Protein AF-0000000086883191 (afdb_homodimer)

Secondary structure (DSSP, 8-state):
-HHHHHHHHHHHHHTT-SEEEEE--SSHHHHHHHHHHHHHH-GGGEEEEE---TTS-HHHHHHHHHHHHHHT-EEEE---HHHHHHHTGGGSS-SS-STTHHHHHHHHHHHHH-SS-HHHHHHHT-S-HHHHHHHHHHHHHHHHHHHHHHHHHHHHTEEEEP---HHHHHHT-S-TTTTT--SEETTTTS-HHHHHHHHHHTT--HHHHSSPP--TTSTT--HHHHHTS-HHHHHHHHHHHHTT---TTS-HHHHHHHHHHHHHHGGGG--SEE---/-HHHHHHHHHHHHHTT-SEEEEE--SSHHHHHHHHHHHHHH-GGGEEEEE---TTS-HHHHHHHHHHHHHHT-EEEE---HHHHHHHTGGGSS-SSSSS-HHHHHHHHHHHHH-SS-HHHHHHHT-S-HHHHHHHHHHHHHHHHHHHHHHHHHHHHTEEEEP---HHHHHHT-S-TTTTT--SEETTTTS-HHHHHHHHHHTT--HHHHSSPP--TTSTT--HHHHHTS-HHHHHHHHHHHHTT---TTS-HHHHHHHHHHHHHHGGGG--SEE---

pLDDT: mean 89.54, std 13.78, range [36.12, 98.81]

Sequence (554 aa):
MEKIIEFIKNTVNKYGYKGAVIGISGGIDSAVVAGLCKKAIGKENIFALLLPEKDSSKNTLKDSIDVCNFYDLDYKIKKISPILKKMGVYSLEPSSTLIPRNIKEKYVMNKWTNEKDTYIQDLKNEGDSEFLKGLAYYRAKHRVRMCMLYLEAEQRNYAVIGTTNKTELKTGFYVKYGDDSVDIEPIMHLYKTEVYELSKKLNIPKHIINKSPSPDLIPGITDEFAMGLTYKNIDRILKKIENNETLETENKKEVERVKEILKWADYRKIKNINFKIMEKIIEFIKNTVNKYGYKGAVIGISGGIDSAVVAGLCKKAIGKENIFALLLPEKDSSKNTLKDSIDVCNFYDLDYKIKKISPILKKMGVYSLEPSSTLIPRNIKEKYVMNKWTNEKDTYIQDLKNEGDSEFLKGLAYYRAKHRVRMCMLYLEAEQRNYAVIGTTNKTELKTGFYVKYGDDSVDIEPIMHLYKTEVYELSKKLNIPKHIINKSPSPDLIPGITDEFAMGLTYKNIDRILKKIENNETLETENKKEVERVKEILKWADYRKIKNINFKI

InterPro domains:
  IPR003694 NAD(+) synthetase [PTHR23090] (3-247)
  IPR003694 NAD(+) synthetase [TIGR00552] (2-105)
  IPR003694 NAD(+) synthetase [TIGR00552] (109-267)
  IPR003694 NAD(+) synthetase [cd00553] (2-264)
  IPR014729 Rossmann-like alpha/beta/alpha sandwich fold [G3DSA:3.40.50.620] (1-273)
  IPR022310 NAD/GMP synthase [PF02540] (106-264)
  IPR022926 NH(3)-dependent NAD(+) synthetase [MF_00193] (1-273)

Structure (mmCIF, N/CA/C/O backbone):
data_AF-0000000086883191-model_v1
#
loop_
_entity.id
_entity.type
_entity.pdbx_description
1 polymer 'NH(3)-dependent NAD(+) synthetase'
#
loop_
_atom_site.group_PDB
_atom_site.id
_atom_site.type_symbol
_atom_site.label_atom_id
_atom_site.label_alt_id
_atom_site.label_comp_id
_atom_site.label_asym_id
_atom_site.label_entity_id
_atom_site.label_seq_id
_atom_site.pdbx_PDB_ins_code
_atom_site.Cartn_x
_atom_site.Cartn_y
_atom_site.Cartn_z
_atom_site.occupancy
_atom_site.B_iso_or_equiv
_atom_site.auth_seq_id
_atom_site.auth_comp_id
_atom_site.auth_asym_id
_atom_site.auth_atom_id
_atom_site.pdbx_PDB_model_num
ATOM 1 N N . MET A 1 1 ? 11.859 -14.398 -22.109 1 95.06 1 MET A N 1
ATOM 2 C CA . MET A 1 1 ? 12.516 -14.57 -20.828 1 95.06 1 MET A CA 1
ATOM 3 C C . MET A 1 1 ? 13.742 -13.664 -20.703 1 95.06 1 MET A C 1
ATOM 5 O O . MET A 1 1 ? 13.914 -12.969 -19.703 1 95.06 1 MET A O 1
ATOM 9 N N . GLU A 1 2 ? 14.5 -13.539 -21.781 1 96.38 2 GLU A N 1
ATOM 10 C CA . GLU A 1 2 ? 15.711 -12.719 -21.766 1 96.38 2 GLU A CA 1
ATOM 11 C C . GLU A 1 2 ? 15.367 -11.242 -21.578 1 96.38 2 GLU A C 1
ATOM 13 O O . GLU A 1 2 ? 16.062 -10.539 -20.844 1 96.38 2 GLU A O 1
ATOM 18 N N . LYS A 1 3 ? 14.312 -10.836 -22.203 1 96.81 3 LYS A N 1
ATOM 19 C CA . LYS A 1 3 ? 13.898 -9.445 -22.078 1 96.81 3 LYS A CA 1
ATOM 20 C C . LYS A 1 3 ? 13.453 -9.117 -20.656 1 96.81 3 LYS A C 1
ATOM 22 O O . LYS A 1 3 ? 13.695 -8.016 -20.156 1 96.81 3 LYS A O 1
ATOM 27 N N . ILE A 1 4 ? 12.797 -10.023 -20.031 1 97.94 4 ILE A N 1
ATOM 28 C CA . ILE A 1 4 ? 12.344 -9.82 -18.656 1 97.94 4 ILE A CA 1
ATOM 29 C C . ILE A 1 4 ? 13.555 -9.742 -17.719 1 97.94 4 ILE A C 1
ATOM 31 O O . ILE A 1 4 ? 13.602 -8.883 -16.828 1 97.94 4 ILE A O 1
ATOM 35 N N . ILE A 1 5 ? 14.539 -10.648 -17.953 1 98.19 5 ILE A N 1
ATOM 36 C CA . ILE A 1 5 ? 15.758 -10.672 -17.156 1 98.19 5 ILE A CA 1
ATOM 37 C C . ILE A 1 5 ? 16.484 -9.336 -17.281 1 98.19 5 ILE A C 1
ATOM 39 O O . ILE A 1 5 ? 16.891 -8.75 -16.266 1 98.19 5 ILE A O 1
ATOM 43 N N . GLU A 1 6 ? 16.578 -8.812 -18.453 1 98.12 6 GLU A N 1
ATOM 44 C CA . GLU A 1 6 ? 17.219 -7.527 -18.688 1 98.12 6 GLU A CA 1
ATOM 45 C C . GLU A 1 6 ? 16.438 -6.395 -18.031 1 98.12 6 GLU A C 1
ATOM 47 O O . GLU A 1 6 ? 17.031 -5.469 -17.469 1 98.12 6 GLU A O 1
ATOM 52 N N . PHE A 1 7 ? 15.18 -6.488 -18.094 1 98.25 7 PHE A N 1
ATOM 53 C CA . PHE A 1 7 ? 14.312 -5.492 -17.484 1 98.25 7 PHE A CA 1
ATOM 54 C C . PHE A 1 7 ? 14.555 -5.422 -15.977 1 98.25 7 PHE A C 1
ATOM 56 O O . PHE A 1 7 ? 14.703 -4.332 -15.422 1 98.25 7 PHE A O 1
ATOM 63 N N . ILE A 1 8 ? 14.578 -6.566 -15.312 1 98.31 8 ILE A N 1
ATOM 64 C CA . ILE A 1 8 ? 14.812 -6.629 -13.875 1 98.31 8 ILE A CA 1
ATOM 65 C C . ILE A 1 8 ? 16.172 -6.023 -13.547 1 98.31 8 ILE A C 1
ATOM 67 O O . ILE A 1 8 ? 16.281 -5.141 -12.688 1 98.31 8 ILE A O 1
ATOM 71 N N . LYS A 1 9 ? 17.188 -6.473 -14.25 1 98.19 9 LYS A N 1
ATOM 72 C CA . LYS A 1 9 ? 18.547 -6.012 -14.023 1 98.19 9 LYS A CA 1
ATOM 73 C C . LYS A 1 9 ? 18.656 -4.5 -14.195 1 98.19 9 LYS A C 1
ATOM 75 O O . LYS A 1 9 ? 19.188 -3.807 -13.328 1 98.19 9 LYS A O 1
ATOM 80 N N . ASN A 1 10 ? 18.109 -4.004 -15.242 1 97.81 10 ASN A N 1
ATOM 81 C CA . ASN A 1 10 ? 18.188 -2.58 -15.555 1 97.81 10 ASN A CA 1
ATOM 82 C C . ASN A 1 10 ? 17.422 -1.737 -14.539 1 97.81 10 ASN A C 1
ATOM 84 O O . ASN A 1 10 ? 17.859 -0.646 -14.172 1 97.81 10 ASN A O 1
ATOM 88 N N . THR A 1 11 ? 16.297 -2.242 -14.133 1 96.94 11 THR A N 1
ATOM 89 C CA . THR A 1 11 ? 15.469 -1.495 -13.195 1 96.94 11 THR A CA 1
ATOM 90 C C . THR A 1 11 ? 16.141 -1.419 -11.828 1 96.94 11 THR A C 1
ATOM 92 O O . THR A 1 11 ? 16.203 -0.349 -11.219 1 96.94 11 THR A O 1
ATOM 95 N N . VAL A 1 12 ? 16.672 -2.525 -11.375 1 96.94 12 VAL A N 1
ATOM 96 C CA . VAL A 1 12 ? 17.375 -2.566 -10.086 1 96.94 12 VAL A CA 1
ATOM 97 C C . VAL A 1 12 ? 18.562 -1.61 -10.109 1 96.94 12 VAL A C 1
ATOM 99 O O . VAL A 1 12 ? 18.766 -0.84 -9.172 1 96.94 12 VAL A O 1
ATOM 102 N N . ASN A 1 13 ? 19.266 -1.57 -11.195 1 95.94 13 ASN A N 1
ATOM 103 C CA . ASN A 1 13 ? 20.438 -0.708 -11.336 1 95.94 13 ASN A CA 1
ATOM 104 C C . ASN A 1 13 ? 20.031 0.758 -11.484 1 95.94 13 ASN A C 1
ATOM 106 O O . ASN A 1 13 ? 20.641 1.636 -10.867 1 95.94 13 ASN A O 1
ATOM 110 N N . LYS A 1 14 ? 19.047 0.976 -12.242 1 94.75 14 LYS A N 1
ATOM 111 C CA . LYS A 1 14 ? 18.594 2.332 -12.539 1 94.75 14 LYS A CA 1
ATOM 112 C C . LYS A 1 14 ? 18.219 3.078 -11.266 1 94.75 14 LYS A C 1
ATOM 114 O O . LYS A 1 14 ? 18.531 4.262 -11.117 1 94.75 14 LYS A O 1
ATOM 119 N N . TYR A 1 15 ? 17.625 2.314 -10.375 1 93.25 15 TYR A N 1
ATOM 120 C CA . TYR A 1 15 ? 17.109 2.988 -9.188 1 93.25 15 TYR A CA 1
ATOM 121 C C . TYR A 1 15 ? 18.047 2.793 -8 1 93.25 15 TYR A C 1
ATOM 123 O O . TYR A 1 15 ? 17.703 3.139 -6.867 1 93.25 15 TYR A O 1
ATOM 131 N N . GLY A 1 16 ? 19.156 2.217 -8.211 1 92.5 16 GLY A N 1
ATOM 132 C CA . GLY A 1 16 ? 20.219 2.164 -7.227 1 92.5 16 GLY A CA 1
ATOM 133 C C . GLY A 1 16 ? 19.969 1.138 -6.137 1 92.5 16 GLY A C 1
ATOM 134 O O . GLY A 1 16 ? 20.5 1.263 -5.031 1 92.5 16 GLY A O 1
ATOM 135 N N . TYR A 1 17 ? 19.172 0.161 -6.34 1 96 17 TYR A N 1
ATOM 136 C CA . TYR A 1 17 ? 18.969 -0.905 -5.367 1 96 17 TYR A CA 1
ATOM 137 C C . TYR A 1 17 ? 20.172 -1.829 -5.297 1 96 17 TYR A C 1
ATOM 139 O O . TYR A 1 17 ? 20.828 -2.078 -6.309 1 96 17 TYR A O 1
ATOM 147 N N . LYS A 1 18 ? 20.453 -2.354 -4.141 1 96.75 18 LYS A N 1
ATOM 148 C CA . LYS A 1 18 ? 21.578 -3.266 -3.941 1 96.75 18 LYS A CA 1
ATOM 149 C C . LYS A 1 18 ? 21.156 -4.715 -4.184 1 96.75 18 LYS A C 1
ATOM 151 O O . LYS A 1 18 ? 22 -5.602 -4.281 1 96.75 18 LYS A O 1
ATOM 156 N N . GLY A 1 19 ? 19.891 -4.965 -4.281 1 97.88 19 GLY A N 1
ATOM 157 C CA . GLY A 1 19 ? 19.328 -6.293 -4.465 1 97.88 19 GLY A CA 1
ATOM 158 C C . GLY A 1 19 ? 17.812 -6.301 -4.426 1 97.88 19 GLY A C 1
ATOM 159 O O . GLY A 1 19 ? 17.172 -5.277 -4.684 1 97.88 19 GLY A O 1
ATOM 160 N N . ALA A 1 20 ? 17.281 -7.523 -4.109 1 98.62 20 ALA A N 1
ATOM 161 C CA . ALA A 1 20 ? 15.836 -7.684 -4.16 1 98.62 20 ALA A CA 1
ATOM 162 C C . ALA A 1 20 ? 15.336 -8.539 -3.002 1 98.62 20 ALA A C 1
ATOM 164 O O . ALA A 1 20 ? 16 -9.5 -2.602 1 98.62 20 ALA A O 1
ATOM 165 N N . VAL A 1 21 ? 14.211 -8.125 -2.463 1 98.81 21 VAL A N 1
ATOM 166 C CA . VAL A 1 21 ? 13.461 -8.945 -1.523 1 98.81 21 VAL A CA 1
ATOM 167 C C . VAL A 1 21 ? 12.242 -9.539 -2.219 1 98.81 21 VAL A C 1
ATOM 169 O O . VAL A 1 21 ? 11.5 -8.828 -2.896 1 98.81 21 VAL A O 1
ATOM 172 N N . ILE A 1 22 ? 12.047 -10.859 -2.059 1 98.69 22 ILE A N 1
ATOM 173 C CA . ILE A 1 22 ? 10.93 -11.555 -2.689 1 98.69 22 ILE A CA 1
ATOM 174 C C . ILE A 1 22 ? 10.211 -12.414 -1.655 1 98.69 22 ILE A C 1
ATOM 176 O O . ILE A 1 22 ? 10.844 -13.156 -0.898 1 98.69 22 ILE A O 1
ATOM 180 N N . GLY A 1 23 ? 8.898 -12.219 -1.566 1 98 23 GLY A N 1
ATOM 181 C CA . GLY A 1 23 ? 8.109 -13.195 -0.825 1 98 23 GLY A CA 1
ATOM 182 C C . GLY A 1 23 ? 7.922 -14.5 -1.571 1 98 23 GLY A C 1
ATOM 183 O O . GLY A 1 23 ? 7.422 -14.508 -2.697 1 98 23 GLY A O 1
ATOM 184 N N . ILE A 1 24 ? 8.359 -15.578 -0.941 1 97.12 24 ILE A N 1
ATOM 185 C CA . ILE A 1 24 ? 8.219 -16.891 -1.567 1 97.12 24 ILE A CA 1
ATOM 186 C C . ILE A 1 24 ? 7.082 -17.656 -0.907 1 97.12 24 ILE A C 1
ATOM 188 O O . ILE A 1 24 ? 7.137 -17.953 0.288 1 97.12 24 ILE A O 1
ATOM 192 N N . SER A 1 25 ? 6.027 -17.984 -1.686 1 91.81 25 SER A N 1
ATOM 193 C CA . SER A 1 25 ? 4.828 -18.625 -1.157 1 91.81 25 SER A CA 1
ATOM 194 C C . SER A 1 25 ? 4.816 -20.109 -1.462 1 91.81 25 SER A C 1
ATOM 196 O O . SER A 1 25 ? 3.936 -20.844 -0.994 1 91.81 25 SER A O 1
ATOM 198 N N . GLY A 1 26 ? 5.719 -20.531 -2.318 1 89.75 26 GLY A N 1
ATOM 199 C CA . GLY A 1 26 ? 5.676 -21.906 -2.783 1 89.75 26 GLY A CA 1
ATOM 200 C C . GLY A 1 26 ? 4.785 -22.094 -3.996 1 89.75 26 GLY A C 1
ATOM 201 O O . GLY A 1 26 ? 4.621 -23.219 -4.48 1 89.75 26 GLY A O 1
ATOM 202 N N . GLY A 1 27 ? 4.195 -21.062 -4.441 1 92 27 GLY A N 1
ATOM 203 C CA . GLY A 1 27 ? 3.404 -21.109 -5.66 1 92 27 GLY A CA 1
ATOM 204 C C . GLY A 1 27 ? 4.219 -20.844 -6.91 1 92 27 GLY A C 1
ATOM 205 O O . GLY A 1 27 ? 5.398 -20.484 -6.828 1 92 27 GLY A O 1
ATOM 206 N N . ILE A 1 28 ? 3.59 -21.016 -7.992 1 95.38 28 ILE A N 1
ATOM 207 C CA . ILE A 1 28 ? 4.273 -20.984 -9.281 1 95.38 28 ILE A CA 1
ATOM 208 C C . ILE A 1 28 ? 4.734 -19.562 -9.586 1 95.38 28 ILE A C 1
ATOM 210 O O . ILE A 1 28 ? 5.816 -19.359 -10.148 1 95.38 28 ILE A O 1
ATOM 214 N N . ASP A 1 29 ? 3.973 -18.547 -9.234 1 96.69 29 ASP A N 1
ATOM 215 C CA . ASP A 1 29 ? 4.324 -17.172 -9.586 1 96.69 29 ASP A CA 1
ATOM 216 C C . ASP A 1 29 ? 5.605 -16.734 -8.883 1 96.69 29 ASP A C 1
ATOM 218 O O . ASP A 1 29 ? 6.531 -16.234 -9.523 1 96.69 29 ASP A O 1
ATOM 222 N N . SER A 1 30 ? 5.66 -16.953 -7.57 1 97.31 30 SER A N 1
ATOM 223 C CA . SER A 1 30 ? 6.844 -16.562 -6.816 1 97.31 30 SER A CA 1
ATOM 224 C C . SER A 1 30 ? 8.062 -17.391 -7.234 1 97.31 30 SER A C 1
ATOM 226 O O . SER A 1 30 ? 9.18 -16.875 -7.254 1 97.31 30 SER A O 1
ATOM 228 N N . ALA A 1 31 ? 7.848 -18.641 -7.605 1 97.94 31 ALA A N 1
ATOM 229 C CA . ALA A 1 31 ? 8.938 -19.484 -8.062 1 97.94 31 ALA A CA 1
ATOM 230 C C . ALA A 1 31 ? 9.523 -18.969 -9.375 1 97.94 31 ALA A C 1
ATOM 232 O O . ALA A 1 31 ? 10.742 -18.891 -9.531 1 97.94 31 ALA A O 1
ATOM 233 N N . VAL A 1 32 ? 8.664 -18.594 -10.266 1 98.56 32 VAL A N 1
ATOM 234 C CA . VAL A 1 32 ? 9.109 -18.094 -11.555 1 98.56 32 VAL A CA 1
ATOM 235 C C . VAL A 1 32 ? 9.859 -16.781 -11.367 1 98.56 32 VAL A C 1
ATOM 237 O O . VAL A 1 32 ? 10.953 -16.594 -11.914 1 98.56 32 VAL A O 1
ATOM 240 N N . VAL A 1 33 ? 9.336 -15.891 -10.57 1 98.62 33 VAL A N 1
ATOM 241 C CA . VAL A 1 33 ? 9.945 -14.578 -10.352 1 98.62 33 VAL A CA 1
ATOM 242 C C . VAL A 1 33 ? 11.305 -14.75 -9.672 1 98.62 33 VAL A C 1
ATOM 244 O O . VAL A 1 33 ? 12.266 -14.062 -10.023 1 98.62 33 VAL A O 1
ATOM 247 N N . ALA A 1 34 ? 11.383 -15.68 -8.727 1 98.69 34 ALA A N 1
ATOM 248 C CA . ALA A 1 34 ? 12.656 -15.953 -8.07 1 98.69 34 ALA A CA 1
ATOM 249 C C . ALA A 1 34 ? 13.719 -16.391 -9.078 1 98.69 34 ALA A C 1
ATOM 251 O O . ALA A 1 34 ? 14.859 -15.922 -9.031 1 98.69 34 ALA A O 1
ATOM 252 N N . GLY A 1 35 ? 13.328 -17.266 -9.977 1 98.62 35 GLY A N 1
ATOM 253 C CA . GLY A 1 35 ? 14.25 -17.719 -11.008 1 98.62 35 GLY A CA 1
ATOM 254 C C . GLY A 1 35 ? 14.703 -16.609 -11.938 1 98.62 35 GLY A C 1
ATOM 255 O O . GLY A 1 35 ? 15.883 -16.516 -12.266 1 98.62 35 GLY A O 1
ATOM 256 N N . LEU A 1 36 ? 13.75 -15.781 -12.352 1 98.69 36 LEU A N 1
ATOM 257 C CA . LEU A 1 36 ? 14.07 -14.648 -13.219 1 98.69 36 LEU A CA 1
ATOM 258 C C . LEU A 1 36 ? 15.023 -13.688 -12.523 1 98.69 36 LEU A C 1
ATOM 260 O O . LEU A 1 36 ? 15.984 -13.211 -13.133 1 98.69 36 LEU A O 1
ATOM 264 N N . CYS A 1 37 ? 14.75 -13.422 -11.258 1 98.75 37 CYS A N 1
ATOM 265 C CA . CYS A 1 37 ? 15.594 -12.508 -10.492 1 98.75 37 CYS A CA 1
ATOM 266 C C . CYS A 1 37 ? 17 -13.086 -10.312 1 98.75 37 CYS A C 1
ATOM 268 O O . CYS A 1 37 ? 17.984 -12.352 -10.398 1 98.75 37 CYS A O 1
ATOM 270 N N . LYS A 1 38 ? 17.078 -14.391 -10.039 1 98.69 38 LYS A N 1
ATOM 271 C CA . LYS A 1 38 ? 18.391 -15.031 -9.906 1 98.69 38 LYS A CA 1
ATOM 272 C C . LYS A 1 38 ? 19.219 -14.844 -11.164 1 98.69 38 LYS A C 1
ATOM 274 O O . LYS A 1 38 ? 20.406 -14.508 -11.086 1 98.69 38 LYS A O 1
ATOM 279 N N . LYS A 1 39 ? 18.641 -15.008 -12.266 1 98.56 39 LYS A N 1
ATOM 280 C CA . LYS A 1 39 ? 19.328 -14.852 -13.539 1 98.56 39 LYS A CA 1
ATOM 281 C C . LYS A 1 39 ? 19.703 -13.391 -13.789 1 98.56 39 LYS A C 1
ATOM 283 O O . LYS A 1 39 ? 20.719 -13.102 -14.422 1 98.56 39 LYS A O 1
ATOM 288 N N . ALA A 1 40 ? 18.906 -12.516 -13.289 1 98.62 40 ALA A N 1
ATOM 289 C CA . ALA A 1 40 ? 19.062 -11.094 -13.594 1 98.62 40 ALA A CA 1
ATOM 290 C C . ALA A 1 40 ? 20.141 -10.461 -12.719 1 98.62 40 ALA A C 1
ATOM 292 O O . ALA A 1 40 ? 20.984 -9.703 -13.211 1 98.62 40 ALA A O 1
ATOM 293 N N . ILE A 1 41 ? 20.125 -10.781 -11.367 1 98.5 41 ILE A N 1
ATOM 294 C CA . ILE A 1 41 ? 20.984 -10 -10.484 1 98.5 41 ILE A CA 1
ATOM 295 C C . ILE A 1 41 ? 21.828 -10.93 -9.625 1 98.5 41 ILE A C 1
ATOM 297 O O . ILE A 1 41 ? 22.672 -10.477 -8.852 1 98.5 41 ILE A O 1
ATOM 301 N N . GLY A 1 42 ? 21.656 -12.273 -9.727 1 98.5 42 GLY A N 1
ATOM 302 C CA . GLY A 1 42 ? 22.438 -13.234 -8.969 1 98.5 42 GLY A CA 1
ATOM 303 C C . GLY A 1 42 ? 21.797 -13.594 -7.637 1 98.5 42 GLY A C 1
ATOM 304 O O . GLY A 1 42 ? 21.219 -12.742 -6.973 1 98.5 42 GLY A O 1
ATOM 305 N N . LYS A 1 43 ? 21.938 -14.852 -7.25 1 98.12 43 LYS A N 1
ATOM 306 C CA . LYS A 1 43 ? 21.312 -15.375 -6.043 1 98.12 43 LYS A CA 1
ATOM 307 C C . LYS A 1 43 ? 21.797 -14.625 -4.801 1 98.12 43 LYS A C 1
ATOM 309 O O . LYS A 1 43 ? 21.062 -14.492 -3.82 1 98.12 43 LYS A O 1
ATOM 314 N N . GLU A 1 44 ? 23 -14.055 -4.809 1 98.12 44 GLU A N 1
ATOM 315 C CA . GLU A 1 44 ? 23.594 -13.383 -3.656 1 98.12 44 GLU A CA 1
ATOM 316 C C . GLU A 1 44 ? 22.906 -12.047 -3.381 1 98.12 44 GLU A C 1
ATOM 318 O O . GLU A 1 44 ? 23.031 -11.492 -2.291 1 98.12 44 GLU A O 1
ATOM 323 N N . ASN A 1 45 ? 22.203 -11.57 -4.383 1 98.38 45 ASN A N 1
ATOM 324 C CA . ASN A 1 45 ? 21.531 -10.281 -4.262 1 98.38 45 ASN A CA 1
ATOM 325 C C . ASN A 1 45 ? 20.031 -10.438 -4.059 1 98.38 45 ASN A C 1
ATOM 327 O O . ASN A 1 45 ? 19.281 -9.484 -4.238 1 98.38 45 ASN A O 1
ATOM 331 N N . ILE A 1 46 ? 19.656 -11.656 -3.742 1 98.69 46 ILE A N 1
ATOM 332 C CA . ILE A 1 46 ? 18.25 -11.938 -3.486 1 98.69 46 ILE A CA 1
ATOM 333 C C . ILE A 1 46 ? 18.078 -12.398 -2.043 1 98.69 46 ILE A C 1
ATOM 335 O O . ILE A 1 46 ? 18.828 -13.25 -1.559 1 98.69 46 ILE A O 1
ATOM 339 N N . PHE A 1 47 ? 17.156 -11.781 -1.37 1 98.69 47 PHE A N 1
ATOM 340 C CA . PHE A 1 47 ? 16.75 -12.227 -0.044 1 98.69 47 PHE A CA 1
ATOM 341 C C . PHE A 1 47 ? 15.281 -12.641 -0.039 1 98.69 47 PHE A C 1
ATOM 343 O O . PHE A 1 47 ? 14.398 -11.82 -0.295 1 98.69 47 PHE A O 1
ATOM 350 N N . ALA A 1 48 ? 15.062 -13.906 0.204 1 98.75 48 ALA A N 1
ATOM 351 C CA . ALA A 1 48 ? 13.703 -14.438 0.19 1 98.75 48 ALA A CA 1
ATOM 352 C C . ALA A 1 48 ? 13.086 -14.406 1.586 1 98.75 48 ALA A C 1
ATOM 354 O O . ALA A 1 48 ? 13.766 -14.688 2.576 1 98.75 48 ALA A O 1
ATOM 355 N N . LEU A 1 49 ? 11.859 -14.016 1.655 1 98.38 49 LEU A N 1
ATOM 356 C CA . LEU A 1 49 ? 11.102 -14.039 2.902 1 98.38 49 LEU A CA 1
ATOM 357 C C . LEU A 1 49 ? 9.945 -15.031 2.818 1 98.38 49 LEU A C 1
ATOM 359 O O . LEU A 1 49 ? 9.156 -14.992 1.874 1 98.38 49 LEU A O 1
ATOM 363 N N . LEU A 1 50 ? 9.93 -15.992 3.713 1 97.12 50 LEU A N 1
ATOM 364 C CA . LEU A 1 50 ? 8.82 -16.922 3.896 1 97.12 50 LEU A CA 1
ATOM 365 C C . LEU A 1 50 ? 7.934 -16.484 5.055 1 97.12 50 LEU A C 1
ATOM 367 O O . LEU A 1 50 ? 8.398 -16.359 6.191 1 97.12 50 LEU A O 1
ATOM 371 N N . LEU A 1 51 ? 6.641 -16.234 4.77 1 95.81 51 LEU A N 1
ATOM 372 C CA . LEU A 1 51 ? 5.758 -15.586 5.742 1 95.81 51 LEU A CA 1
ATOM 373 C C . LEU A 1 51 ? 4.531 -16.453 6.016 1 95.81 51 LEU A C 1
ATOM 375 O O . LEU A 1 51 ? 3.404 -16.047 5.719 1 95.81 51 LEU A O 1
ATOM 379 N N . PRO A 1 52 ? 4.824 -17.578 6.648 1 93.25 52 PRO A N 1
ATOM 380 C CA . PRO A 1 52 ? 3.705 -18.469 6.926 1 93.25 52 PRO A CA 1
ATOM 381 C C . PRO A 1 52 ? 2.719 -17.906 7.941 1 93.25 52 PRO A C 1
ATOM 383 O O . PRO A 1 52 ? 3.078 -17.016 8.727 1 93.25 52 PRO A O 1
ATOM 386 N N . GLU A 1 53 ? 1.563 -18.328 7.816 1 90.81 53 GLU A N 1
ATOM 387 C CA . GLU A 1 53 ? 0.454 -17.984 8.695 1 90.81 53 GLU A CA 1
ATOM 388 C C . GLU A 1 53 ? -0.313 -19.234 9.133 1 90.81 53 GLU A C 1
ATOM 390 O O . GLU A 1 53 ? -0.296 -20.25 8.445 1 90.81 53 GLU A O 1
ATOM 395 N N . LYS A 1 54 ? -0.922 -19.188 10.273 1 82.94 54 LYS A N 1
ATOM 396 C CA . LYS A 1 54 ? -1.502 -20.359 10.922 1 82.94 54 LYS A CA 1
ATOM 397 C C . LYS A 1 54 ? -2.488 -21.078 10 1 82.94 54 LYS A C 1
ATOM 399 O O . LYS A 1 54 ? -2.658 -22.297 10.086 1 82.94 54 LYS A O 1
ATOM 404 N N . ASP A 1 55 ? -3.184 -20.359 9.164 1 75.56 55 ASP A N 1
ATOM 405 C CA . ASP A 1 55 ? -4.18 -20.984 8.297 1 75.56 55 ASP A CA 1
ATOM 406 C C . ASP A 1 55 ? -3.541 -21.5 7.012 1 75.56 55 ASP A C 1
ATOM 408 O O . ASP A 1 55 ? -4.207 -22.156 6.199 1 75.56 55 ASP A O 1
ATOM 412 N N . SER A 1 56 ? -2.254 -21.203 6.879 1 74.06 56 SER A N 1
ATOM 413 C CA . SER A 1 56 ? -1.564 -21.672 5.684 1 74.06 56 SER A CA 1
ATOM 414 C C . SER A 1 56 ? -1.434 -23.188 5.691 1 74.06 56 SER A C 1
ATOM 416 O O . SER A 1 56 ? -1.33 -23.812 6.758 1 74.06 56 SER A O 1
ATOM 418 N N . SER A 1 57 ? -1.515 -23.719 4.508 1 72.88 57 SER A N 1
ATOM 419 C CA . SER A 1 57 ? -1.333 -25.156 4.398 1 72.88 57 SER A CA 1
ATOM 420 C C . SER A 1 57 ? 0.037 -25.578 4.914 1 72.88 57 SER A C 1
ATOM 422 O O . SER A 1 57 ? 0.997 -24.812 4.852 1 72.88 57 SER A O 1
ATOM 424 N N . LYS A 1 58 ? 0.125 -26.75 5.527 1 72.44 58 LYS A N 1
ATOM 425 C CA . LYS A 1 58 ? 1.379 -27.281 6.055 1 72.44 58 LYS A CA 1
ATOM 426 C C . LYS A 1 58 ? 2.428 -27.406 4.953 1 72.44 58 LYS A C 1
ATOM 428 O O . LYS A 1 58 ? 3.625 -27.266 5.211 1 72.44 58 LYS A O 1
ATOM 433 N N . ASN A 1 59 ? 1.886 -27.578 3.793 1 83.44 59 ASN A N 1
ATOM 434 C CA . ASN A 1 59 ? 2.807 -27.812 2.686 1 83.44 59 ASN A CA 1
ATOM 435 C C . ASN A 1 59 ? 3.346 -26.5 2.113 1 83.44 59 ASN A C 1
ATOM 437 O O . ASN A 1 59 ? 4.336 -26.5 1.378 1 83.44 59 ASN A O 1
ATOM 441 N N . THR A 1 60 ? 2.67 -25.422 2.523 1 83.75 60 THR A N 1
ATOM 442 C CA . THR A 1 60 ? 3.076 -24.141 1.975 1 83.75 60 THR A CA 1
ATOM 443 C C . THR A 1 60 ? 4.508 -23.812 2.383 1 83.75 60 THR A C 1
ATOM 445 O O . THR A 1 60 ? 5.324 -23.422 1.541 1 83.75 60 THR A O 1
ATOM 448 N N . LEU A 1 61 ? 4.805 -23.984 3.639 1 91.62 61 LEU A N 1
ATOM 449 C CA . LEU A 1 61 ? 6.152 -23.672 4.113 1 91.62 61 LEU A CA 1
ATOM 450 C C . LEU A 1 61 ? 7.176 -24.609 3.469 1 91.62 61 LEU A C 1
ATOM 452 O O . LEU A 1 61 ? 8.234 -24.156 3.02 1 91.62 61 LEU A O 1
ATOM 456 N N . LYS A 1 62 ? 6.832 -25.891 3.395 1 93.62 62 LYS A N 1
ATOM 457 C CA . LYS A 1 62 ? 7.727 -26.859 2.766 1 93.62 62 LYS A CA 1
ATOM 458 C C . LYS A 1 62 ? 8 -26.5 1.311 1 93.62 62 LYS A C 1
ATOM 460 O O . LYS A 1 62 ? 9.148 -26.484 0.87 1 93.62 62 LYS A O 1
ATOM 465 N N . ASP A 1 63 ? 6.941 -26.203 0.6 1 94 63 ASP A N 1
ATOM 466 C CA . ASP A 1 63 ? 7.07 -25.844 -0.806 1 94 63 ASP A CA 1
ATOM 467 C C . ASP A 1 63 ? 7.91 -24.578 -0.967 1 94 63 ASP A C 1
ATOM 469 O O . ASP A 1 63 ? 8.719 -24.469 -1.892 1 94 63 ASP A O 1
ATOM 473 N N . SER A 1 64 ? 7.703 -23.594 -0.09 1 95.69 64 SER A N 1
ATOM 474 C CA . SER A 1 64 ? 8.469 -22.359 -0.129 1 95.69 64 SER A CA 1
ATOM 475 C C . SER A 1 64 ? 9.953 -22.609 0.087 1 95.69 64 SER A C 1
ATOM 477 O O . SER A 1 64 ? 10.797 -22.062 -0.617 1 95.69 64 SER A O 1
ATOM 479 N N . ILE A 1 65 ? 10.258 -23.453 1.023 1 97.06 65 ILE A N 1
ATOM 480 C CA . ILE A 1 65 ? 11.641 -23.812 1.311 1 97.06 65 ILE A CA 1
ATOM 481 C C . ILE A 1 65 ? 12.242 -24.531 0.107 1 97.06 65 ILE A C 1
ATOM 483 O O . ILE A 1 65 ? 13.391 -24.281 -0.264 1 97.06 65 ILE A O 1
ATOM 487 N N . ASP A 1 66 ? 11.477 -25.391 -0.522 1 97.31 66 ASP A N 1
ATOM 488 C CA . ASP A 1 66 ? 11.945 -26.109 -1.699 1 97.31 66 ASP A CA 1
ATOM 489 C C . ASP A 1 66 ? 12.336 -25.156 -2.82 1 97.31 66 ASP A C 1
ATOM 491 O O . ASP A 1 66 ? 13.344 -25.359 -3.496 1 97.31 66 ASP A O 1
ATOM 495 N N . VAL A 1 67 ? 11.508 -24.141 -2.982 1 97.75 67 VAL A N 1
ATOM 496 C CA . VAL A 1 67 ? 11.812 -23.156 -4.008 1 97.75 67 VAL A CA 1
ATOM 497 C C . VAL A 1 67 ? 13.133 -22.453 -3.68 1 97.75 67 VAL A C 1
ATOM 499 O O . VAL A 1 67 ? 13.992 -22.297 -4.551 1 97.75 67 VAL A O 1
ATOM 502 N N . CYS A 1 68 ? 13.312 -22.031 -2.43 1 98.38 68 CYS A N 1
ATOM 503 C CA . CYS A 1 68 ? 14.539 -21.359 -2.012 1 98.38 68 CYS A CA 1
ATOM 504 C C . CYS A 1 68 ? 15.742 -22.281 -2.201 1 98.38 68 CYS A C 1
ATOM 506 O O . CYS A 1 68 ? 16.781 -21.828 -2.686 1 98.38 68 CYS A O 1
ATOM 508 N N . ASN A 1 69 ? 15.602 -23.531 -1.851 1 98.25 69 ASN A N 1
ATOM 509 C CA . ASN A 1 69 ? 16.688 -24.484 -2 1 98.25 69 ASN A CA 1
ATOM 510 C C . ASN A 1 69 ? 17.016 -24.75 -3.469 1 98.25 69 ASN A C 1
ATOM 512 O O . ASN A 1 69 ? 18.188 -24.844 -3.84 1 98.25 69 ASN A O 1
ATOM 516 N N . PHE A 1 70 ? 15.992 -24.891 -4.238 1 98.25 70 PHE A N 1
ATOM 517 C CA . PHE A 1 70 ? 16.172 -25.141 -5.664 1 98.25 70 PHE A CA 1
ATOM 518 C C . PHE A 1 70 ? 17.031 -24.047 -6.293 1 98.25 70 PHE A C 1
ATOM 520 O O . PHE A 1 70 ? 17.906 -24.344 -7.113 1 98.25 70 PHE A O 1
ATOM 527 N N . TYR A 1 71 ? 16.844 -22.797 -5.875 1 98.38 71 TYR A N 1
ATOM 528 C CA . TYR A 1 71 ? 17.562 -21.688 -6.461 1 98.38 71 TYR A CA 1
ATOM 529 C C . TYR A 1 71 ? 18.75 -21.281 -5.594 1 98.38 71 TYR A C 1
ATOM 531 O O . TYR A 1 71 ? 19.5 -20.359 -5.93 1 98.38 71 TYR A O 1
ATOM 539 N N . ASP A 1 72 ? 18.938 -21.938 -4.453 1 98.44 72 ASP A N 1
ATOM 540 C CA . ASP A 1 72 ? 20 -21.641 -3.506 1 98.44 72 ASP A CA 1
ATOM 541 C C . ASP A 1 72 ? 19.922 -20.188 -3.033 1 98.44 72 ASP A C 1
ATOM 543 O O . ASP A 1 72 ? 20.906 -19.453 -3.098 1 98.44 72 ASP A O 1
ATOM 547 N N . LEU A 1 73 ? 18.781 -19.812 -2.58 1 98.56 73 LEU A N 1
ATOM 548 C CA . LEU A 1 73 ? 18.547 -18.453 -2.111 1 98.56 73 LEU A CA 1
ATOM 549 C C . LEU A 1 73 ? 18.688 -18.359 -0.595 1 98.56 73 LEU A C 1
ATOM 551 O O . LEU A 1 73 ? 18.266 -19.281 0.122 1 98.56 73 LEU A O 1
ATOM 555 N N . ASP A 1 74 ? 19.297 -17.234 -0.138 1 98.19 74 ASP A N 1
ATOM 556 C CA . ASP A 1 74 ? 19.172 -16.906 1.276 1 98.19 74 ASP A CA 1
ATOM 557 C C . ASP A 1 74 ? 17.719 -16.547 1.633 1 98.19 74 ASP A C 1
ATOM 559 O O . ASP A 1 74 ? 17.047 -15.859 0.871 1 98.19 74 ASP A O 1
ATOM 563 N N . TYR A 1 75 ? 17.266 -17.125 2.746 1 98.25 75 TYR A N 1
ATOM 564 C CA . TYR A 1 75 ? 15.898 -16.812 3.127 1 98.25 75 TYR A CA 1
ATOM 565 C C . TYR A 1 75 ? 15.75 -16.781 4.645 1 98.25 75 TYR A C 1
ATOM 567 O O . TYR A 1 75 ? 16.625 -17.234 5.371 1 98.25 75 TYR A O 1
ATOM 575 N N . LYS A 1 76 ? 14.742 -16.125 5.098 1 97.88 76 LYS A N 1
ATOM 576 C CA . LYS A 1 76 ? 14.297 -16.078 6.488 1 97.88 76 LYS A CA 1
ATOM 577 C C . LYS A 1 76 ? 12.82 -16.438 6.609 1 97.88 76 LYS A C 1
ATOM 579 O O . LYS A 1 76 ? 12.016 -16.094 5.75 1 97.88 76 LYS A O 1
ATOM 584 N N . ILE A 1 77 ? 12.523 -17.234 7.656 1 96.62 77 ILE A N 1
ATOM 585 C CA . ILE A 1 77 ? 11.141 -17.578 7.965 1 96.62 77 ILE A CA 1
ATOM 586 C C . ILE A 1 77 ? 10.617 -16.672 9.078 1 96.62 77 ILE A C 1
ATOM 588 O O . ILE A 1 77 ? 11.203 -16.609 10.156 1 96.62 77 ILE A O 1
ATOM 592 N N . LYS A 1 78 ? 9.586 -15.938 8.766 1 96.12 78 LYS A N 1
ATOM 593 C CA . LYS A 1 78 ? 8.938 -15.078 9.758 1 96.12 78 LYS A CA 1
ATOM 594 C C . LYS A 1 78 ? 7.438 -15.336 9.812 1 96.12 78 LYS A C 1
ATOM 596 O O . LYS A 1 78 ? 6.703 -14.953 8.898 1 96.12 78 LYS A O 1
ATOM 601 N N . LYS A 1 79 ? 7.012 -15.938 10.891 1 95.19 79 LYS A N 1
ATOM 602 C CA . LYS A 1 79 ? 5.586 -16.188 11.07 1 95.19 79 LYS A CA 1
ATOM 603 C C . LYS A 1 79 ? 4.816 -14.891 11.281 1 95.19 79 LYS A C 1
ATOM 605 O O . LYS A 1 79 ? 5.234 -14.039 12.07 1 95.19 79 LYS A O 1
ATOM 610 N N . ILE A 1 80 ? 3.682 -14.75 10.602 1 96.25 80 ILE A N 1
ATOM 611 C CA . ILE A 1 80 ? 2.973 -13.477 10.719 1 96.25 80 ILE A CA 1
ATOM 612 C C . ILE A 1 80 ? 1.774 -13.641 11.648 1 96.25 80 ILE A C 1
ATOM 614 O O . ILE A 1 80 ? 1.12 -12.656 12.008 1 96.25 80 ILE A O 1
ATOM 618 N N . SER A 1 81 ? 1.477 -14.867 12.141 1 95.44 81 SER A N 1
ATOM 619 C CA . SER A 1 81 ? 0.327 -15.125 13 1 95.44 81 SER A CA 1
ATOM 620 C C . SER A 1 81 ? 0.376 -14.273 14.266 1 95.44 81 SER A C 1
ATOM 622 O O . SER A 1 81 ? -0.635 -13.695 14.672 1 95.44 81 SER A O 1
ATOM 624 N N . PRO A 1 82 ? 1.51 -14.156 14.914 1 97.5 82 PRO A N 1
ATOM 625 C CA . PRO A 1 82 ? 1.548 -13.32 16.109 1 97.5 82 PRO A CA 1
ATOM 626 C C . PRO A 1 82 ? 1.214 -11.859 15.828 1 97.5 82 PRO A C 1
ATOM 628 O O . PRO A 1 82 ? 0.621 -11.18 16.672 1 97.5 82 PRO A O 1
ATOM 631 N N . ILE A 1 83 ? 1.601 -11.367 14.688 1 98.31 83 ILE A N 1
ATOM 632 C CA . ILE A 1 83 ? 1.309 -10 14.289 1 98.31 83 ILE A CA 1
ATOM 633 C C . ILE A 1 83 ? -0.196 -9.828 14.094 1 98.31 83 ILE A C 1
ATOM 635 O O . ILE A 1 83 ? -0.8 -8.906 14.641 1 98.31 83 ILE A O 1
ATOM 639 N N . LEU A 1 84 ? -0.768 -10.773 13.391 1 97 84 LEU A N 1
ATOM 640 C CA . LEU A 1 84 ? -2.197 -10.742 13.102 1 97 84 LEU A CA 1
ATOM 641 C C . LEU A 1 84 ? -3.012 -10.828 14.391 1 97 84 LEU A C 1
ATOM 643 O O . LEU A 1 84 ? -4.059 -10.195 14.516 1 97 84 LEU A O 1
ATOM 647 N N . LYS A 1 85 ? -2.568 -11.625 15.289 1 96.5 85 LYS A N 1
ATOM 648 C CA . LYS A 1 85 ? -3.24 -11.75 16.578 1 96.5 85 LYS A CA 1
ATOM 649 C C . LYS A 1 85 ? -3.287 -10.414 17.312 1 96.5 85 LYS A C 1
ATOM 651 O O . LYS A 1 85 ? -4.336 -10.016 17.812 1 96.5 85 LYS A O 1
ATOM 656 N N . LYS A 1 86 ? -2.211 -9.68 17.312 1 97.5 86 LYS A N 1
ATOM 657 C CA . LYS A 1 86 ? -2.156 -8.391 18 1 97.5 86 LYS A CA 1
ATOM 658 C C . LYS A 1 86 ? -3.01 -7.352 17.281 1 97.5 86 LYS A C 1
ATOM 660 O O . LYS A 1 86 ? -3.521 -6.422 17.906 1 97.5 86 LYS A O 1
ATOM 665 N N . MET A 1 87 ? -3.195 -7.535 16.016 1 97.69 87 MET A N 1
ATOM 666 C CA . MET A 1 87 ? -4.047 -6.645 15.234 1 97.69 87 MET A CA 1
ATOM 667 C C . MET A 1 87 ? -5.52 -6.891 15.539 1 97.69 87 MET A C 1
ATOM 669 O O . MET A 1 87 ? -6.371 -6.055 15.242 1 97.69 87 MET A O 1
ATOM 673 N N . GLY A 1 88 ? -5.809 -8.055 16.062 1 95.62 88 GLY A N 1
ATOM 674 C CA . GLY A 1 88 ? -7.188 -8.422 16.328 1 95.62 88 GLY A CA 1
ATOM 675 C C . GLY A 1 88 ? -7.871 -9.109 15.164 1 95.62 88 GLY A C 1
ATOM 676 O O . GLY A 1 88 ? -9.094 -9.219 15.133 1 95.62 88 GLY A O 1
ATOM 677 N N . VAL A 1 89 ? -7.105 -9.586 14.289 1 94.19 89 VAL A N 1
ATOM 678 C CA . VAL A 1 89 ? -7.648 -10.188 13.078 1 94.19 89 VAL A CA 1
ATOM 679 C C . VAL A 1 89 ? -8.391 -11.477 13.43 1 94.19 89 VAL A C 1
ATOM 681 O O . VAL A 1 89 ? -9.492 -11.719 12.914 1 94.19 89 VAL A O 1
ATOM 684 N N . TYR A 1 90 ? -7.836 -12.258 14.336 1 90.25 90 TYR A N 1
ATOM 685 C CA . TYR A 1 90 ? -8.398 -13.57 14.633 1 90.25 90 TYR A CA 1
ATOM 686 C C . TYR A 1 90 ? -9.68 -13.438 15.453 1 90.25 90 TYR A C 1
ATOM 688 O O . TYR A 1 90 ? -10.43 -14.406 15.594 1 90.25 90 TYR A O 1
ATOM 696 N N . SER A 1 91 ? -9.992 -12.211 15.984 1 88.81 91 SER A N 1
ATOM 697 C CA . SER A 1 91 ? -11.234 -11.969 16.719 1 88.81 91 SER A CA 1
ATOM 698 C C . SER A 1 91 ? -12.406 -11.75 15.766 1 88.81 91 SER A C 1
ATOM 700 O O . SER A 1 91 ? -13.562 -11.789 16.172 1 88.81 91 SER A O 1
ATOM 702 N N . LEU A 1 92 ? -12.195 -11.367 14.625 1 83.88 92 LEU A N 1
ATOM 703 C CA . LEU A 1 92 ? -13.242 -11.094 13.641 1 83.88 92 LEU A CA 1
ATOM 704 C C . LEU A 1 92 ? -13.992 -12.375 13.281 1 83.88 92 LEU A C 1
ATOM 706 O O . LEU A 1 92 ? -15.117 -12.312 12.766 1 83.88 92 LEU A O 1
ATOM 710 N N . GLU A 1 93 ? -13.516 -13.445 13.57 1 65.5 93 GLU A N 1
ATOM 711 C CA . GLU A 1 93 ? -14.188 -14.719 13.297 1 65.5 93 GLU A CA 1
ATOM 712 C C . GLU A 1 93 ? -14.328 -15.555 14.562 1 65.5 93 GLU A C 1
ATOM 714 O O . GLU A 1 93 ? -13.344 -16.109 15.047 1 65.5 93 GLU A O 1
ATOM 719 N N . PRO A 1 94 ? -15.367 -15.164 15.656 1 51.69 94 PRO 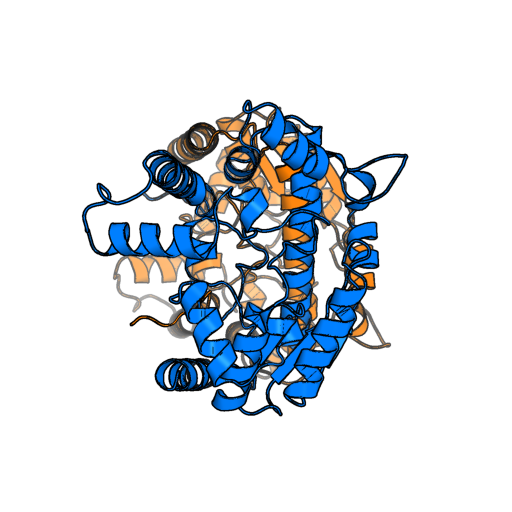A N 1
ATOM 720 C CA . PRO A 1 94 ? -15.523 -15.797 16.969 1 51.69 94 PRO A CA 1
ATOM 721 C C . PRO A 1 94 ? -15.172 -17.281 16.953 1 51.69 94 PRO A C 1
ATOM 723 O O . PRO A 1 94 ? -14.953 -17.859 15.875 1 51.69 94 PRO A O 1
ATOM 726 N N . SER A 1 95 ? -16.141 -18.125 18.047 1 43.25 95 SER A N 1
ATOM 727 C CA . SER A 1 95 ? -15.938 -19.406 18.703 1 43.25 95 SER A CA 1
ATOM 728 C C . SER A 1 95 ? -15.359 -20.438 17.734 1 43.25 95 SER A C 1
ATOM 730 O O . SER A 1 95 ? -14.383 -21.125 18.062 1 43.25 95 SER A O 1
ATOM 732 N N . SER A 1 96 ? -16.344 -21.438 17.344 1 36.12 96 SER A N 1
ATOM 733 C CA . SER A 1 96 ? -15.883 -22.812 17.125 1 36.12 96 SER A CA 1
ATOM 734 C C . SER A 1 96 ? -14.727 -22.844 16.125 1 36.12 96 SER A C 1
ATOM 736 O O . SER A 1 96 ? -13.562 -22.734 16.516 1 36.12 96 SER A O 1
ATOM 738 N N . THR A 1 97 ? -14.75 -23.766 15.086 1 37.16 97 THR A N 1
ATOM 739 C CA . THR A 1 97 ? -13.758 -24.484 14.297 1 37.16 97 THR A CA 1
ATOM 740 C C . THR A 1 97 ? -12.969 -23.531 13.406 1 37.16 97 THR A C 1
ATOM 742 O O . THR A 1 97 ? -13.406 -22.406 13.148 1 37.16 97 THR A O 1
ATOM 745 N N . LEU A 1 98 ? -12.031 -23.938 12.367 1 39.19 98 LEU A N 1
ATOM 746 C CA . LEU A 1 98 ? -10.945 -23.719 11.422 1 39.19 98 LEU A CA 1
ATOM 747 C C . LEU A 1 98 ? -11.141 -22.391 10.68 1 39.19 98 LEU A C 1
ATOM 749 O O . LEU A 1 98 ? -12.102 -21.672 10.93 1 39.19 98 LEU A O 1
ATOM 753 N N . ILE A 1 99 ? -10.805 -22.281 9.352 1 45.34 99 ILE A N 1
ATOM 754 C CA . ILE A 1 99 ? -10.758 -21.438 8.164 1 45.34 99 ILE A CA 1
ATOM 755 C C . ILE A 1 99 ? -12.039 -20.609 8.062 1 45.34 99 ILE A C 1
ATOM 757 O O . ILE A 1 99 ? -13.133 -21.125 8.289 1 45.34 99 ILE A O 1
ATOM 761 N N . PRO A 1 100 ? -11.992 -19.281 8.164 1 49.75 100 PRO A N 1
ATOM 762 C CA . PRO A 1 100 ? -13.266 -18.562 8.078 1 49.75 100 PRO A CA 1
ATOM 763 C C . PRO A 1 100 ? -14.312 -19.312 7.254 1 49.75 100 PRO A C 1
ATOM 765 O O . PRO A 1 100 ? -14.227 -19.344 6.023 1 49.75 100 PRO A O 1
ATOM 768 N N . ARG A 1 101 ? -14.883 -20.438 7.781 1 52.41 101 ARG A N 1
ATOM 769 C CA . ARG A 1 101 ? -16.016 -21.234 7.309 1 52.41 101 ARG A CA 1
ATOM 770 C C . ARG A 1 101 ? -17.016 -20.359 6.559 1 52.41 101 ARG A C 1
ATOM 772 O O . ARG A 1 101 ? -17.609 -20.812 5.578 1 52.41 101 ARG A O 1
ATOM 779 N N . ASN A 1 102 ? -16.891 -19.141 7.004 1 57.56 102 ASN A N 1
ATOM 780 C CA . ASN A 1 102 ? -17.953 -18.344 6.391 1 57.56 102 ASN A CA 1
ATOM 781 C C . ASN A 1 102 ? -17.641 -18.016 4.938 1 57.56 102 ASN A C 1
ATOM 783 O O . ASN A 1 102 ? -18.5 -18.141 4.066 1 57.56 102 ASN A O 1
ATOM 787 N N . ILE A 1 103 ? -16.328 -17.625 4.711 1 57.25 103 ILE A N 1
ATOM 788 C CA . ILE A 1 103 ? -16.016 -17.312 3.316 1 57.25 103 ILE A CA 1
ATOM 789 C C . ILE A 1 103 ? -16.047 -18.594 2.488 1 57.25 103 ILE A C 1
ATOM 791 O O . ILE A 1 103 ? -16.625 -18.625 1.399 1 57.25 103 ILE A O 1
ATOM 795 N N . LYS A 1 104 ? -15.422 -19.594 3.141 1 61.53 104 LYS A N 1
ATOM 796 C CA . LYS A 1 104 ? -15.43 -20.891 2.467 1 61.53 104 LYS A CA 1
ATOM 797 C C . LYS A 1 104 ? -16.859 -21.391 2.24 1 61.53 104 LYS A C 1
ATOM 799 O O . LYS A 1 104 ? -17.188 -21.859 1.152 1 61.53 104 LYS A O 1
ATOM 804 N N . GLU A 1 105 ? -17.516 -21.25 3.232 1 61.09 105 GLU A N 1
ATOM 805 C CA . GLU A 1 105 ? -18.891 -21.719 3.156 1 61.09 105 GLU A CA 1
ATOM 806 C C . GLU A 1 105 ? -19.688 -20.906 2.133 1 61.09 105 GLU A C 1
ATOM 808 O O . GLU A 1 105 ? -20.5 -21.469 1.382 1 61.09 105 GLU A O 1
ATOM 813 N N . LYS A 1 106 ? -19.391 -19.688 2.168 1 60.78 106 LYS A N 1
ATOM 814 C CA . LYS A 1 106 ? -20.125 -18.859 1.215 1 60.78 106 LYS A CA 1
ATOM 815 C C . LYS A 1 106 ? -19.688 -19.156 -0.218 1 60.78 106 LYS A C 1
ATOM 817 O O . LYS A 1 106 ? -20.516 -19.203 -1.125 1 60.78 106 LYS A O 1
ATOM 822 N N . TYR A 1 107 ? -18.422 -19.391 -0.367 1 57.94 107 TYR A N 1
ATOM 823 C CA . TYR A 1 107 ? -17.938 -19.75 -1.696 1 57.94 107 TYR A CA 1
ATOM 824 C C . TYR A 1 107 ? -18.516 -21.078 -2.15 1 57.94 107 TYR A C 1
ATOM 826 O O . TYR A 1 107 ? -18.922 -21.219 -3.307 1 57.94 107 TYR A O 1
ATOM 834 N N . VAL A 1 108 ? -18.516 -21.969 -1.193 1 57.62 108 VAL A N 1
ATOM 835 C CA . VAL A 1 108 ? -18.984 -23.312 -1.508 1 57.62 108 VAL A CA 1
ATOM 836 C C . VAL A 1 108 ? -20.5 -23.297 -1.677 1 57.62 108 VAL A C 1
ATOM 838 O O . VAL A 1 108 ? -21.031 -23.859 -2.635 1 57.62 108 VAL A O 1
ATOM 841 N N . MET A 1 109 ? -21.203 -22.625 -0.718 1 57.25 109 MET A N 1
ATOM 842 C CA . MET A 1 109 ? -22.656 -22.609 -0.738 1 57.25 109 MET A CA 1
ATOM 843 C C . MET A 1 109 ? -23.188 -21.875 -1.971 1 57.25 109 MET A C 1
ATOM 845 O O . MET A 1 109 ? -24.141 -22.312 -2.605 1 57.25 109 MET A O 1
ATOM 849 N N . ASN A 1 110 ? -22.609 -20.672 -2.16 1 55.47 110 ASN A N 1
ATOM 850 C CA . ASN A 1 110 ? -23.109 -19.891 -3.283 1 55.47 110 ASN A CA 1
ATOM 851 C C . ASN A 1 110 ? -22.875 -20.594 -4.613 1 55.47 110 ASN A C 1
ATOM 853 O O . ASN A 1 110 ? -23.656 -20.438 -5.555 1 55.47 110 ASN A O 1
ATOM 857 N N . LYS A 1 111 ? -21.797 -21.328 -4.707 1 53.28 111 LYS A N 1
ATOM 858 C CA . LYS A 1 111 ? -21.609 -22.125 -5.914 1 53.28 111 LYS A CA 1
ATOM 859 C C . LYS A 1 111 ? -22.766 -23.094 -6.121 1 53.28 111 LYS A C 1
ATOM 861 O O . LYS A 1 111 ? -23.188 -23.344 -7.254 1 53.28 111 LYS A O 1
ATOM 866 N N . TRP A 1 112 ? -23.297 -23.578 -5.02 1 44.56 112 TRP A N 1
ATOM 867 C CA . TRP A 1 112 ? -24.391 -24.531 -5.098 1 44.56 112 TRP A CA 1
ATOM 868 C C . TRP A 1 112 ? -25.719 -23.828 -5.324 1 44.56 112 TRP A C 1
ATOM 870 O O . TRP A 1 112 ? -26.594 -24.344 -6.051 1 44.56 112 TRP A O 1
ATOM 880 N N . THR A 1 113 ? -25.891 -22.719 -4.605 1 50.53 113 THR A N 1
ATOM 881 C CA . THR A 1 113 ? -27.234 -22.125 -4.645 1 50.53 113 THR A CA 1
ATOM 882 C C . THR A 1 113 ? -27.359 -21.109 -5.781 1 50.53 113 THR A C 1
ATOM 884 O O . THR A 1 113 ? -28.438 -20.609 -6.059 1 50.53 113 THR A O 1
ATOM 887 N N . ASN A 1 114 ? -26.438 -20.969 -6.699 1 50.72 114 ASN A N 1
ATOM 888 C CA . ASN A 1 114 ? -26.422 -20.094 -7.867 1 50.72 114 ASN A CA 1
ATOM 889 C C . ASN A 1 114 ? -26.828 -18.672 -7.508 1 50.72 114 ASN A C 1
ATOM 891 O O . ASN A 1 114 ? -27.422 -17.969 -8.32 1 50.72 114 ASN A O 1
ATOM 895 N N . GLU A 1 115 ? -26.953 -18.25 -6.223 1 54.62 115 GLU A N 1
ATOM 896 C CA . GLU A 1 115 ? -27.562 -16.938 -5.965 1 54.62 115 GLU A CA 1
ATOM 897 C C . GLU A 1 115 ? -26.516 -15.828 -6.082 1 54.62 115 GLU A C 1
ATOM 899 O O . GLU A 1 115 ? -26.656 -14.938 -6.918 1 54.62 115 GLU A O 1
ATOM 904 N N . LYS A 1 116 ? -25.797 -15.578 -4.926 1 61.97 116 LYS A N 1
ATOM 905 C CA . LYS A 1 116 ? -24.938 -14.391 -4.941 1 61.97 116 LYS A CA 1
ATOM 906 C C . LYS A 1 116 ? -23.484 -14.766 -5.227 1 61.97 116 LYS A C 1
ATOM 908 O O . LYS A 1 116 ? -22.953 -15.688 -4.609 1 61.97 116 LYS A O 1
ATOM 913 N N . ASP A 1 117 ? -22.938 -14.312 -6.379 1 80.38 117 ASP A N 1
ATOM 914 C CA . ASP A 1 117 ? -21.562 -14.578 -6.805 1 80.38 117 ASP A CA 1
ATOM 915 C C . ASP A 1 117 ? -20.562 -14.023 -5.797 1 80.38 117 ASP A C 1
ATOM 917 O O . ASP A 1 117 ? -20.391 -12.805 -5.688 1 80.38 117 ASP A O 1
ATOM 921 N N . THR A 1 118 ? -20 -14.961 -5.027 1 78.75 118 THR A N 1
ATOM 922 C CA . THR A 1 118 ? -19.125 -14.625 -3.908 1 78.75 118 THR A CA 1
ATOM 923 C C . THR A 1 118 ? -17.922 -13.812 -4.383 1 78.75 118 THR A C 1
ATOM 925 O O . THR A 1 118 ? -17.5 -12.867 -3.715 1 78.75 118 THR A O 1
ATOM 928 N N . TYR A 1 119 ? -17.391 -14.164 -5.543 1 84.88 119 TYR A N 1
ATOM 929 C CA . TYR A 1 119 ? -16.203 -13.453 -6.012 1 84.88 119 TYR A CA 1
ATOM 930 C C . TYR A 1 119 ? -16.562 -12.031 -6.445 1 84.88 119 TYR A C 1
ATOM 932 O O . TYR A 1 119 ? -15.797 -11.094 -6.215 1 84.88 119 TYR A O 1
ATOM 940 N N . ILE A 1 120 ? -17.703 -11.922 -7.039 1 86.25 120 ILE A N 1
ATOM 941 C CA . ILE A 1 120 ? -18.156 -10.602 -7.441 1 86.25 120 ILE A CA 1
ATOM 942 C C . ILE A 1 120 ? -18.406 -9.742 -6.203 1 86.25 120 ILE A C 1
ATOM 944 O O . ILE A 1 120 ? -18.062 -8.562 -6.172 1 86.25 120 ILE A O 1
ATOM 948 N N . GLN A 1 121 ? -18.969 -10.328 -5.195 1 85.25 121 GLN A N 1
ATOM 949 C CA . GLN A 1 121 ? -19.172 -9.625 -3.936 1 85.25 121 GLN A CA 1
ATOM 950 C C . GLN A 1 121 ? -17.828 -9.195 -3.324 1 85.25 121 GLN A C 1
ATOM 952 O O . GLN A 1 121 ? -17.719 -8.102 -2.766 1 85.25 121 GLN A O 1
ATOM 957 N N . ASP A 1 122 ? -16.859 -10.062 -3.443 1 85.25 122 ASP A N 1
ATOM 958 C CA . ASP A 1 122 ? -15.508 -9.758 -2.98 1 85.25 122 ASP A CA 1
ATOM 959 C C . ASP A 1 122 ? -14.938 -8.547 -3.717 1 85.25 122 ASP A C 1
ATOM 961 O O . ASP A 1 122 ? -14.43 -7.613 -3.09 1 85.25 122 ASP A O 1
ATOM 965 N N . LEU A 1 123 ? -15.172 -8.547 -4.996 1 87.88 123 LEU A N 1
ATOM 966 C CA . LEU A 1 123 ? -14.656 -7.457 -5.816 1 87.88 123 LEU A CA 1
ATOM 967 C C . LEU A 1 123 ? -15.344 -6.141 -5.473 1 87.88 123 LEU A C 1
ATOM 969 O O . LEU A 1 123 ? -14.695 -5.094 -5.414 1 87.88 123 LEU A O 1
ATOM 973 N N . LYS A 1 124 ? -16.594 -6.242 -5.113 1 85.06 124 LYS A N 1
ATOM 974 C CA . LYS A 1 124 ? -17.406 -5.047 -4.879 1 85.06 124 LYS A CA 1
ATOM 975 C C . LYS A 1 124 ? -17.391 -4.648 -3.408 1 85.06 124 LYS A C 1
ATOM 977 O O . LYS A 1 124 ? -17.906 -3.596 -3.037 1 85.06 124 LYS A O 1
ATOM 982 N N . ASN A 1 125 ? -16.781 -5.414 -2.635 1 83.62 125 ASN A N 1
ATOM 983 C CA . ASN A 1 125 ? -16.859 -5.227 -1.19 1 83.62 125 ASN A CA 1
ATOM 984 C C . ASN A 1 125 ? -18.312 -5.172 -0.704 1 83.62 125 ASN A C 1
ATOM 986 O O . ASN A 1 125 ? -18.672 -4.285 0.071 1 83.62 125 ASN A O 1
ATOM 990 N N . GLU A 1 126 ? -19.094 -6.031 -1.243 1 82.62 126 GLU A N 1
ATOM 991 C CA . GLU A 1 126 ? -20.516 -6.121 -0.877 1 82.62 126 GLU A CA 1
ATOM 992 C C . GLU A 1 126 ? -20.797 -7.418 -0.124 1 82.62 126 GLU A C 1
ATOM 994 O O . GLU A 1 126 ? -20.141 -8.43 -0.34 1 82.62 126 GLU A O 1
ATOM 999 N N . GLY A 1 127 ? -21.703 -7.355 0.806 1 81.81 127 GLY A N 1
ATOM 1000 C CA . GLY A 1 127 ? -22.094 -8.539 1.558 1 81.81 127 GLY A CA 1
ATOM 1001 C C . GLY A 1 127 ? -22.516 -8.227 2.982 1 81.81 127 GLY A C 1
ATOM 1002 O O . GLY A 1 127 ? -22.5 -7.066 3.396 1 81.81 127 GLY A O 1
ATOM 1003 N N . ASP A 1 128 ? -22.906 -9.203 3.658 1 85 128 ASP A N 1
ATOM 1004 C CA . ASP A 1 128 ? -23.297 -9.016 5.047 1 85 128 ASP A CA 1
ATOM 1005 C C . ASP A 1 128 ? -22.078 -8.859 5.957 1 85 128 ASP A C 1
ATOM 1007 O O . ASP A 1 128 ? -20.953 -8.969 5.496 1 85 128 ASP A O 1
ATOM 1011 N N . SER A 1 129 ? -22.344 -8.523 7.184 1 86.06 129 SER A N 1
ATOM 1012 C CA . SER A 1 129 ? -21.297 -8.211 8.141 1 86.06 129 SER A CA 1
ATOM 1013 C C . SER A 1 129 ? -20.312 -9.375 8.289 1 86.06 129 SER A C 1
ATOM 1015 O O . SER A 1 129 ? -19.094 -9.164 8.375 1 86.06 129 SER A O 1
ATOM 1017 N N . GLU A 1 130 ? -20.797 -10.523 8.25 1 84.12 130 GLU A N 1
ATOM 1018 C CA . GLU A 1 130 ? -19.938 -11.695 8.406 1 84.12 130 GLU A CA 1
ATOM 1019 C C . GLU A 1 130 ? -19.016 -11.867 7.203 1 84.12 130 GLU A C 1
ATOM 1021 O O . GLU A 1 130 ? -17.828 -12.18 7.363 1 84.12 130 GLU A O 1
ATOM 1026 N N . PHE A 1 131 ? -19.562 -11.672 6.047 1 84.25 131 PHE A N 1
ATOM 1027 C CA . PHE A 1 131 ? -18.781 -11.773 4.828 1 84.25 131 PHE A CA 1
ATOM 1028 C C . PHE A 1 131 ? -17.688 -10.703 4.797 1 84.25 131 PHE A C 1
ATOM 1030 O O . PHE A 1 131 ? -16.531 -11 4.484 1 84.25 131 PHE A O 1
ATOM 1037 N N . LEU A 1 132 ? -18.047 -9.539 5.184 1 89.62 132 LEU A N 1
ATOM 1038 C CA . LEU A 1 132 ? -17.109 -8.43 5.184 1 89.62 132 LEU A CA 1
ATOM 1039 C C . LEU A 1 132 ? -15.984 -8.672 6.191 1 89.62 132 LEU A C 1
ATOM 1041 O O . LEU A 1 132 ? -14.82 -8.383 5.91 1 89.62 132 LEU A O 1
ATOM 1045 N N . LYS A 1 133 ? -16.312 -9.188 7.312 1 89.88 133 LYS A N 1
ATOM 1046 C CA . LYS A 1 133 ? -15.312 -9.547 8.312 1 89.88 133 LYS A CA 1
ATOM 1047 C C . LYS A 1 133 ? -14.352 -10.602 7.766 1 89.88 133 LYS A C 1
ATOM 1049 O O . LYS A 1 133 ? -13.148 -10.547 8.031 1 89.88 133 LYS A O 1
ATOM 1054 N N . GLY A 1 134 ? -14.938 -11.531 7.035 1 86.62 134 GLY A N 1
ATOM 1055 C CA . GLY A 1 134 ? -14.109 -12.547 6.395 1 86.62 134 GLY A CA 1
ATOM 1056 C C . GLY A 1 134 ? -13.133 -11.969 5.391 1 86.62 134 GLY A C 1
ATOM 1057 O O . GLY A 1 134 ? -11.977 -12.391 5.328 1 86.62 134 GLY A O 1
ATOM 1058 N N . LEU A 1 135 ? -13.617 -11 4.617 1 88.38 135 LEU A N 1
ATOM 1059 C CA . LEU A 1 135 ? -12.758 -10.344 3.639 1 88.38 135 LEU A CA 1
ATOM 1060 C C . LEU A 1 135 ? -11.625 -9.594 4.328 1 88.38 135 LEU A C 1
ATOM 1062 O O . LEU A 1 135 ? -10.469 -9.703 3.926 1 88.38 135 LEU A O 1
ATOM 1066 N N . ALA A 1 136 ? -12 -8.875 5.395 1 93.19 136 ALA A N 1
ATOM 1067 C CA . ALA A 1 136 ? -11 -8.133 6.152 1 93.19 136 ALA A CA 1
ATOM 1068 C C . ALA A 1 136 ? -9.953 -9.07 6.746 1 93.19 136 ALA A C 1
ATOM 1070 O O . ALA A 1 136 ? -8.758 -8.773 6.73 1 93.19 136 ALA A O 1
ATOM 1071 N N . TYR A 1 137 ? -10.43 -10.234 7.191 1 91.12 137 TYR A N 1
ATOM 1072 C CA . TYR A 1 137 ? -9.578 -11.266 7.785 1 91.12 137 TYR A CA 1
ATOM 1073 C C . TYR A 1 137 ? -8.523 -11.734 6.793 1 91.12 137 TYR A C 1
ATOM 1075 O O . TYR A 1 137 ? -7.332 -11.758 7.109 1 91.12 137 TYR A O 1
ATOM 1083 N N . TYR A 1 138 ? -8.922 -11.977 5.699 1 88.5 138 TYR A N 1
ATOM 1084 C CA . TYR A 1 138 ? -8.047 -12.508 4.664 1 88.5 138 TYR A CA 1
ATOM 1085 C C . TYR A 1 138 ? -7.129 -11.422 4.109 1 88.5 138 TYR A C 1
ATOM 1087 O O . TYR A 1 138 ? -5.926 -11.641 3.953 1 88.5 138 TYR A O 1
ATOM 1095 N N . ARG A 1 139 ? -7.656 -10.273 3.852 1 93.31 139 ARG A N 1
ATOM 1096 C CA . ARG A 1 139 ? -6.91 -9.188 3.219 1 93.31 139 ARG A CA 1
ATOM 1097 C C . ARG A 1 139 ? -5.82 -8.656 4.148 1 93.31 139 ARG A C 1
ATOM 1099 O O . ARG A 1 139 ? -4.754 -8.25 3.689 1 93.31 139 ARG A O 1
ATOM 1106 N N . ALA A 1 140 ? -6.07 -8.727 5.465 1 96 140 ALA A N 1
ATOM 1107 C CA . ALA A 1 140 ? -5.086 -8.266 6.441 1 96 140 ALA A CA 1
ATOM 1108 C C . ALA A 1 140 ? -3.811 -9.109 6.367 1 96 140 ALA A C 1
ATOM 1110 O O . ALA A 1 140 ? -2.711 -8.594 6.578 1 96 140 ALA A O 1
ATOM 1111 N N . LYS A 1 141 ? -3.971 -10.383 6.047 1 94.06 141 LYS A N 1
ATOM 1112 C CA . LYS A 1 141 ? -2.82 -11.281 5.961 1 94.06 141 LYS A CA 1
ATOM 1113 C C . LYS A 1 141 ? -1.871 -10.852 4.844 1 94.06 141 LYS A C 1
ATOM 1115 O O . LYS A 1 141 ? -0.653 -10.828 5.035 1 94.06 141 LYS A O 1
ATOM 1120 N N . HIS A 1 142 ? -2.457 -10.492 3.734 1 95 142 HIS A N 1
ATOM 1121 C CA . HIS A 1 142 ? -1.651 -10.047 2.605 1 95 142 HIS A CA 1
ATOM 1122 C C . HIS A 1 142 ? -0.984 -8.703 2.906 1 95 142 HIS A C 1
ATOM 1124 O O . HIS A 1 142 ? 0.177 -8.492 2.551 1 95 142 HIS A O 1
ATOM 1130 N N . ARG A 1 143 ? -1.668 -7.832 3.58 1 97.88 143 ARG A N 1
ATOM 1131 C CA . ARG A 1 143 ? -1.119 -6.512 3.875 1 97.88 143 ARG A CA 1
ATOM 1132 C C . ARG A 1 143 ? 0.006 -6.605 4.902 1 97.88 143 ARG A C 1
ATOM 1134 O O . ARG A 1 143 ? 0.997 -5.879 4.809 1 97.88 143 ARG A O 1
ATOM 1141 N N . VAL A 1 144 ? -0.136 -7.469 5.859 1 98 144 VAL A N 1
ATOM 1142 C CA . VAL A 1 144 ? 0.931 -7.664 6.836 1 98 144 VAL A CA 1
ATOM 1143 C C . VAL A 1 144 ? 2.17 -8.227 6.141 1 98 144 VAL A C 1
ATOM 1145 O O . VAL A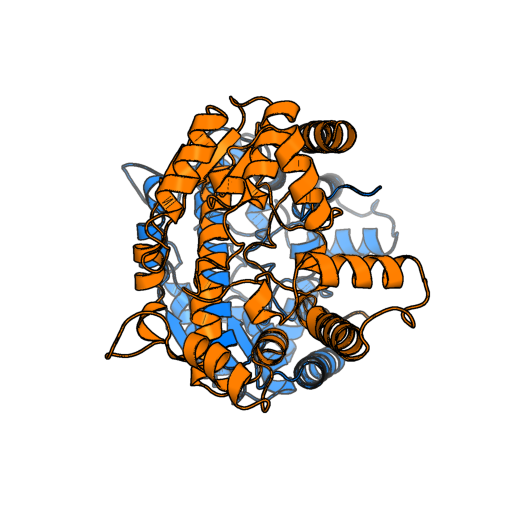 1 144 ? 3.295 -7.824 6.441 1 98 144 VAL A O 1
ATOM 1148 N N . ARG A 1 145 ? 1.957 -9.141 5.207 1 97.56 145 ARG A N 1
ATOM 1149 C CA . ARG A 1 145 ? 3.088 -9.68 4.461 1 97.56 145 ARG A CA 1
ATOM 1150 C C . ARG A 1 145 ? 3.816 -8.586 3.695 1 97.56 145 ARG A C 1
ATOM 1152 O O . ARG A 1 145 ? 5.051 -8.547 3.67 1 97.56 145 ARG A O 1
ATOM 1159 N N . MET A 1 146 ? 3.037 -7.715 3.123 1 98.19 146 MET A N 1
ATOM 1160 C CA . MET A 1 146 ? 3.629 -6.578 2.426 1 98.19 146 MET A CA 1
ATOM 1161 C C . MET A 1 146 ? 4.473 -5.734 3.377 1 98.19 146 MET A C 1
ATOM 1163 O O . MET A 1 146 ? 5.598 -5.359 3.047 1 98.19 146 MET A O 1
ATOM 1167 N N . CYS A 1 147 ? 3.973 -5.48 4.582 1 98.56 147 CYS A N 1
ATOM 1168 C CA . CYS A 1 147 ? 4.715 -4.715 5.578 1 98.56 147 CYS A CA 1
ATOM 1169 C C . CYS A 1 147 ? 6.035 -5.395 5.918 1 98.56 147 CYS A C 1
ATOM 1171 O O . CYS A 1 147 ? 7.07 -4.734 6.02 1 98.56 147 CYS A O 1
ATOM 1173 N N . MET A 1 148 ? 5.957 -6.684 6.02 1 98.62 148 MET A N 1
ATOM 1174 C CA . MET A 1 148 ? 7.148 -7.445 6.383 1 98.62 148 MET A CA 1
ATOM 1175 C C . MET A 1 148 ? 8.18 -7.41 5.254 1 98.62 148 MET A C 1
ATOM 1177 O O . MET A 1 148 ? 9.383 -7.34 5.508 1 98.62 148 MET A O 1
ATOM 1181 N N . LEU A 1 149 ? 7.719 -7.492 4.027 1 98.69 149 LEU A N 1
ATOM 1182 C CA . LEU A 1 149 ? 8.625 -7.402 2.889 1 98.69 149 LEU A CA 1
ATOM 1183 C C . LEU A 1 149 ? 9.375 -6.078 2.896 1 98.69 149 LEU A C 1
ATOM 1185 O O . LEU A 1 149 ? 10.602 -6.051 2.758 1 98.69 149 LEU A O 1
ATOM 1189 N N . TYR A 1 150 ? 8.688 -5.027 3.119 1 98.44 150 TYR A N 1
ATOM 1190 C CA . TYR A 1 150 ? 9.32 -3.711 3.082 1 98.44 150 TYR A CA 1
ATOM 1191 C C . TYR A 1 150 ? 10.219 -3.498 4.293 1 98.44 150 TYR A C 1
ATOM 1193 O O . TYR A 1 150 ? 11.242 -2.826 4.199 1 98.44 150 TYR A O 1
ATOM 1201 N N . LEU A 1 151 ? 9.773 -4.031 5.469 1 98 151 LEU A N 1
ATOM 1202 C CA . LEU A 1 151 ? 10.625 -3.938 6.645 1 98 151 LEU A CA 1
ATOM 1203 C C . LEU A 1 151 ? 12 -4.531 6.371 1 98 151 LEU A C 1
ATOM 1205 O O . LEU A 1 151 ? 13.023 -3.938 6.727 1 98 151 LEU A O 1
ATOM 1209 N N . GLU A 1 152 ? 12.055 -5.648 5.68 1 97.56 152 GLU A N 1
ATOM 1210 C CA . GLU A 1 152 ? 13.312 -6.316 5.344 1 97.56 152 GLU A CA 1
ATOM 1211 C C . GLU A 1 152 ? 14.047 -5.578 4.23 1 97.56 152 GLU A C 1
ATOM 1213 O O . GLU A 1 152 ? 15.258 -5.359 4.32 1 97.56 152 GLU A O 1
ATOM 1218 N N . ALA A 1 153 ? 13.383 -5.16 3.211 1 97.81 153 ALA A N 1
ATOM 1219 C CA . ALA A 1 153 ? 13.977 -4.555 2.025 1 97.81 153 ALA A CA 1
ATOM 1220 C C . ALA A 1 153 ? 14.633 -3.217 2.365 1 97.81 153 ALA A C 1
ATOM 1222 O O . ALA A 1 153 ? 15.742 -2.926 1.904 1 97.81 153 ALA A O 1
ATOM 1223 N N . GLU A 1 154 ? 13.992 -2.432 3.193 1 95.56 154 GLU A N 1
ATOM 1224 C CA . GLU A 1 154 ? 14.453 -1.076 3.473 1 95.56 154 GLU A CA 1
ATOM 1225 C C . GLU A 1 154 ? 15.719 -1.089 4.328 1 95.56 154 GLU A C 1
ATOM 1227 O O . GLU A 1 154 ? 16.562 -0.188 4.223 1 95.56 154 GLU A O 1
ATOM 1232 N N . GLN A 1 155 ? 15.883 -2.145 5.109 1 94.25 155 GLN A N 1
ATOM 1233 C CA . GLN A 1 155 ? 17.109 -2.273 5.898 1 94.25 155 GLN A CA 1
ATOM 1234 C C . GLN A 1 155 ? 18.312 -2.553 5.008 1 94.25 155 GLN A C 1
ATOM 1236 O O . GLN A 1 155 ? 19.453 -2.352 5.422 1 94.25 155 GLN A O 1
ATOM 1241 N N . ARG A 1 156 ? 18.016 -2.938 3.76 1 94.5 156 ARG A N 1
ATOM 1242 C CA . ARG A 1 156 ? 19.078 -3.434 2.896 1 94.5 156 ARG A CA 1
ATOM 1243 C C . ARG A 1 156 ? 19.219 -2.57 1.646 1 94.5 156 ARG A C 1
ATOM 1245 O O . ARG A 1 156 ? 20.094 -2.807 0.815 1 94.5 156 ARG A O 1
ATOM 1252 N N . ASN A 1 157 ? 18.328 -1.627 1.512 1 95.12 157 ASN A N 1
ATOM 1253 C CA . ASN A 1 157 ? 18.188 -0.908 0.249 1 95.12 157 ASN A CA 1
ATOM 1254 C C . ASN A 1 157 ? 17.906 -1.859 -0.91 1 95.12 157 ASN A C 1
ATOM 1256 O O . ASN A 1 157 ? 18.562 -1.796 -1.949 1 95.12 157 ASN A O 1
ATOM 1260 N N . TYR A 1 158 ? 17.047 -2.809 -0.69 1 97.69 158 TYR A N 1
ATOM 1261 C CA . TYR A 1 158 ? 16.609 -3.768 -1.692 1 97.69 158 TYR A CA 1
ATOM 1262 C C . TYR A 1 158 ? 15.258 -3.357 -2.277 1 97.69 158 TYR A C 1
ATOM 1264 O O . TYR A 1 158 ? 14.492 -2.633 -1.638 1 97.69 158 TYR A O 1
ATOM 1272 N N . ALA A 1 159 ? 15.016 -3.742 -3.471 1 98.06 159 ALA A N 1
ATOM 1273 C CA . ALA A 1 159 ? 13.711 -3.57 -4.09 1 98.06 159 ALA A CA 1
ATOM 1274 C C . ALA A 1 159 ? 12.766 -4.707 -3.701 1 98.06 159 ALA A C 1
ATOM 1276 O O . ALA A 1 159 ? 13.172 -5.871 -3.666 1 98.06 159 ALA A O 1
ATOM 1277 N N . VAL A 1 160 ? 11.57 -4.371 -3.355 1 98.69 160 VAL A N 1
ATOM 1278 C CA . VAL A 1 160 ? 10.547 -5.395 -3.186 1 98.69 160 VAL A CA 1
ATOM 1279 C C . VAL A 1 160 ? 10.016 -5.824 -4.551 1 98.69 160 VAL A C 1
ATOM 1281 O O . VAL A 1 160 ? 9.508 -5 -5.316 1 98.69 160 VAL A O 1
ATOM 1284 N N . ILE A 1 161 ? 10.109 -7.137 -4.863 1 98.75 161 ILE A N 1
ATOM 1285 C CA . ILE A 1 161 ? 9.688 -7.664 -6.156 1 98.75 161 ILE A CA 1
ATOM 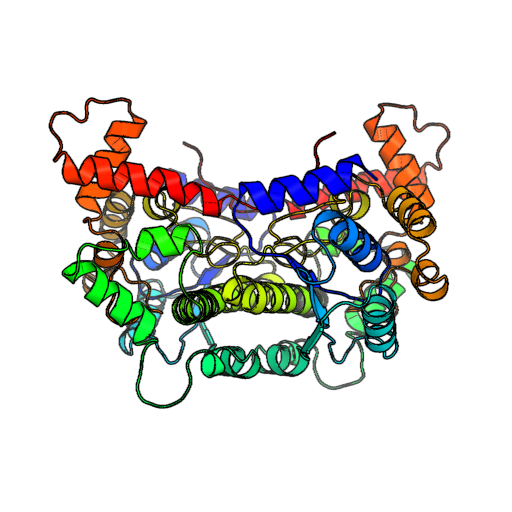1286 C C . ILE A 1 161 ? 8.336 -8.359 -6.02 1 98.75 161 ILE A C 1
ATOM 1288 O O . ILE A 1 161 ? 8.156 -9.211 -5.141 1 98.75 161 ILE A O 1
ATOM 1292 N N . GLY A 1 162 ? 7.414 -7.965 -6.824 1 98.06 162 GLY A N 1
ATOM 1293 C CA . GLY A 1 162 ? 6.094 -8.57 -6.816 1 98.06 162 GLY A CA 1
ATOM 1294 C C . GLY A 1 162 ? 5.98 -9.758 -7.75 1 98.06 162 GLY A C 1
ATOM 1295 O O . GLY A 1 162 ? 6.883 -10.023 -8.547 1 98.06 162 GLY A O 1
ATOM 1296 N N . THR A 1 163 ? 4.867 -10.461 -7.629 1 97.5 163 THR A N 1
ATOM 1297 C CA . THR A 1 163 ? 4.672 -11.68 -8.406 1 97.5 163 THR A CA 1
ATOM 1298 C C . THR A 1 163 ? 3.291 -11.695 -9.062 1 97.5 163 THR A C 1
ATOM 1300 O O . THR A 1 163 ? 2.775 -12.75 -9.414 1 97.5 163 THR A O 1
ATOM 1303 N N . THR A 1 164 ? 2.656 -10.539 -9.164 1 96.12 164 THR A N 1
ATOM 1304 C CA . THR A 1 164 ? 1.331 -10.445 -9.773 1 96.12 164 THR A CA 1
ATOM 1305 C C . THR A 1 164 ? 1.416 -10.617 -11.289 1 96.12 164 THR A C 1
ATOM 1307 O O . THR A 1 164 ? 2.232 -9.961 -11.945 1 96.12 164 THR A O 1
ATOM 1310 N N . ASN A 1 165 ? 0.658 -11.523 -11.836 1 96.75 165 ASN A N 1
ATOM 1311 C CA . ASN A 1 165 ? 0.615 -11.711 -13.281 1 96.75 165 ASN A CA 1
ATOM 1312 C C . ASN A 1 165 ? -0.564 -10.969 -13.906 1 96.75 165 ASN A C 1
ATOM 1314 O O . ASN A 1 165 ? -1.394 -10.398 -13.195 1 96.75 165 ASN A O 1
ATOM 1318 N N . LYS A 1 166 ? -0.654 -11.016 -15.148 1 96.88 166 LYS A N 1
ATOM 1319 C CA . LYS A 1 166 ? -1.64 -10.242 -15.898 1 96.88 166 LYS A CA 1
ATOM 1320 C C . LYS A 1 166 ? -3.055 -10.742 -15.625 1 96.88 166 LYS A C 1
ATOM 1322 O O . LYS A 1 166 ? -3.992 -9.953 -15.523 1 96.88 166 LYS A O 1
ATOM 1327 N N . THR A 1 167 ? -3.213 -12.023 -15.594 1 97 167 THR A N 1
ATOM 1328 C CA . THR A 1 167 ? -4.527 -12.609 -15.359 1 97 167 THR A CA 1
ATOM 1329 C C . THR A 1 167 ? -5.086 -12.156 -14.016 1 97 167 THR A C 1
ATOM 1331 O O . THR A 1 167 ? -6.242 -11.742 -13.93 1 97 167 THR A O 1
ATOM 1334 N N . GLU A 1 168 ? -4.23 -12.242 -12.977 1 94.88 168 GLU A N 1
ATOM 1335 C CA . GLU A 1 168 ? -4.633 -11.789 -11.648 1 94.88 168 GLU A CA 1
ATOM 1336 C C . GLU A 1 168 ? -4.973 -10.297 -11.656 1 94.88 168 GLU A C 1
ATOM 1338 O O . GLU A 1 168 ? -5.969 -9.883 -11.062 1 94.88 168 GLU A O 1
ATOM 1343 N N . LEU A 1 169 ? -4.176 -9.562 -12.312 1 95.44 169 LEU A N 1
ATOM 1344 C CA . LEU A 1 169 ? -4.391 -8.125 -12.398 1 95.44 169 LEU A CA 1
ATOM 1345 C C . LEU A 1 169 ? -5.719 -7.812 -13.078 1 95.44 169 LEU A C 1
ATOM 1347 O O . LEU A 1 169 ? -6.523 -7.043 -12.547 1 95.44 169 LEU A O 1
ATOM 1351 N N . LYS A 1 170 ? -5.988 -8.406 -14.211 1 96.19 170 LYS A N 1
ATOM 1352 C CA . LYS A 1 170 ? -7.18 -8.125 -15.008 1 96.19 170 LYS A CA 1
ATOM 1353 C C . LYS A 1 170 ? -8.445 -8.594 -14.297 1 96.19 170 LYS A C 1
ATOM 1355 O O . LYS A 1 170 ? -9.5 -7.977 -14.422 1 96.19 170 LYS A O 1
ATOM 1360 N N . THR A 1 171 ? -8.297 -9.664 -13.562 1 95.38 171 THR A N 1
ATOM 1361 C CA . THR A 1 171 ? -9.477 -10.234 -12.906 1 95.38 171 THR A CA 1
ATOM 1362 C C . THR A 1 171 ? -9.617 -9.695 -11.484 1 95.38 171 THR A C 1
ATOM 1364 O O . THR A 1 171 ? -10.539 -10.07 -10.766 1 95.38 171 THR A O 1
ATOM 1367 N N . GLY A 1 172 ? -8.688 -8.883 -11.055 1 94.19 172 GLY A N 1
ATOM 1368 C CA . GLY A 1 172 ? -8.766 -8.305 -9.719 1 94.19 172 GLY A CA 1
ATOM 1369 C C . GLY A 1 172 ? -8.43 -9.289 -8.617 1 94.19 172 GLY A C 1
ATOM 1370 O O . GLY A 1 172 ? -8.805 -9.086 -7.465 1 94.19 172 GLY A O 1
ATOM 1371 N N . PHE A 1 173 ? -7.754 -10.352 -9 1 92.25 173 PHE A N 1
ATOM 1372 C CA . PHE A 1 173 ? -7.445 -11.398 -8.031 1 92.25 173 PHE A CA 1
ATOM 1373 C C . PHE A 1 173 ? -6.164 -11.07 -7.27 1 92.25 173 PHE A C 1
ATOM 1375 O O . PHE A 1 173 ? -5.164 -11.773 -7.398 1 92.25 173 PHE A O 1
ATOM 1382 N N . TYR A 1 174 ? -6.145 -10.086 -6.5 1 92.88 174 TYR A N 1
ATOM 1383 C CA . TYR A 1 174 ? -5.109 -9.594 -5.602 1 92.88 174 TYR A CA 1
ATOM 1384 C C . TYR A 1 174 ? -5.711 -8.727 -4.496 1 92.88 174 TYR A C 1
ATOM 1386 O O . TYR A 1 174 ? -6.91 -8.438 -4.512 1 92.88 174 TYR A O 1
ATOM 1394 N N . VAL A 1 175 ? -4.941 -8.445 -3.537 1 93.88 175 VAL A N 1
ATOM 1395 C CA . VAL A 1 175 ? -5.395 -7.598 -2.438 1 93.88 175 VAL A CA 1
ATOM 1396 C C . VAL A 1 175 ? -4.84 -6.188 -2.611 1 93.88 175 VAL A C 1
ATOM 1398 O O . VAL A 1 175 ? -3.623 -5.996 -2.691 1 93.88 175 VAL A O 1
ATOM 1401 N N . LYS A 1 176 ? -5.785 -5.223 -2.699 1 95.25 176 LYS A N 1
ATOM 1402 C CA . LYS A 1 176 ? -5.418 -3.814 -2.812 1 95.25 176 LYS A CA 1
ATOM 1403 C C . LYS A 1 176 ? -4.559 -3.373 -1.631 1 95.25 176 LYS A C 1
ATOM 1405 O O . LYS A 1 176 ? -4.918 -3.604 -0.475 1 95.25 176 LYS A O 1
ATOM 1410 N N . TYR A 1 177 ? -3.35 -2.752 -1.941 1 96.94 177 TYR A N 1
ATOM 1411 C CA . TYR A 1 177 ? -2.393 -2.281 -0.946 1 96.94 177 TYR A CA 1
ATOM 1412 C C . TYR A 1 177 ? -1.868 -3.439 -0.104 1 96.94 177 TYR A C 1
ATOM 1414 O O . TYR A 1 177 ? -1.541 -3.262 1.071 1 96.94 177 TYR A O 1
ATOM 1422 N N . GLY A 1 178 ? -1.893 -4.582 -0.661 1 96 178 GLY A N 1
ATOM 1423 C CA . GLY A 1 178 ? -1.285 -5.793 -0.132 1 96 178 GLY A CA 1
ATOM 1424 C C . GLY A 1 178 ? -0.218 -6.371 -1.041 1 96 178 GLY A C 1
ATOM 1425 O O . GLY A 1 178 ? 0.887 -5.836 -1.131 1 96 178 GLY A O 1
ATOM 1426 N N . ASP A 1 179 ? -0.679 -7.395 -1.815 1 93.56 179 ASP A N 1
ATOM 1427 C CA . ASP A 1 179 ? 0.302 -8.023 -2.691 1 93.56 179 ASP A CA 1
ATOM 1428 C C . ASP A 1 179 ? 0.546 -7.188 -3.941 1 93.56 179 ASP A C 1
ATOM 1430 O O . ASP A 1 179 ? 1.532 -7.391 -4.652 1 93.56 179 ASP A O 1
ATOM 1434 N N . ASP A 1 180 ? -0.304 -6.238 -4.145 1 94 180 ASP A N 1
ATOM 1435 C CA . ASP A 1 180 ? -0.12 -5.379 -5.309 1 94 180 ASP A CA 1
ATOM 1436 C C . ASP A 1 180 ? 0.807 -4.211 -4.984 1 94 180 ASP A C 1
ATOM 1438 O O . ASP A 1 180 ? 0.989 -3.311 -5.809 1 94 180 ASP A O 1
ATOM 1442 N N . SER A 1 181 ? 1.321 -4.145 -3.83 1 96.81 181 SER A N 1
ATOM 1443 C CA . SER A 1 181 ? 2.162 -3.029 -3.404 1 96.81 181 SER A CA 1
ATOM 1444 C C . SER A 1 181 ? 3.631 -3.439 -3.336 1 96.81 181 SER A C 1
ATOM 1446 O O . SER A 1 181 ? 4.121 -3.842 -2.277 1 96.81 181 SER A O 1
ATOM 1448 N N . VAL A 1 182 ? 4.336 -3.303 -4.508 1 98.19 182 VAL A N 1
ATOM 1449 C CA . VAL A 1 182 ? 5.746 -3.66 -4.633 1 98.19 182 VAL A CA 1
ATOM 1450 C C . VAL A 1 182 ? 6.469 -2.627 -5.496 1 98.19 182 VAL A C 1
ATOM 1452 O O . VAL A 1 182 ? 5.84 -1.714 -6.039 1 98.19 182 VAL A O 1
ATOM 1455 N N . ASP A 1 183 ? 7.773 -2.732 -5.559 1 97.88 183 ASP A N 1
ATOM 1456 C CA . ASP A 1 183 ? 8.555 -1.797 -6.363 1 97.88 183 ASP A CA 1
ATOM 1457 C C . ASP A 1 183 ? 8.555 -2.201 -7.836 1 97.88 183 ASP A C 1
ATOM 1459 O O . ASP A 1 183 ? 8.32 -1.367 -8.711 1 97.88 183 ASP A O 1
ATOM 1463 N N . ILE A 1 184 ? 8.805 -3.438 -8.078 1 98.19 184 ILE A N 1
ATOM 1464 C CA . ILE A 1 184 ? 8.969 -3.949 -9.43 1 98.19 184 ILE A CA 1
ATOM 1465 C C . ILE A 1 184 ? 8.07 -5.16 -9.641 1 98.19 184 ILE A C 1
ATOM 1467 O O . ILE A 1 184 ? 7.969 -6.031 -8.773 1 98.19 184 ILE A O 1
ATOM 1471 N N . GLU A 1 185 ? 7.348 -5.207 -10.727 1 98.25 185 GLU A N 1
ATOM 1472 C CA . GLU A 1 185 ? 6.5 -6.32 -11.141 1 98.25 185 GLU A CA 1
ATOM 1473 C C . GLU A 1 185 ? 6.988 -6.926 -12.453 1 98.25 185 GLU A C 1
ATOM 1475 O O . GLU A 1 185 ? 6.594 -6.484 -13.531 1 98.25 185 GLU A O 1
ATOM 1480 N N . PRO A 1 186 ? 7.738 -7.996 -12.375 1 98 186 PRO A N 1
ATOM 1481 C CA . PRO A 1 186 ? 8.406 -8.508 -13.57 1 98 186 PRO A CA 1
ATOM 1482 C C . PRO A 1 186 ? 7.449 -9.234 -14.516 1 98 186 PRO A C 1
ATOM 1484 O O . PRO A 1 186 ? 7.719 -9.336 -15.711 1 98 186 PRO A O 1
ATOM 1487 N N . ILE A 1 187 ? 6.301 -9.75 -13.953 1 98.06 187 ILE A N 1
ATOM 1488 C CA . ILE A 1 187 ? 5.523 -10.641 -14.805 1 98.06 187 ILE A CA 1
ATOM 1489 C C . ILE A 1 187 ? 4.098 -10.117 -14.938 1 98.06 187 ILE A C 1
ATOM 1491 O O . ILE A 1 187 ? 3.182 -10.875 -15.273 1 98.06 187 ILE A O 1
ATOM 1495 N N . MET A 1 188 ? 3.889 -8.906 -14.633 1 97.19 188 MET A N 1
ATOM 1496 C CA . MET A 1 188 ? 2.561 -8.305 -14.641 1 97.19 188 MET A CA 1
ATOM 1497 C C . MET A 1 188 ? 1.983 -8.281 -16.047 1 97.19 188 MET A C 1
ATOM 1499 O O . MET A 1 188 ? 0.78 -8.078 -16.234 1 97.19 188 MET A O 1
ATOM 1503 N N . HIS A 1 189 ? 2.791 -8.445 -17.094 1 97.06 189 HIS A N 1
ATOM 1504 C CA . HIS A 1 189 ? 2.35 -8.43 -18.484 1 97.06 189 HIS A CA 1
ATOM 1505 C C . HIS A 1 189 ? 2.068 -9.844 -18.984 1 97.06 189 HIS A C 1
ATOM 1507 O O . HIS A 1 189 ? 1.564 -10.023 -20.094 1 97.06 189 HIS A O 1
ATOM 1513 N N . LEU A 1 190 ? 2.34 -10.844 -18.203 1 97.81 190 LEU A N 1
ATOM 1514 C CA . LEU A 1 190 ? 2.201 -12.234 -18.625 1 97.81 190 LEU A CA 1
ATOM 1515 C C . LEU A 1 190 ? 0.9 -12.836 -18.109 1 97.81 190 LEU A C 1
ATOM 1517 O O . LEU A 1 190 ? 0.564 -12.68 -16.938 1 97.81 190 LEU A O 1
ATOM 1521 N N . TYR A 1 191 ? 0.218 -13.508 -18.984 1 97.81 191 TYR A N 1
ATOM 1522 C CA . TYR A 1 191 ? -0.917 -14.312 -18.547 1 97.81 191 TYR A CA 1
ATOM 1523 C C . TYR A 1 191 ? -0.451 -15.5 -17.719 1 97.81 191 TYR A C 1
ATOM 1525 O O . TYR A 1 191 ? 0.703 -15.93 -17.812 1 97.81 191 TYR A O 1
ATOM 1533 N N . LYS A 1 192 ? -1.379 -16.031 -16.922 1 97.25 192 LYS A N 1
ATOM 1534 C CA . LYS A 1 192 ? -1.049 -17.172 -16.062 1 97.25 192 LYS A CA 1
ATOM 1535 C C . LYS A 1 192 ? -0.503 -18.328 -16.875 1 97.25 192 LYS A C 1
ATOM 1537 O O . LYS A 1 192 ? 0.447 -19 -16.453 1 97.25 192 LYS A O 1
ATOM 1542 N N . THR A 1 193 ? -1.048 -18.609 -18.047 1 97.38 193 THR A N 1
ATOM 1543 C CA . THR A 1 193 ? -0.592 -19.688 -18.922 1 97.38 193 THR A CA 1
ATOM 1544 C C . THR A 1 193 ? 0.853 -19.453 -19.359 1 97.38 193 THR A C 1
ATOM 1546 O O . THR A 1 193 ? 1.623 -20.406 -19.484 1 97.38 193 THR A O 1
ATOM 1549 N N . GLU A 1 194 ? 1.197 -18.219 -19.562 1 97.69 194 GLU A N 1
ATOM 1550 C CA . GLU A 1 194 ? 2.566 -17.891 -19.953 1 97.69 194 GLU A CA 1
ATOM 1551 C C . GLU A 1 194 ? 3.527 -18.047 -18.781 1 97.69 194 GLU A C 1
ATOM 1553 O O . GLU A 1 194 ? 4.699 -18.391 -18.969 1 97.69 194 GLU A O 1
ATOM 1558 N N . VAL A 1 195 ? 3.072 -17.781 -17.578 1 97.94 195 VAL A N 1
ATOM 1559 C CA . VAL A 1 195 ? 3.869 -18.016 -16.375 1 97.94 195 VAL A CA 1
ATOM 1560 C C . VAL A 1 195 ? 4.184 -19.5 -16.25 1 97.94 195 VAL A C 1
ATOM 1562 O O . VAL A 1 195 ? 5.316 -19.891 -15.945 1 97.94 195 VAL A O 1
ATOM 1565 N N . TYR A 1 196 ? 3.186 -20.359 -16.578 1 97.12 196 TYR A N 1
ATOM 1566 C CA . TYR A 1 196 ? 3.4 -21.812 -16.578 1 97.12 196 TYR A CA 1
ATOM 1567 C C . TYR A 1 196 ? 4.453 -22.203 -17.609 1 97.12 196 TYR A C 1
ATOM 1569 O O . TYR A 1 196 ? 5.309 -23.047 -17.328 1 97.12 196 TYR A O 1
ATOM 1577 N N . GLU A 1 197 ? 4.379 -21.578 -18.734 1 97.44 197 GLU A N 1
ATOM 1578 C CA . GLU A 1 197 ? 5.367 -21.859 -19.766 1 97.44 197 GLU A CA 1
ATOM 1579 C C . GLU A 1 197 ? 6.777 -21.5 -19.297 1 97.44 197 GLU A C 1
ATOM 1581 O O . GLU A 1 197 ? 7.723 -22.266 -19.516 1 97.44 197 GLU A O 1
ATOM 1586 N N . LEU A 1 198 ? 6.906 -20.344 -18.656 1 97.75 198 LEU A N 1
ATOM 1587 C CA . LEU A 1 198 ? 8.203 -19.906 -18.156 1 97.75 198 LEU A CA 1
ATOM 1588 C C . LEU A 1 198 ? 8.711 -20.859 -17.078 1 97.75 198 LEU A C 1
ATOM 1590 O O . LEU A 1 198 ? 9.914 -21.094 -16.969 1 97.75 198 LEU A O 1
ATOM 1594 N N . SER A 1 199 ? 7.801 -21.375 -16.266 1 97.88 199 SER A N 1
ATOM 1595 C CA . SER A 1 199 ? 8.195 -22.281 -15.195 1 97.88 199 SER A CA 1
ATOM 1596 C C . SER A 1 199 ? 8.875 -23.531 -15.742 1 97.88 199 SER A C 1
ATOM 1598 O O . SER A 1 199 ? 9.828 -24.031 -15.156 1 97.88 199 SER A O 1
ATOM 1600 N N . LYS A 1 200 ? 8.398 -24.031 -16.875 1 96.94 200 LYS A N 1
ATOM 1601 C CA . LYS A 1 200 ? 9 -25.188 -17.531 1 96.94 200 LYS A CA 1
ATOM 1602 C C . LYS A 1 200 ? 10.391 -24.859 -18.062 1 96.94 200 LYS A C 1
ATOM 1604 O O . LYS A 1 200 ? 11.328 -25.656 -17.906 1 96.94 200 LYS A O 1
ATOM 1609 N N . LYS A 1 201 ? 10.492 -23.688 -18.594 1 97.31 201 LYS A N 1
ATOM 1610 C CA . LYS A 1 201 ? 11.781 -23.25 -19.125 1 97.31 201 LYS A CA 1
ATOM 1611 C C . LYS A 1 201 ? 12.805 -23.078 -18.016 1 97.31 201 LYS A C 1
ATOM 1613 O O . LYS A 1 201 ? 14.008 -23.297 -18.234 1 97.31 201 LYS A O 1
ATOM 1618 N N . LEU A 1 202 ? 12.383 -22.734 -16.828 1 97.94 202 LEU A N 1
ATOM 1619 C CA . LEU A 1 202 ? 13.25 -22.516 -15.672 1 97.94 202 LEU A CA 1
ATOM 1620 C C . LEU A 1 202 ? 13.5 -23.812 -14.93 1 97.94 202 LEU A C 1
ATOM 1622 O O . LEU A 1 202 ? 14.211 -23.844 -13.922 1 97.94 202 LEU A O 1
ATOM 1626 N N . ASN A 1 203 ? 12.859 -24.938 -15.398 1 97.38 203 ASN A N 1
ATOM 1627 C CA . ASN A 1 203 ? 13.008 -26.281 -14.852 1 97.38 203 ASN A CA 1
ATOM 1628 C C . ASN A 1 203 ? 12.578 -26.328 -13.383 1 97.38 203 ASN A C 1
ATOM 1630 O O . ASN A 1 203 ? 13.227 -27 -12.57 1 97.38 203 ASN A O 1
ATOM 1634 N N . ILE A 1 204 ? 11.594 -25.578 -13.055 1 97.12 204 ILE A N 1
ATOM 1635 C CA . ILE A 1 204 ? 11.055 -25.594 -11.703 1 97.12 204 ILE A CA 1
ATOM 1636 C C . ILE A 1 204 ? 10.508 -26.984 -11.383 1 97.12 204 ILE A C 1
ATOM 1638 O O . ILE A 1 204 ? 9.891 -27.625 -12.242 1 97.12 204 ILE A O 1
ATOM 1642 N N . PRO A 1 205 ? 10.703 -27.453 -10.219 1 96.12 205 PRO A N 1
ATOM 1643 C CA . PRO A 1 205 ? 10.219 -28.797 -9.852 1 96.12 205 PRO A CA 1
ATOM 1644 C C . PRO A 1 205 ? 8.734 -28.984 -10.164 1 96.12 205 PRO A C 1
ATOM 1646 O O . PRO A 1 205 ? 7.934 -28.078 -9.953 1 96.12 205 PRO A O 1
ATOM 1649 N N . LYS A 1 206 ? 8.367 -30.172 -10.516 1 95.56 206 LYS A N 1
ATOM 1650 C CA . LYS A 1 206 ? 7.02 -30.484 -10.992 1 95.56 206 LYS A CA 1
ATOM 1651 C C . LYS A 1 206 ? 5.988 -30.312 -9.883 1 95.56 206 LYS A C 1
ATOM 1653 O O . LYS A 1 206 ? 4.852 -29.891 -10.148 1 95.56 206 LYS A O 1
ATOM 1658 N N . HIS A 1 207 ? 6.383 -30.656 -8.703 1 93.19 207 HIS A N 1
ATOM 1659 C CA . HIS A 1 207 ? 5.414 -30.562 -7.621 1 93.19 207 HIS A CA 1
ATOM 1660 C C . HIS A 1 207 ? 5.023 -29.125 -7.336 1 93.19 207 HIS A C 1
ATOM 1662 O O . HIS A 1 207 ? 3.938 -28.859 -6.816 1 93.19 207 HIS A O 1
ATOM 1668 N N . ILE A 1 208 ? 5.934 -28.172 -7.629 1 93.44 208 ILE A N 1
ATOM 1669 C CA . ILE A 1 208 ? 5.613 -26.75 -7.508 1 93.44 208 ILE A CA 1
ATOM 1670 C C . ILE A 1 208 ? 4.707 -26.328 -8.664 1 93.44 208 ILE A C 1
ATOM 1672 O O . ILE A 1 208 ? 3.73 -25.609 -8.453 1 93.44 208 ILE A O 1
ATOM 1676 N N . ILE A 1 209 ? 4.98 -26.812 -9.836 1 94 209 ILE A N 1
ATOM 1677 C CA . ILE A 1 209 ? 4.242 -26.469 -11.047 1 94 209 ILE A CA 1
ATOM 1678 C C . ILE A 1 209 ? 2.82 -27.016 -10.953 1 94 209 ILE A C 1
ATOM 1680 O O . ILE A 1 209 ? 1.863 -26.328 -11.328 1 94 209 ILE A O 1
ATOM 1684 N N . ASN A 1 210 ? 2.674 -28.188 -10.414 1 90.44 210 ASN A N 1
ATOM 1685 C CA . ASN A 1 210 ? 1.396 -28.891 -10.414 1 90.44 210 ASN A CA 1
ATOM 1686 C C . ASN A 1 210 ? 0.508 -28.453 -9.258 1 90.44 210 ASN A C 1
ATOM 1688 O O . ASN A 1 210 ? -0.675 -28.797 -9.211 1 90.44 210 ASN A O 1
ATOM 1692 N N . LYS A 1 211 ? 1.088 -27.75 -8.391 1 85.62 211 LYS A N 1
ATOM 1693 C CA . LYS A 1 211 ? 0.298 -27.234 -7.273 1 85.62 211 LYS A CA 1
ATOM 1694 C C . LYS A 1 211 ? -0.771 -26.266 -7.758 1 85.62 211 LYS A C 1
ATOM 1696 O O . LYS A 1 211 ? -0.481 -25.344 -8.539 1 85.62 211 LYS A O 1
ATOM 1701 N N . SER A 1 212 ? -1.976 -26.484 -7.32 1 81 212 SER A N 1
ATOM 1702 C CA . SER A 1 212 ? -3.057 -25.594 -7.711 1 81 212 SER A CA 1
ATOM 1703 C C . SER A 1 212 ? -2.879 -24.219 -7.082 1 81 212 SER A C 1
ATOM 1705 O O . SER A 1 212 ? -2.627 -24.094 -5.879 1 81 212 SER A O 1
ATOM 1707 N N . PRO A 1 213 ? -3.033 -23.281 -7.98 1 82.38 213 PRO A N 1
ATOM 1708 C CA . PRO A 1 213 ? -2.986 -21.938 -7.402 1 82.38 213 PRO A CA 1
ATOM 1709 C C . PRO A 1 213 ? -4.098 -21.703 -6.383 1 82.38 213 PRO A C 1
ATOM 1711 O O . PRO A 1 213 ? -5.23 -22.156 -6.582 1 82.38 213 PRO A O 1
ATOM 1714 N N . SER A 1 214 ? -3.727 -21.219 -5.297 1 74.94 214 SER A N 1
ATOM 1715 C CA . SER A 1 214 ? -4.684 -20.969 -4.227 1 74.94 214 SER A CA 1
ATOM 1716 C C . SER A 1 214 ? -4.312 -19.703 -3.449 1 74.94 214 SER A C 1
ATOM 1718 O O . SER A 1 214 ? -3.135 -19.359 -3.336 1 74.94 214 SER A O 1
ATOM 1720 N N . PRO A 1 215 ? -5.48 -19.078 -3.139 1 66.94 215 PRO A N 1
ATOM 1721 C CA . PRO A 1 215 ? -5.176 -18.094 -2.104 1 66.94 215 PRO A CA 1
ATOM 1722 C C . PRO A 1 215 ? -4.918 -18.719 -0.738 1 66.94 215 PRO A C 1
ATOM 1724 O O . PRO A 1 215 ? -5.859 -19.172 -0.071 1 66.94 215 PRO A O 1
ATOM 1727 N N . ASP A 1 216 ? -3.773 -19.234 -0.522 1 61.59 216 ASP A N 1
ATOM 1728 C CA . ASP A 1 216 ? -3.373 -20.047 0.623 1 61.59 216 ASP A CA 1
ATOM 1729 C C . ASP A 1 216 ? -4.062 -19.578 1.899 1 61.59 216 ASP A C 1
ATOM 1731 O O . ASP A 1 216 ? -4.305 -20.375 2.812 1 61.59 216 ASP A O 1
ATOM 1735 N N . LEU A 1 217 ? -4.566 -18.422 1.794 1 64.12 217 LEU A N 1
ATOM 1736 C CA . LEU A 1 217 ? -5.07 -17.891 3.053 1 64.12 217 LEU A CA 1
ATOM 1737 C C . LEU A 1 217 ? -6.555 -18.188 3.213 1 64.12 217 LEU A C 1
ATOM 1739 O O . LEU A 1 217 ? -7.133 -17.922 4.273 1 64.12 217 LEU A O 1
ATOM 1743 N N . ILE A 1 218 ? -7.168 -18.75 2.152 1 66.31 218 ILE A N 1
ATOM 1744 C CA . ILE A 1 218 ? -8.523 -19.297 2.242 1 66.31 218 ILE A CA 1
ATOM 1745 C C . ILE A 1 218 ? -8.5 -20.781 1.941 1 66.31 218 ILE A C 1
ATOM 1747 O O . ILE A 1 218 ? -8.703 -21.203 0.796 1 66.31 218 ILE A O 1
ATOM 1751 N N . PRO A 1 219 ? -8.227 -21.578 2.949 1 64.62 219 PRO A N 1
ATOM 1752 C CA . PRO A 1 219 ? -8.008 -23 2.707 1 64.62 219 PRO A CA 1
ATOM 1753 C C . PRO A 1 219 ? -9.18 -23.656 1.977 1 64.62 219 PRO A C 1
ATOM 1755 O O . PRO A 1 219 ? -10.336 -23.359 2.273 1 64.62 219 PRO A O 1
ATOM 1758 N N . GLY A 1 220 ? -8.844 -24.344 0.992 1 66 220 GLY A N 1
ATOM 1759 C CA . GLY A 1 220 ? -9.82 -25.172 0.293 1 66 220 GLY A CA 1
ATOM 1760 C C . GLY A 1 220 ? -10.414 -24.484 -0.927 1 66 220 GLY A C 1
ATOM 1761 O O . GLY A 1 220 ? -11.18 -25.094 -1.675 1 66 220 GLY A O 1
ATOM 1762 N N . ILE A 1 221 ? -10.094 -23.203 -1.066 1 73.94 221 ILE A N 1
ATOM 1763 C CA . ILE A 1 221 ? -10.609 -22.484 -2.23 1 73.94 221 ILE A CA 1
ATOM 1764 C C . ILE A 1 221 ? -9.477 -22.203 -3.207 1 73.94 221 ILE A C 1
ATOM 1766 O O . ILE A 1 221 ? -8.453 -21.609 -2.828 1 73.94 221 ILE A O 1
ATOM 1770 N N . THR A 1 222 ? -9.656 -22.766 -4.383 1 79.5 222 THR A N 1
ATOM 1771 C CA . THR A 1 222 ? -8.68 -22.438 -5.418 1 79.5 222 THR A CA 1
ATOM 1772 C C . THR A 1 222 ? -9.078 -21.172 -6.168 1 79.5 222 THR A C 1
ATOM 1774 O O . THR A 1 222 ? -10.234 -20.734 -6.098 1 79.5 222 THR A O 1
ATOM 1777 N N . ASP A 1 223 ? -8.125 -20.594 -6.859 1 83.75 223 ASP A N 1
ATOM 1778 C CA . ASP A 1 223 ? -8.406 -19.438 -7.695 1 83.75 223 ASP A CA 1
ATOM 1779 C C . ASP A 1 223 ? -9.516 -19.734 -8.703 1 83.75 223 ASP A C 1
ATOM 1781 O O . ASP A 1 223 ? -10.469 -18.969 -8.828 1 83.75 223 ASP A O 1
ATOM 1785 N N . GLU A 1 224 ? -9.344 -20.859 -9.312 1 84.81 224 GLU A N 1
ATOM 1786 C CA . GLU A 1 224 ? -10.273 -21.266 -10.367 1 84.81 224 GLU A CA 1
ATOM 1787 C C . GLU A 1 224 ? -11.672 -21.516 -9.812 1 84.81 224 GLU A C 1
ATOM 1789 O O . GLU A 1 224 ? -12.672 -21.203 -10.461 1 84.81 224 GLU A O 1
ATOM 1794 N N . PHE A 1 225 ? -11.695 -22.016 -8.617 1 82.12 225 PHE A N 1
ATOM 1795 C CA . PHE A 1 225 ? -12.977 -22.203 -7.953 1 82.12 225 PHE A CA 1
ATOM 1796 C C . PHE A 1 225 ? -13.625 -20.859 -7.641 1 82.12 225 PHE A C 1
ATOM 1798 O O . PHE A 1 225 ? -14.812 -20.656 -7.91 1 82.12 225 PHE A O 1
ATOM 1805 N N . ALA A 1 226 ? -12.852 -19.969 -7.137 1 82.75 226 ALA A N 1
ATOM 1806 C CA . ALA A 1 226 ? -13.367 -18.641 -6.781 1 82.75 226 ALA A CA 1
ATOM 1807 C C . ALA A 1 226 ? -13.875 -17.906 -8.016 1 82.75 226 ALA A C 1
ATOM 1809 O O . ALA A 1 226 ? -14.953 -17.312 -7.988 1 82.75 226 ALA A O 1
ATOM 1810 N N . MET A 1 227 ? -13.164 -18.062 -9.109 1 88.56 227 MET A N 1
ATOM 1811 C CA . MET A 1 227 ? -13.508 -17.312 -10.312 1 88.56 227 MET A CA 1
ATOM 1812 C C . MET A 1 227 ? -14.516 -18.094 -11.156 1 88.56 227 MET A C 1
ATOM 1814 O O . MET A 1 227 ? -15.172 -17.516 -12.031 1 88.56 227 MET A O 1
ATOM 1818 N N . GLY A 1 228 ? -14.609 -19.375 -10.969 1 85.75 228 GLY A N 1
ATOM 1819 C CA . GLY A 1 228 ? -15.57 -20.203 -11.672 1 85.75 228 GLY A CA 1
ATOM 1820 C C . GLY A 1 228 ? -15.117 -20.609 -13.062 1 85.75 228 GLY A C 1
ATOM 1821 O O . GLY A 1 228 ? -15.93 -20.984 -13.906 1 85.75 228 GLY A O 1
ATOM 1822 N N . LEU A 1 229 ? -13.844 -20.391 -13.367 1 90.81 229 LEU A N 1
ATOM 1823 C CA . LEU A 1 229 ? -13.242 -20.734 -14.656 1 90.81 229 LEU A CA 1
ATOM 1824 C C . LEU A 1 229 ? -11.797 -21.188 -14.469 1 90.81 229 LEU A C 1
ATOM 1826 O O . LEU A 1 229 ? -11.148 -20.828 -13.484 1 90.81 229 LEU A O 1
ATOM 1830 N N . THR A 1 230 ? -11.383 -21.969 -15.422 1 93.19 230 THR A N 1
ATOM 1831 C CA . THR A 1 230 ? -9.969 -22.328 -15.406 1 93.19 230 THR A CA 1
ATOM 1832 C C . THR A 1 230 ? -9.109 -21.188 -15.945 1 93.19 230 THR A C 1
ATOM 1834 O O . THR A 1 230 ? -9.57 -20.391 -16.766 1 93.19 230 THR A O 1
ATOM 1837 N N . TYR A 1 231 ? -7.84 -21.188 -15.516 1 94.5 231 TYR A N 1
ATOM 1838 C CA . TYR A 1 231 ? -6.914 -20.172 -16.016 1 94.5 231 TYR A CA 1
ATOM 1839 C C . TYR A 1 231 ? -6.754 -20.281 -17.516 1 94.5 231 TYR A C 1
ATOM 1841 O O . TYR A 1 231 ? -6.617 -19.266 -18.203 1 94.5 231 TYR A O 1
ATOM 1849 N N . LYS A 1 232 ? -6.75 -21.469 -18.031 1 95.94 232 LYS A N 1
ATOM 1850 C CA . LYS A 1 232 ? -6.648 -21.688 -19.484 1 95.94 232 LYS A CA 1
ATOM 1851 C C . LYS A 1 232 ? -7.77 -20.969 -20.219 1 95.94 232 LYS A C 1
ATOM 1853 O O . LYS A 1 232 ? -7.52 -20.234 -21.172 1 95.94 232 LYS A O 1
ATOM 1858 N N . ASN A 1 233 ? -8.984 -21.156 -19.734 1 96.81 233 ASN A N 1
ATOM 1859 C CA . ASN A 1 233 ? -10.133 -20.547 -20.391 1 96.81 233 ASN A CA 1
ATOM 1860 C C . ASN A 1 233 ? -10.156 -19.031 -20.188 1 96.81 233 ASN A C 1
ATOM 1862 O O . ASN A 1 233 ? -10.469 -18.281 -21.109 1 96.81 233 ASN A O 1
ATOM 1866 N N . ILE A 1 234 ? -9.797 -18.641 -18.984 1 97.06 234 ILE A N 1
ATOM 1867 C CA . ILE A 1 234 ? -9.766 -17.219 -18.703 1 97.06 234 ILE A CA 1
ATOM 1868 C C . ILE A 1 234 ? -8.766 -16.516 -19.625 1 97.06 234 ILE A C 1
ATOM 1870 O O . ILE A 1 234 ? -9.102 -15.531 -20.281 1 97.06 234 ILE A O 1
ATOM 1874 N N . ASP A 1 235 ? -7.582 -17.078 -19.703 1 97.94 235 ASP A N 1
ATOM 1875 C CA . ASP A 1 235 ? -6.527 -16.484 -20.516 1 97.94 235 ASP A CA 1
ATOM 1876 C C . ASP A 1 235 ? -6.914 -16.438 -22 1 97.94 235 ASP A C 1
ATOM 1878 O O . ASP A 1 235 ? -6.656 -15.453 -22.688 1 97.94 235 ASP A O 1
ATOM 1882 N N . ARG A 1 236 ? -7.512 -17.5 -22.438 1 97.44 236 ARG A N 1
ATOM 1883 C CA . ARG A 1 236 ? -7.941 -17.562 -23.828 1 97.44 236 ARG A CA 1
ATOM 1884 C C . ARG A 1 236 ? -8.938 -16.453 -24.141 1 97.44 236 ARG A C 1
ATOM 1886 O O . ARG A 1 236 ? -8.797 -15.742 -25.141 1 97.44 236 ARG A O 1
ATOM 1893 N N . ILE A 1 237 ? -9.914 -16.297 -23.312 1 97.88 237 ILE A N 1
ATOM 1894 C CA . ILE A 1 237 ? -10.961 -15.289 -23.516 1 97.88 237 ILE A CA 1
ATOM 1895 C C . ILE A 1 237 ? -10.367 -13.891 -23.391 1 97.88 237 ILE A C 1
ATOM 1897 O O . ILE A 1 237 ? -10.656 -13.016 -24.219 1 97.88 237 ILE A O 1
ATOM 1901 N N . LEU A 1 238 ? -9.477 -13.68 -22.406 1 97.94 238 LEU A N 1
ATOM 1902 C CA . LEU A 1 238 ? -8.844 -12.383 -22.203 1 97.94 238 LEU A CA 1
ATOM 1903 C C . LEU A 1 238 ? -8 -11.992 -23.422 1 97.94 238 LEU A C 1
ATOM 1905 O O . LEU A 1 238 ? -8.023 -10.836 -23.844 1 97.94 238 LEU A O 1
ATOM 1909 N N . LYS A 1 239 ? -7.309 -12.953 -23.953 1 97.5 239 LYS A N 1
ATOM 1910 C CA . LYS A 1 239 ? -6.477 -12.688 -25.125 1 97.5 239 LYS A CA 1
ATOM 1911 C C . LYS A 1 239 ? -7.328 -12.281 -26.328 1 97.5 239 LYS A C 1
ATOM 1913 O O . LYS A 1 239 ? -6.977 -11.352 -27.062 1 97.5 239 LYS A O 1
ATOM 1918 N N . LYS A 1 240 ? -8.438 -12.953 -26.484 1 97.5 240 LYS A N 1
ATOM 1919 C CA . LYS A 1 240 ? -9.328 -12.617 -27.578 1 97.5 240 LYS A CA 1
ATOM 1920 C C . LYS A 1 240 ? -9.906 -11.219 -27.406 1 97.5 240 LYS A C 1
ATOM 1922 O O . LYS A 1 240 ? -10 -10.453 -28.375 1 97.5 240 LYS A O 1
ATOM 1927 N N . ILE A 1 241 ? -10.266 -10.891 -26.234 1 96.69 241 ILE A N 1
ATOM 1928 C CA . ILE A 1 241 ? -10.805 -9.562 -25.953 1 96.69 241 ILE A CA 1
ATOM 1929 C C . ILE A 1 241 ? -9.742 -8.508 -26.266 1 96.69 241 ILE A C 1
ATOM 1931 O O . ILE A 1 241 ? -10.031 -7.508 -26.922 1 96.69 241 ILE A O 1
ATOM 1935 N N . GLU A 1 242 ? -8.578 -8.766 -25.781 1 95.75 242 GLU A N 1
ATOM 1936 C CA . GLU A 1 242 ? -7.488 -7.809 -25.953 1 95.75 242 GLU A CA 1
ATOM 1937 C C . GLU A 1 242 ? -7.137 -7.617 -27.422 1 95.75 242 GLU A C 1
ATOM 1939 O O . GLU A 1 242 ? -6.777 -6.516 -27.844 1 95.75 242 GLU A O 1
ATOM 1944 N N . ASN A 1 243 ? -7.266 -8.672 -28.188 1 96.31 243 ASN A N 1
ATOM 1945 C CA . ASN A 1 243 ? -6.906 -8.633 -29.594 1 96.31 243 ASN A CA 1
ATOM 1946 C C . ASN A 1 243 ? -8.102 -8.281 -30.469 1 96.31 243 ASN A C 1
ATOM 1948 O O . ASN A 1 243 ? -8.023 -8.352 -31.703 1 96.31 243 ASN A O 1
ATOM 1952 N N . ASN A 1 244 ? -9.18 -8 -29.828 1 96.5 244 ASN A N 1
ATOM 1953 C CA . ASN A 1 244 ? -10.414 -7.68 -30.531 1 96.5 244 ASN A CA 1
ATOM 1954 C C . ASN A 1 244 ? -10.836 -8.805 -31.469 1 96.5 244 ASN A C 1
ATOM 1956 O O . ASN A 1 244 ? -11.203 -8.555 -32.625 1 96.5 244 ASN A O 1
ATOM 1960 N N . GLU A 1 245 ? -10.625 -9.977 -31.031 1 96.5 245 GLU A N 1
ATOM 1961 C CA . GLU A 1 245 ? -11.07 -11.148 -31.781 1 96.5 245 GLU A CA 1
ATOM 1962 C C . GLU A 1 245 ? -12.5 -11.523 -31.406 1 96.5 245 GLU A C 1
ATOM 1964 O O . GLU A 1 245 ? -12.992 -11.141 -30.359 1 96.5 245 GLU A O 1
ATOM 1969 N N . THR A 1 246 ? -13.117 -12.266 -32.312 1 95.88 246 THR A N 1
ATOM 1970 C CA . THR A 1 246 ? -14.5 -12.672 -32.062 1 95.88 246 THR A CA 1
ATOM 1971 C C . THR A 1 246 ? -14.578 -13.648 -30.891 1 95.88 246 THR A C 1
ATOM 1973 O O . THR A 1 246 ? -13.703 -14.5 -30.734 1 95.88 246 THR A O 1
ATOM 1976 N N . LEU A 1 247 ? -15.602 -13.562 -30.125 1 96.56 247 LEU A N 1
ATOM 1977 C CA . LEU A 1 247 ? -15.836 -14.445 -28.984 1 96.56 247 LEU A CA 1
ATOM 1978 C C . LEU A 1 247 ? -16.938 -15.453 -29.297 1 96.56 247 LEU A C 1
ATOM 1980 O O . LEU A 1 247 ? -17.359 -16.219 -28.422 1 96.56 247 LEU A O 1
ATOM 1984 N N . GLU A 1 248 ? -17.359 -15.5 -30.5 1 94.75 248 GLU A N 1
ATOM 1985 C CA . GLU A 1 248 ? -18.5 -16.328 -30.922 1 94.75 248 GLU A CA 1
ATOM 1986 C C . GLU A 1 248 ? -18.172 -17.812 -30.766 1 94.75 248 GLU A C 1
ATOM 1988 O O . GLU A 1 248 ? -19.078 -18.625 -30.578 1 94.75 248 GLU A O 1
ATOM 1993 N N . THR A 1 249 ? -16.891 -18.141 -30.875 1 93.94 249 THR A N 1
ATOM 1994 C CA . THR A 1 249 ? -16.469 -19.531 -30.812 1 93.94 249 THR A CA 1
ATOM 1995 C C . THR A 1 249 ? -16.297 -19.984 -29.359 1 93.94 249 THR A C 1
ATOM 1997 O O . THR A 1 249 ? -16.062 -21.156 -29.078 1 93.94 249 THR A O 1
ATOM 2000 N N . GLU A 1 250 ? -16.469 -19.031 -28.438 1 95.75 250 GLU A N 1
ATOM 2001 C CA . GLU A 1 250 ? -16.281 -19.328 -27.016 1 95.75 250 GLU A CA 1
ATOM 2002 C C . GLU A 1 250 ? -17.609 -19.672 -26.344 1 95.75 250 GLU A C 1
ATOM 2004 O O . GLU A 1 250 ? -18.672 -19.328 -26.859 1 95.75 250 GLU A O 1
ATOM 2009 N N . ASN A 1 251 ? -17.484 -20.484 -25.25 1 95.88 251 ASN A N 1
ATOM 2010 C CA . ASN A 1 251 ? -18.656 -20.719 -24.406 1 95.88 251 ASN A CA 1
ATOM 2011 C C . ASN A 1 251 ? -19.281 -19.406 -23.922 1 95.88 251 ASN A C 1
ATOM 2013 O O . ASN A 1 251 ? -18.609 -18.625 -23.25 1 95.88 251 ASN A O 1
ATOM 2017 N N . LYS A 1 252 ? -20.531 -19.203 -24.203 1 95.94 252 LYS A N 1
ATOM 2018 C CA . LYS A 1 252 ? -21.203 -17.938 -23.922 1 95.94 252 LYS A CA 1
ATOM 2019 C C . LYS A 1 252 ? -21.203 -17.656 -22.422 1 95.94 252 LYS A C 1
ATOM 2021 O O . LYS A 1 252 ? -20.969 -16.516 -22 1 95.94 252 LYS A O 1
ATOM 2026 N N . LYS A 1 253 ? -21.469 -18.641 -21.656 1 94.69 253 LYS A N 1
ATOM 2027 C CA . LYS A 1 253 ? -21.516 -18.469 -20.203 1 94.69 253 LYS A CA 1
ATOM 2028 C C . LYS A 1 253 ? -20.156 -18.047 -19.656 1 94.69 253 LYS A C 1
ATOM 2030 O O . LYS A 1 253 ? -20.078 -17.203 -18.766 1 94.69 253 LYS A O 1
ATOM 2035 N N . GLU A 1 254 ? -19.125 -18.609 -20.156 1 95.44 254 GLU A N 1
ATOM 2036 C CA . GLU A 1 254 ? -17.766 -18.281 -19.719 1 95.44 254 GLU A CA 1
ATOM 2037 C C . GLU A 1 254 ? -17.391 -16.859 -20.109 1 95.44 254 GLU A C 1
ATOM 2039 O O . GLU A 1 254 ? -16.75 -16.141 -19.344 1 95.44 254 GLU A O 1
ATOM 2044 N N . VAL A 1 255 ? -17.812 -16.484 -21.281 1 96.88 255 VAL A N 1
ATOM 2045 C CA . VAL A 1 255 ? -17.531 -15.133 -21.766 1 96.88 255 VAL A CA 1
ATOM 2046 C C . VAL A 1 255 ? -18.234 -14.117 -20.875 1 96.88 255 VAL A C 1
ATOM 2048 O O . VAL A 1 255 ? -17.641 -13.117 -20.484 1 96.88 255 VAL A O 1
ATOM 2051 N N . GLU A 1 256 ? -19.469 -14.359 -20.609 1 95.75 256 GLU A N 1
ATOM 2052 C CA . GLU A 1 256 ? -20.234 -13.461 -19.75 1 95.75 256 GLU A CA 1
ATOM 2053 C C . GLU A 1 256 ? -19.594 -13.352 -18.359 1 95.75 256 GLU A C 1
ATOM 2055 O O . GLU A 1 256 ? -19.531 -12.266 -17.781 1 95.75 256 GLU A O 1
ATOM 2060 N N . ARG A 1 257 ? -19.156 -14.469 -17.891 1 94.25 257 ARG A N 1
ATOM 2061 C CA . ARG A 1 257 ? -18.5 -14.508 -16.578 1 94.25 257 ARG A CA 1
ATOM 2062 C C . ARG A 1 257 ? -17.234 -13.656 -16.578 1 94.25 257 ARG A C 1
ATOM 2064 O O . ARG A 1 257 ? -17.031 -12.852 -15.664 1 94.25 257 ARG A O 1
ATOM 2071 N N . VAL A 1 258 ? -16.406 -13.859 -17.531 1 96.31 258 VAL A N 1
ATOM 2072 C CA . VAL A 1 258 ? -15.164 -13.117 -17.641 1 96.31 258 VAL A CA 1
ATOM 2073 C C . VAL A 1 258 ? -15.453 -11.617 -17.75 1 96.31 258 VAL A C 1
ATOM 2075 O O . VAL A 1 258 ? -14.828 -10.805 -17.062 1 96.31 258 VAL A O 1
ATOM 2078 N N . LYS A 1 259 ? -16.422 -11.242 -18.516 1 96.06 259 LYS A N 1
ATOM 2079 C CA . LYS A 1 259 ? -16.781 -9.844 -18.688 1 96.06 259 LYS A CA 1
ATOM 2080 C C . LYS A 1 259 ? -17.281 -9.234 -17.375 1 96.06 259 LYS A C 1
ATOM 2082 O O . LYS A 1 259 ? -16.984 -8.086 -17.062 1 96.06 259 LYS A O 1
ATOM 2087 N N . GLU A 1 260 ? -18.047 -10.016 -16.688 1 94.69 260 GLU A N 1
ATOM 2088 C CA . GLU A 1 260 ? -18.531 -9.562 -15.391 1 94.69 260 GLU A CA 1
ATOM 2089 C C . GLU A 1 260 ? -17.375 -9.32 -14.414 1 94.69 260 GLU A C 1
ATOM 2091 O O . GLU A 1 260 ? -17.344 -8.305 -13.727 1 94.69 260 GLU A O 1
ATOM 2096 N N . ILE A 1 261 ? -16.453 -10.25 -14.359 1 94.81 261 ILE A N 1
ATOM 2097 C CA . ILE A 1 261 ? -15.289 -10.133 -13.492 1 94.81 261 ILE A CA 1
ATOM 2098 C C . ILE A 1 261 ? -14.492 -8.883 -13.867 1 94.81 261 ILE 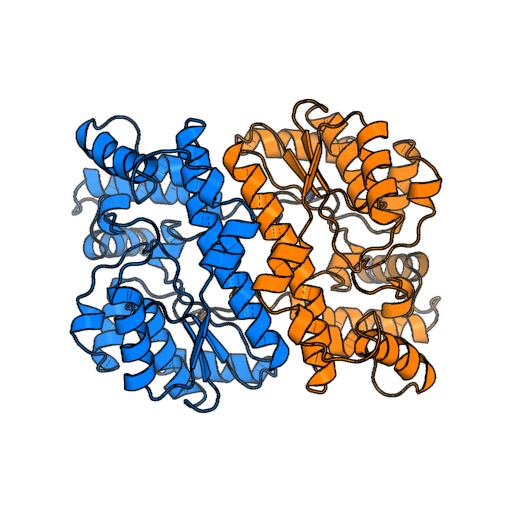A C 1
ATOM 2100 O O . ILE A 1 261 ? -14.117 -8.102 -12.992 1 94.81 261 ILE A O 1
ATOM 2104 N N . LEU A 1 262 ? -14.312 -8.688 -15.172 1 96 262 LEU A N 1
ATOM 2105 C CA . LEU A 1 262 ? -13.547 -7.543 -15.648 1 96 262 LEU A CA 1
ATOM 2106 C C . LEU A 1 262 ? -14.211 -6.23 -15.234 1 96 262 LEU A C 1
ATOM 2108 O O . LEU A 1 262 ? -13.531 -5.277 -14.852 1 96 262 LEU A O 1
ATOM 2112 N N . LYS A 1 263 ? -15.492 -6.234 -15.273 1 94.5 263 LYS A N 1
ATOM 2113 C CA . LYS A 1 263 ? -16.25 -5.039 -14.914 1 94.5 263 LYS A CA 1
ATOM 2114 C C . LYS A 1 263 ? -16.016 -4.66 -13.453 1 94.5 263 LYS A C 1
ATOM 2116 O O . LYS A 1 263 ? -15.68 -3.514 -13.148 1 94.5 263 LYS A O 1
ATOM 2121 N N . TRP A 1 264 ? -16.031 -5.621 -12.594 1 92.81 264 TRP A N 1
ATOM 2122 C CA . TRP A 1 264 ? -15.977 -5.344 -11.164 1 92.81 264 TRP A CA 1
ATOM 2123 C C . TRP A 1 264 ? -14.539 -5.312 -10.664 1 92.81 264 TRP A C 1
ATOM 2125 O O . TRP A 1 264 ? -14.258 -4.777 -9.586 1 92.81 264 TRP A O 1
ATOM 2135 N N . ALA A 1 265 ? -13.609 -5.863 -11.453 1 93.75 265 ALA A N 1
ATOM 2136 C CA . ALA A 1 265 ? -12.195 -5.797 -11.102 1 93.75 265 ALA A CA 1
ATOM 2137 C C . ALA A 1 265 ? -11.719 -4.348 -11.016 1 93.75 265 ALA A C 1
ATOM 2139 O O . ALA A 1 265 ? -10.727 -4.055 -10.352 1 93.75 265 ALA A O 1
ATOM 2140 N N . ASP A 1 266 ? -12.461 -3.426 -11.609 1 91.44 266 ASP A N 1
ATOM 2141 C CA . ASP A 1 266 ? -12.102 -2.01 -11.617 1 91.44 266 ASP A CA 1
ATOM 2142 C C . ASP A 1 266 ? -12.211 -1.408 -10.219 1 91.44 266 ASP A C 1
ATOM 2144 O O . ASP A 1 266 ? -11.633 -0.355 -9.938 1 91.44 266 ASP A O 1
ATOM 2148 N N . TYR A 1 267 ? -12.898 -2.049 -9.352 1 90.31 267 TYR A N 1
ATOM 2149 C CA . TYR A 1 267 ? -13.016 -1.574 -7.973 1 90.31 267 TYR A CA 1
ATOM 2150 C C . TYR A 1 267 ? -11.672 -1.628 -7.258 1 90.31 267 TYR A C 1
ATOM 2152 O O . TYR A 1 267 ? -11.445 -0.887 -6.301 1 90.31 267 TYR A O 1
ATOM 2160 N N . ARG A 1 268 ? -10.828 -2.551 -7.816 1 90.12 268 ARG A N 1
ATOM 2161 C CA . ARG A 1 268 ? -9.484 -2.646 -7.254 1 90.12 268 ARG A CA 1
ATOM 2162 C C . ARG A 1 268 ? -8.68 -1.384 -7.543 1 90.12 268 ARG A C 1
ATOM 2164 O O . ARG A 1 268 ? -7.66 -1.129 -6.895 1 90.12 268 ARG A O 1
ATOM 2171 N N . LYS A 1 269 ? -9.156 -0.646 -8.5 1 90.06 269 LYS A N 1
ATOM 2172 C CA . LYS A 1 269 ? -8.391 0.508 -8.961 1 90.06 269 LYS A CA 1
ATOM 2173 C C . LYS A 1 269 ? -8.789 1.771 -8.203 1 90.06 269 LYS A C 1
ATOM 2175 O O . LYS A 1 269 ? -8.25 2.852 -8.461 1 90.06 269 LYS A O 1
ATOM 2180 N N . ILE A 1 270 ? -9.719 1.621 -7.297 1 91.44 270 ILE A N 1
ATOM 2181 C CA . ILE A 1 270 ? -10.062 2.758 -6.449 1 91.44 270 ILE A CA 1
ATOM 2182 C C . ILE A 1 270 ? -8.914 3.043 -5.477 1 91.44 270 ILE A C 1
ATOM 2184 O O . ILE A 1 270 ? -8.906 2.539 -4.352 1 91.44 270 ILE A O 1
ATOM 2188 N N . LYS A 1 271 ? -7.992 3.799 -5.914 1 93.81 271 LYS A N 1
ATOM 2189 C CA . LYS A 1 271 ? -6.777 4.172 -5.191 1 93.81 271 LYS A CA 1
ATOM 2190 C C . LYS A 1 271 ? -6.508 5.668 -5.301 1 93.81 271 LYS A C 1
ATOM 2192 O O . LYS A 1 271 ? -6.414 6.207 -6.406 1 93.81 271 LYS A O 1
ATOM 2197 N N . ASN A 1 272 ? -6.453 6.402 -4.137 1 94.81 272 ASN A N 1
ATOM 2198 C CA . ASN A 1 272 ? -6.066 7.809 -4.059 1 94.81 272 ASN A CA 1
ATOM 2199 C C . ASN A 1 272 ? -6.918 8.68 -4.98 1 94.81 272 ASN A C 1
ATOM 2201 O O . ASN A 1 272 ? -6.391 9.531 -5.691 1 94.81 272 ASN A O 1
ATOM 2205 N N . ILE A 1 273 ? -8.227 8.305 -5.035 1 94.75 273 ILE A N 1
ATOM 2206 C CA . ILE A 1 273 ? -9.109 9.195 -5.797 1 94.75 273 ILE A CA 1
ATOM 2207 C C . ILE A 1 273 ? -9.016 10.609 -5.234 1 94.75 273 ILE A C 1
ATOM 2209 O O . ILE A 1 273 ? -9.203 10.82 -4.031 1 94.75 273 ILE A O 1
ATOM 2213 N N . ASN A 1 274 ? -8.656 11.508 -6.035 1 93.38 274 ASN A N 1
ATOM 2214 C CA . ASN A 1 274 ? -8.406 12.852 -5.531 1 93.38 274 ASN A CA 1
ATOM 2215 C C . ASN A 1 274 ? -9.156 13.898 -6.348 1 93.38 274 ASN A C 1
ATOM 2217 O O . ASN A 1 274 ? -9.68 13.602 -7.422 1 93.38 274 ASN A O 1
ATOM 2221 N N . PHE A 1 275 ? -9.242 15.031 -5.727 1 87.12 275 PHE A N 1
ATOM 2222 C CA . PHE A 1 275 ? -9.969 16.141 -6.324 1 87.12 275 PHE A CA 1
ATOM 2223 C C . PHE A 1 275 ? -9.141 16.797 -7.434 1 87.12 275 PHE A C 1
ATOM 2225 O O . PHE A 1 275 ? -7.98 17.141 -7.223 1 87.12 275 PHE A O 1
ATOM 2232 N N . LYS A 1 276 ? -9.688 16.672 -8.641 1 76.06 276 LYS A N 1
ATOM 2233 C CA . LYS A 1 276 ? -9.008 17.312 -9.766 1 76.06 276 LYS A CA 1
ATOM 2234 C C . LYS A 1 276 ? -9.688 18.625 -10.156 1 76.06 276 LYS A C 1
ATOM 2236 O O . LYS A 1 276 ? -10.906 18.656 -10.344 1 76.06 276 LYS A O 1
ATOM 2241 N N . ILE A 1 277 ? -9 19.75 -9.828 1 59.06 277 ILE A N 1
ATOM 2242 C CA . ILE A 1 277 ? -9.57 21.016 -10.234 1 59.06 277 ILE A CA 1
ATOM 2243 C C . ILE A 1 277 ? -9.406 21.219 -11.742 1 59.06 277 ILE A C 1
ATOM 2245 O O . ILE A 1 277 ? -8.375 20.828 -12.305 1 59.06 277 ILE A O 1
ATOM 2249 N N . MET B 1 1 ? -13.961 24.984 -0.557 1 95.06 1 MET B N 1
ATOM 2250 C CA . MET B 1 1 ? -14.383 24.047 0.472 1 95.06 1 MET B CA 1
ATOM 2251 C C . MET B 1 1 ? -15.641 23.297 0.038 1 95.06 1 MET B C 1
ATOM 2253 O O . MET B 1 1 ? -15.703 22.062 0.136 1 95.06 1 MET B O 1
ATOM 2257 N N . GLU B 1 2 ? -16.562 23.984 -0.578 1 96.38 2 GLU B N 1
ATOM 2258 C CA . GLU B 1 2 ? -17.812 23.359 -1.01 1 96.38 2 GLU B CA 1
ATOM 2259 C C . GLU B 1 2 ? -17.562 22.328 -2.094 1 96.38 2 GLU B C 1
ATOM 2261 O O . GLU B 1 2 ? -18.172 21.25 -2.088 1 96.38 2 GLU B O 1
ATOM 2266 N N . LYS B 1 3 ? -16.656 22.641 -2.965 1 96.75 3 LYS B N 1
ATOM 2267 C CA . LYS B 1 3 ? -16.328 21.719 -4.043 1 96.75 3 LYS B CA 1
ATOM 2268 C C . LYS B 1 3 ? -15.695 20.438 -3.498 1 96.75 3 LYS B C 1
ATOM 2270 O O . LYS B 1 3 ? -15.938 19.344 -4.012 1 96.75 3 LYS B O 1
ATOM 2275 N N . ILE B 1 4 ? -14.883 20.547 -2.514 1 97.94 4 ILE B N 1
ATOM 2276 C CA . ILE B 1 4 ? -14.227 19.391 -1.901 1 97.94 4 ILE B CA 1
ATOM 2277 C C . ILE B 1 4 ? -15.273 18.531 -1.199 1 97.94 4 ILE B C 1
ATOM 2279 O O . ILE B 1 4 ? -15.242 17.297 -1.313 1 97.94 4 ILE B O 1
ATOM 2283 N N . ILE B 1 5 ? -16.203 19.203 -0.482 1 98.19 5 ILE B N 1
ATOM 2284 C CA . ILE B 1 5 ? -17.266 18.516 0.224 1 98.19 5 ILE B CA 1
ATOM 2285 C C . ILE B 1 5 ? -18.109 17.703 -0.769 1 98.19 5 ILE B C 1
ATOM 2287 O O . ILE B 1 5 ? -18.391 16.531 -0.54 1 98.19 5 ILE B O 1
ATOM 2291 N N . GLU B 1 6 ? -18.438 18.281 -1.873 1 98.12 6 GLU B N 1
ATOM 2292 C CA . GLU B 1 6 ? -19.219 17.609 -2.91 1 98.12 6 GLU B CA 1
ATOM 2293 C C . GLU B 1 6 ? -18.422 16.438 -3.51 1 98.12 6 GLU B C 1
ATOM 2295 O O . GLU B 1 6 ? -18.984 15.383 -3.787 1 98.12 6 GLU B O 1
ATOM 2300 N N . PHE B 1 7 ? -17.188 16.656 -3.693 1 98.31 7 PHE B N 1
ATOM 2301 C CA . PHE B 1 7 ? -16.312 15.625 -4.23 1 98.31 7 PHE B CA 1
ATOM 2302 C C . PHE B 1 7 ? -16.312 14.398 -3.328 1 98.31 7 PHE B C 1
ATOM 2304 O O . PHE B 1 7 ? -16.453 13.266 -3.807 1 98.31 7 PHE B O 1
ATOM 2311 N N . ILE B 1 8 ? -16.141 14.594 -2.029 1 98.31 8 ILE B N 1
ATOM 2312 C CA . ILE B 1 8 ? -16.125 13.5 -1.065 1 98.31 8 ILE B CA 1
ATOM 2313 C C . ILE B 1 8 ? -17.469 12.75 -1.111 1 98.31 8 ILE B C 1
ATOM 2315 O O . ILE B 1 8 ? -17.5 11.531 -1.257 1 98.31 8 ILE B O 1
ATOM 2319 N N . LYS B 1 9 ? -18.547 13.5 -1.029 1 98.19 9 LYS B N 1
ATOM 2320 C CA . LYS B 1 9 ? -19.891 12.93 -1.029 1 98.19 9 LYS B CA 1
ATOM 2321 C C . LYS B 1 9 ? -20.125 12.109 -2.291 1 98.19 9 LYS B C 1
ATOM 2323 O O . LYS B 1 9 ? -20.562 10.961 -2.213 1 98.19 9 LYS B O 1
ATOM 2328 N N . ASN B 1 10 ? -19.797 12.656 -3.402 1 97.81 10 ASN B N 1
ATOM 2329 C CA . ASN B 1 10 ? -20.031 12 -4.684 1 97.81 10 ASN B CA 1
ATOM 2330 C C . ASN B 1 10 ? -19.188 10.742 -4.836 1 97.81 10 ASN B C 1
ATOM 2332 O O . ASN B 1 10 ? -19.641 9.742 -5.391 1 97.81 10 ASN B O 1
ATOM 2336 N N . THR B 1 11 ? -17.969 10.836 -4.383 1 96.88 11 THR B N 1
ATOM 2337 C CA . THR B 1 11 ? -17.062 9.703 -4.52 1 96.88 11 THR B CA 1
ATOM 2338 C C . THR B 1 11 ? -17.516 8.539 -3.635 1 96.88 11 THR B C 1
ATOM 2340 O O . THR B 1 11 ? -17.562 7.391 -4.082 1 96.88 11 THR B O 1
ATOM 2343 N N . VAL B 1 12 ? -17.891 8.836 -2.416 1 96.94 12 VAL B N 1
ATOM 2344 C CA . VAL B 1 12 ? -18.359 7.816 -1.489 1 96.94 12 VAL B CA 1
ATOM 2345 C C . VAL B 1 12 ? -19.609 7.145 -2.053 1 96.94 12 VAL B C 1
ATOM 2347 O O . VAL B 1 12 ? -19.719 5.914 -2.039 1 96.94 12 VAL B O 1
ATOM 2350 N N . ASN B 1 13 ? -20.469 7.902 -2.631 1 96 13 ASN B N 1
ATOM 2351 C CA . ASN B 1 13 ? -21.703 7.379 -3.201 1 96 13 ASN B CA 1
ATOM 2352 C C . ASN B 1 13 ? -21.453 6.605 -4.492 1 96 13 ASN B C 1
ATOM 2354 O O . ASN B 1 13 ? -22.016 5.531 -4.699 1 96 13 ASN B O 1
ATOM 2358 N N . LYS B 1 14 ? -20.609 7.141 -5.289 1 94.75 14 LYS B N 1
ATOM 2359 C CA . LYS B 1 14 ? -20.328 6.555 -6.594 1 94.75 14 LYS B CA 1
ATOM 2360 C C . LYS B 1 14 ? -19.812 5.125 -6.453 1 94.75 14 LYS B C 1
ATOM 2362 O O . LYS B 1 14 ? -20.188 4.242 -7.227 1 94.75 14 LYS B O 1
ATOM 2367 N N . TYR B 1 15 ? -19.031 4.961 -5.402 1 93.12 15 TYR B N 1
ATOM 2368 C CA . TYR B 1 15 ? -18.391 3.658 -5.285 1 93.12 15 TYR B CA 1
ATOM 2369 C C . TYR B 1 15 ? -19.094 2.787 -4.258 1 93.12 15 TYR B C 1
ATOM 2371 O O . TYR B 1 15 ? -18.609 1.718 -3.891 1 93.12 15 TYR B O 1
ATOM 2379 N N . GLY B 1 16 ? -20.172 3.225 -3.754 1 92.5 16 GLY B N 1
ATOM 2380 C CA . GLY B 1 16 ? -21.062 2.412 -2.936 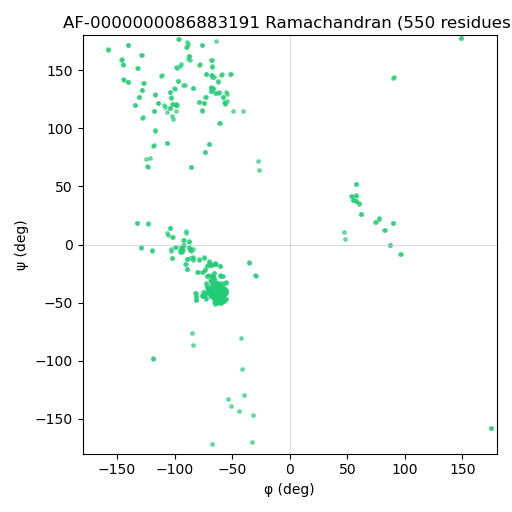1 92.5 16 GLY B CA 1
ATOM 2381 C C . GLY B 1 16 ? -20.562 2.225 -1.517 1 92.5 16 GLY B C 1
ATOM 2382 O O . GLY B 1 16 ? -20.891 1.242 -0.855 1 92.5 16 GLY B O 1
ATOM 2383 N N . TYR B 1 17 ? -19.734 3.059 -1.011 1 95.94 17 TYR B N 1
ATOM 2384 C CA . TYR B 1 17 ? -19.281 2.988 0.374 1 95.94 17 TYR B CA 1
ATOM 2385 C C . TYR B 1 17 ? -20.391 3.414 1.332 1 95.94 17 TYR B C 1
ATOM 2387 O O . TYR B 1 17 ? -21.188 4.309 1.02 1 95.94 17 TYR B O 1
ATOM 2395 N N . LYS B 1 18 ? -20.422 2.826 2.48 1 96.75 18 LYS B N 1
ATOM 2396 C CA . LYS B 1 18 ? -21.422 3.152 3.494 1 96.75 18 LYS B CA 1
ATOM 2397 C C . LYS B 1 18 ? -20.938 4.281 4.402 1 96.75 18 LYS B C 1
ATOM 2399 O O . LYS B 1 18 ? -21.719 4.852 5.164 1 96.75 18 LYS B O 1
ATOM 2404 N N . GLY B 1 19 ? -19.703 4.613 4.34 1 97.88 19 GLY B N 1
ATOM 2405 C CA . GLY B 1 19 ? -19.062 5.633 5.16 1 97.88 19 GLY B CA 1
ATOM 2406 C C . GLY B 1 19 ? -17.562 5.727 4.945 1 97.88 19 GLY B C 1
ATOM 2407 O O . GLY B 1 19 ? -17.062 5.332 3.895 1 97.88 19 GLY B O 1
ATOM 2408 N N . ALA B 1 20 ? -16.906 6.289 6 1 98.62 20 ALA B N 1
ATOM 2409 C CA . ALA B 1 20 ? -15.477 6.543 5.855 1 98.62 20 ALA B CA 1
ATOM 2410 C C . ALA B 1 20 ? -14.727 6.223 7.145 1 98.62 20 ALA B C 1
ATOM 2412 O O . ALA B 1 20 ? -15.234 6.473 8.242 1 98.62 20 ALA B O 1
ATOM 2413 N N . VAL B 1 21 ? -13.57 5.633 6.965 1 98.81 21 VAL B N 1
ATOM 2414 C CA . VAL B 1 21 ? -12.617 5.484 8.055 1 98.81 21 VAL B CA 1
ATOM 2415 C C . VAL B 1 21 ? -11.477 6.492 7.891 1 98.81 21 VAL B C 1
ATOM 2417 O O . VAL B 1 21 ? -10.922 6.633 6.801 1 98.81 21 VAL B O 1
ATOM 2420 N N . ILE B 1 22 ? -11.156 7.207 8.977 1 98.69 22 ILE B N 1
ATOM 2421 C CA . ILE B 1 22 ? -10.109 8.219 8.953 1 98.69 22 ILE B CA 1
ATOM 2422 C C . ILE B 1 22 ? -9.156 8.008 10.133 1 98.69 22 ILE B C 1
ATOM 2424 O O . ILE B 1 22 ? -9.602 7.844 11.266 1 98.69 22 ILE B O 1
ATOM 2428 N N . GLY B 1 23 ? -7.871 7.918 9.828 1 98 23 GLY B N 1
ATOM 2429 C CA . GLY B 1 23 ? -6.898 8.016 10.906 1 98 23 GLY B CA 1
ATOM 2430 C C . GLY B 1 23 ? -6.73 9.43 11.43 1 98 23 GLY B C 1
ATOM 2431 O O . GLY B 1 23 ? -6.422 10.352 10.672 1 98 23 GLY B O 1
ATOM 2432 N N . ILE B 1 24 ? -6.973 9.586 12.719 1 97.12 24 ILE B N 1
ATOM 2433 C CA . ILE B 1 24 ? -6.836 10.906 13.336 1 97.12 24 ILE B CA 1
ATOM 2434 C C . ILE B 1 24 ? -5.547 10.961 14.148 1 97.12 24 ILE B C 1
ATOM 2436 O O . ILE B 1 24 ? -5.383 10.219 15.117 1 97.12 24 ILE B O 1
ATOM 2440 N N . SER B 1 25 ? -4.613 11.852 13.758 1 91.75 25 SER B N 1
ATOM 2441 C CA . SER B 1 25 ? -3.295 11.938 14.383 1 91.75 25 SER B CA 1
ATOM 2442 C C . SER B 1 25 ? -3.219 13.109 15.352 1 91.75 25 SER B C 1
ATOM 2444 O O . SER B 1 25 ? -2.223 13.273 16.062 1 91.75 25 SER B O 1
ATOM 2446 N N . GLY B 1 26 ? -4.215 13.953 15.297 1 89.69 26 GLY B N 1
ATOM 2447 C CA . GLY B 1 26 ? -4.145 15.18 16.078 1 89.69 26 GLY B CA 1
ATOM 2448 C C . GLY B 1 26 ? -3.451 16.312 15.344 1 89.69 26 GLY B C 1
ATOM 2449 O O . GLY B 1 26 ? -3.285 17.406 15.898 1 89.69 26 GLY B O 1
ATOM 2450 N N . GLY B 1 27 ? -3.031 16.047 14.172 1 91.94 27 GLY B N 1
ATOM 2451 C CA . GLY B 1 27 ? -2.447 17.094 13.344 1 91.94 27 GLY B CA 1
ATOM 2452 C C . GLY B 1 27 ? -3.471 17.828 12.5 1 91.94 27 GLY B C 1
ATOM 2453 O O . GLY B 1 27 ? -4.645 17.453 12.469 1 91.94 27 GLY B O 1
ATOM 2454 N N . ILE B 1 28 ? -3.012 18.828 11.859 1 95.31 28 ILE B N 1
ATOM 2455 C CA . ILE B 1 28 ? -3.895 19.75 11.164 1 95.31 28 ILE B CA 1
ATOM 2456 C C . ILE B 1 28 ? -4.508 19.062 9.945 1 95.31 28 ILE B C 1
ATOM 2458 O O . ILE B 1 28 ? -5.68 19.281 9.625 1 95.31 28 ILE B O 1
ATOM 2462 N N . ASP B 1 29 ? -3.785 18.219 9.25 1 96.62 29 ASP B N 1
ATOM 2463 C CA . ASP B 1 29 ? -4.293 17.594 8.031 1 96.62 29 ASP B CA 1
ATOM 2464 C C . ASP B 1 29 ? -5.473 16.688 8.328 1 96.62 29 ASP B C 1
ATOM 2466 O O . ASP B 1 29 ? -6.527 16.781 7.695 1 96.62 29 ASP B O 1
ATOM 2470 N N . SER B 1 30 ? -5.289 15.789 9.312 1 97.31 30 SER B N 1
ATOM 2471 C CA . SER B 1 30 ? -6.367 14.867 9.664 1 97.31 30 SER B CA 1
ATOM 2472 C C . SER B 1 30 ? -7.566 15.617 10.242 1 97.31 30 SER B C 1
ATOM 2474 O O . SER B 1 30 ? -8.711 15.227 10.016 1 97.31 30 SER B O 1
ATOM 2476 N N . ALA B 1 31 ? -7.316 16.703 10.945 1 97.94 31 ALA B N 1
ATOM 2477 C CA . ALA B 1 31 ? -8.398 17.516 11.5 1 97.94 31 ALA B CA 1
ATOM 2478 C C . ALA B 1 31 ? -9.227 18.156 10.398 1 97.94 31 ALA B C 1
ATOM 2480 O O . ALA B 1 31 ? -10.461 18.141 10.445 1 97.94 31 ALA B O 1
ATOM 2481 N N . VAL B 1 32 ? -8.555 18.688 9.43 1 98.5 32 VAL B N 1
ATOM 2482 C CA . VAL B 1 32 ? -9.242 19.328 8.312 1 98.5 32 VAL B CA 1
ATOM 2483 C C . VAL B 1 32 ? -10.055 18.297 7.535 1 98.5 32 VAL B C 1
ATOM 2485 O O . VAL B 1 32 ? -11.234 18.531 7.238 1 98.5 32 VAL B O 1
ATOM 2488 N N . VAL B 1 33 ? -9.492 17.172 7.242 1 98.62 33 VAL B N 1
ATOM 2489 C CA . VAL B 1 33 ? -10.148 16.125 6.461 1 98.62 33 VAL B CA 1
ATOM 2490 C C . VAL B 1 33 ? -11.367 15.602 7.227 1 98.62 33 VAL B C 1
ATOM 2492 O O . VAL B 1 33 ? -12.422 15.367 6.641 1 98.62 33 VAL B O 1
ATOM 2495 N N . ALA B 1 34 ? -11.211 15.438 8.547 1 98.69 34 ALA B N 1
ATOM 2496 C CA . ALA B 1 34 ? -12.336 15 9.367 1 98.69 34 ALA B CA 1
ATOM 2497 C C . ALA B 1 34 ? -13.508 15.969 9.258 1 98.69 34 ALA B C 1
ATOM 2499 O O . ALA B 1 34 ? -14.656 15.555 9.109 1 98.69 34 ALA B O 1
ATOM 2500 N N . GLY B 1 35 ? -13.203 17.25 9.32 1 98.62 35 GLY B N 1
ATOM 2501 C CA . GLY B 1 35 ? -14.234 18.266 9.195 1 98.62 35 GLY B CA 1
ATOM 2502 C C . GLY B 1 35 ? -14.922 18.25 7.844 1 98.62 35 GLY B C 1
ATOM 2503 O O . GLY B 1 35 ? -16.141 18.359 7.762 1 98.62 35 GLY B O 1
ATOM 2504 N N . LEU B 1 36 ? -14.125 18.141 6.785 1 98.69 36 LEU B N 1
ATOM 2505 C CA . LEU B 1 36 ? -14.664 18.078 5.434 1 98.69 36 LEU B CA 1
ATOM 2506 C C . LEU B 1 36 ? -15.562 16.859 5.258 1 98.69 36 LEU B C 1
ATOM 2508 O O . LEU B 1 36 ? -16.641 16.953 4.676 1 98.69 36 LEU B O 1
ATOM 2512 N N . CYS B 1 37 ? -15.117 15.727 5.793 1 98.75 37 CYS B N 1
ATOM 2513 C CA . CYS B 1 37 ? -15.891 14.5 5.691 1 98.75 37 CYS B CA 1
ATOM 2514 C C . CYS B 1 37 ? -17.188 14.609 6.469 1 98.75 37 CYS B C 1
ATOM 2516 O O . CYS B 1 37 ? -18.234 14.141 6.012 1 98.75 37 CYS B O 1
ATOM 2518 N N . LYS B 1 38 ? -17.141 15.211 7.668 1 98.69 38 LYS B N 1
ATOM 2519 C CA . LYS B 1 38 ? -18.344 15.406 8.461 1 98.69 38 LYS B CA 1
ATOM 2520 C C . LYS B 1 38 ? -19.391 16.203 7.676 1 98.69 38 LYS B C 1
ATOM 2522 O O . LYS B 1 38 ? -20.562 15.828 7.66 1 98.69 38 LYS B O 1
ATOM 2527 N N . LYS B 1 39 ? -18.969 17.203 7.031 1 98.56 39 LYS B N 1
ATOM 2528 C CA . LYS B 1 39 ? -19.875 18.031 6.246 1 98.56 39 LYS B CA 1
ATOM 2529 C C . LYS B 1 39 ? -20.391 17.281 5.02 1 98.56 39 LYS B C 1
ATOM 2531 O O . LYS B 1 39 ? -21.516 17.516 4.566 1 98.56 39 LYS B O 1
ATOM 2536 N N . ALA B 1 40 ? -19.609 16.422 4.52 1 98.62 40 ALA B N 1
ATOM 2537 C CA . ALA B 1 40 ? -19.922 15.75 3.258 1 98.62 40 ALA B CA 1
ATOM 2538 C C . ALA B 1 40 ? -20.891 14.594 3.475 1 98.62 40 ALA B C 1
ATOM 2540 O O . ALA B 1 40 ? -21.859 14.43 2.725 1 98.62 40 ALA B O 1
ATOM 2541 N N . ILE B 1 41 ? -20.625 13.742 4.555 1 98.5 41 ILE B N 1
ATOM 2542 C CA . ILE B 1 41 ? -21.391 12.5 4.629 1 98.5 41 ILE B CA 1
ATOM 2543 C C . ILE B 1 41 ? -22 12.352 6.016 1 98.5 41 ILE B C 1
ATOM 2545 O O . ILE B 1 41 ? -22.75 11.406 6.273 1 98.5 41 ILE B O 1
ATOM 2549 N N . GLY B 1 42 ? -21.75 13.289 6.957 1 98.5 42 GLY B N 1
ATOM 2550 C CA . GLY B 1 42 ? -22.312 13.234 8.297 1 98.5 42 GLY B CA 1
ATOM 2551 C C . GLY B 1 42 ? -21.453 12.484 9.289 1 98.5 42 GLY B C 1
ATOM 2552 O O . GLY B 1 42 ? -20.828 11.477 8.938 1 98.5 42 GLY B O 1
ATOM 2553 N N . LYS B 1 43 ? -21.422 12.953 10.516 1 98.12 43 LYS B N 1
ATOM 2554 C CA . LYS B 1 43 ? -20.562 12.398 11.547 1 98.12 43 LYS B CA 1
ATOM 2555 C C . LYS B 1 43 ? -20.891 10.93 11.812 1 98.12 43 LYS B C 1
ATOM 2557 O O . LYS B 1 43 ? -20.016 10.148 12.188 1 98.12 43 LYS B O 1
ATOM 2562 N N . GLU B 1 44 ? -22.125 10.484 11.562 1 98.06 44 GLU B N 1
ATOM 2563 C CA . GLU B 1 44 ? -22.578 9.117 11.844 1 98.06 44 GLU B CA 1
ATOM 2564 C C . GLU B 1 44 ? -21.953 8.125 10.859 1 98.06 44 GLU B C 1
ATOM 2566 O O . GLU B 1 44 ? -21.953 6.918 11.117 1 98.06 44 GLU B O 1
ATOM 2571 N N . ASN B 1 45 ? -21.469 8.656 9.766 1 98.31 45 ASN B N 1
ATOM 2572 C CA . ASN B 1 45 ? -20.891 7.801 8.727 1 98.31 45 ASN B CA 1
ATOM 2573 C C . ASN B 1 45 ? -19.375 7.863 8.734 1 98.31 45 ASN B C 1
ATOM 2575 O O . ASN B 1 45 ? -18.734 7.465 7.758 1 98.31 45 ASN B O 1
ATOM 2579 N N . ILE B 1 46 ? -18.859 8.414 9.812 1 98.69 46 ILE B N 1
ATOM 2580 C CA . ILE B 1 46 ? -17.406 8.508 9.953 1 98.69 46 ILE B CA 1
ATOM 2581 C C . ILE B 1 46 ? -16.953 7.691 11.164 1 98.69 46 ILE B C 1
ATOM 2583 O O . ILE B 1 46 ? -17.562 7.789 12.242 1 98.69 46 ILE B O 1
ATOM 2587 N N . PHE B 1 47 ? -15.992 6.852 10.953 1 98.69 47 PHE B N 1
ATOM 2588 C CA . PHE B 1 47 ? -15.344 6.133 12.047 1 98.69 47 PHE B CA 1
ATOM 2589 C C . PHE B 1 47 ? -13.867 6.496 12.125 1 98.69 47 PHE B C 1
ATOM 2591 O O . PHE B 1 47 ? -13.102 6.246 11.195 1 98.69 47 PHE B O 1
ATOM 2598 N N . ALA B 1 48 ? -13.516 7.133 13.219 1 98.75 48 ALA B N 1
ATOM 2599 C CA . ALA B 1 48 ? -12.133 7.578 13.406 1 98.75 48 ALA B CA 1
ATOM 2600 C C . ALA B 1 48 ? -11.305 6.52 14.125 1 98.75 48 ALA B C 1
ATOM 2602 O O . ALA B 1 48 ? -11.789 5.875 15.062 1 98.75 48 ALA B O 1
ATOM 2603 N N . LEU B 1 49 ? -10.109 6.316 13.664 1 98.38 49 LEU B N 1
ATOM 2604 C CA . LEU B 1 49 ? -9.164 5.422 14.32 1 98.38 49 LEU B CA 1
ATOM 2605 C C . LEU B 1 49 ? -7.961 6.199 14.852 1 98.38 49 LEU B C 1
ATOM 2607 O O . LEU B 1 49 ? -7.336 6.965 14.117 1 98.38 49 LEU B O 1
ATOM 2611 N N . LEU B 1 50 ? -7.723 6.109 16.141 1 97.19 50 LEU B N 1
ATOM 2612 C CA . LEU B 1 50 ? -6.527 6.637 16.797 1 97.19 50 LEU B CA 1
ATOM 2613 C C . LEU B 1 50 ? -5.496 5.531 17.016 1 97.19 50 LEU B C 1
ATOM 2615 O O . LEU B 1 50 ? -5.781 4.535 17.688 1 97.19 50 LEU B O 1
ATOM 2619 N N . LEU B 1 51 ? -4.297 5.691 16.438 1 95.88 51 LEU B N 1
ATOM 2620 C CA . LEU B 1 51 ? -3.322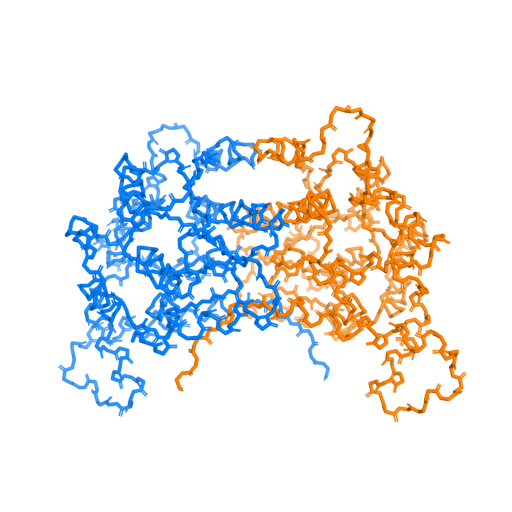 4.609 16.375 1 95.88 51 LEU B CA 1
ATOM 2621 C C . LEU B 1 51 ? -2.002 5.031 17.016 1 95.88 51 LEU B C 1
ATOM 2623 O O . LEU B 1 51 ? -0.976 5.102 16.328 1 95.88 51 LEU B O 1
ATOM 2627 N N . PRO B 1 52 ? -2.098 5.219 18.328 1 93.25 52 PRO B N 1
ATOM 2628 C CA . PRO B 1 52 ? -0.88 5.656 19 1 93.25 52 PRO B CA 1
ATOM 2629 C C . PRO B 1 52 ? 0.209 4.586 19.016 1 93.25 52 PRO B C 1
ATOM 2631 O O . PRO B 1 52 ? -0.085 3.398 18.859 1 93.25 52 PRO B O 1
ATOM 2634 N N . GLU B 1 53 ? 1.362 5.043 19.094 1 90.94 53 GLU B N 1
ATOM 2635 C CA . GLU B 1 53 ? 2.57 4.23 19.188 1 90.94 53 GLU B CA 1
ATOM 2636 C C . GLU B 1 53 ? 3.494 4.727 20.281 1 90.94 53 GLU B C 1
ATOM 2638 O O . GLU B 1 53 ? 3.445 5.902 20.656 1 90.94 53 GLU B O 1
ATOM 2643 N N . LYS B 1 54 ? 4.273 3.871 20.844 1 82.94 54 LYS B N 1
ATOM 2644 C CA . LYS B 1 54 ? 5.043 4.145 22.062 1 82.94 54 LYS B CA 1
ATOM 2645 C C . LYS B 1 54 ? 5.918 5.383 21.875 1 82.94 54 LYS B C 1
ATOM 2647 O O . LYS B 1 54 ? 6.199 6.094 22.844 1 82.94 54 LYS B O 1
ATOM 2652 N N . ASP B 1 55 ? 6.398 5.645 20.703 1 75.69 55 ASP B N 1
ATOM 2653 C CA . ASP B 1 55 ? 7.285 6.781 20.484 1 75.69 55 ASP B CA 1
ATOM 2654 C C . ASP B 1 55 ? 6.492 8.055 20.219 1 75.69 55 ASP B C 1
ATOM 2656 O O . ASP B 1 55 ? 7.066 9.141 20.125 1 75.69 55 ASP B O 1
ATOM 2660 N N . SER B 1 56 ? 5.191 7.867 20.125 1 74.12 56 SER B N 1
ATOM 2661 C CA . SER B 1 56 ? 4.355 9.039 19.875 1 74.12 56 SER B CA 1
ATOM 2662 C C . SER B 1 56 ? 4.363 9.984 21.078 1 74.12 56 SER B C 1
ATOM 2664 O O . SER B 1 56 ? 4.512 9.547 22.219 1 74.12 56 SER B O 1
ATOM 2666 N N . SER B 1 57 ? 4.289 11.234 20.719 1 72.75 57 SER B N 1
ATOM 2667 C CA . SER B 1 57 ? 4.219 12.219 21.797 1 72.75 57 SER B CA 1
ATOM 2668 C C . SER B 1 57 ? 3.01 11.977 22.688 1 72.75 57 SER B C 1
ATOM 2670 O O . SER B 1 57 ? 1.991 11.445 22.234 1 72.75 57 SER B O 1
ATOM 2672 N N . LYS B 1 58 ? 3.127 12.258 23.969 1 72.38 58 LYS B N 1
ATOM 2673 C CA . LYS B 1 58 ? 2.053 12.07 24.938 1 72.38 58 LYS B CA 1
ATOM 2674 C C . LYS B 1 58 ? 0.819 12.883 24.547 1 72.38 58 LYS B C 1
ATOM 2676 O O . LYS B 1 58 ? -0.31 12.484 24.844 1 72.38 58 LYS B O 1
ATOM 2681 N N . ASN B 1 59 ? 1.138 13.93 23.844 1 83.44 59 ASN B N 1
ATOM 2682 C CA . ASN B 1 59 ? 0.038 14.836 23.531 1 83.44 59 ASN B CA 1
ATOM 2683 C C . ASN B 1 59 ? -0.693 14.422 22.25 1 83.44 59 ASN B C 1
ATOM 2685 O O . ASN B 1 59 ? -1.788 14.906 21.969 1 83.44 59 ASN B O 1
ATOM 2689 N N . THR B 1 60 ? -0.048 13.5 21.562 1 83.69 60 THR B N 1
ATOM 2690 C CA . THR B 1 60 ? -0.641 13.086 20.297 1 83.69 60 THR B CA 1
ATOM 2691 C C . THR B 1 60 ? -2.012 12.461 20.516 1 83.69 60 THR B C 1
ATOM 2693 O O . THR B 1 60 ? -2.98 12.812 19.844 1 83.69 60 THR B O 1
ATOM 2696 N N . LEU B 1 61 ? -2.086 11.57 21.469 1 91.75 61 LEU B N 1
ATOM 2697 C CA . LEU B 1 61 ? -3.357 10.906 21.75 1 91.75 61 LEU B CA 1
ATOM 2698 C C . LEU B 1 61 ? -4.395 11.906 22.234 1 91.75 61 LEU B C 1
ATOM 2700 O O . LEU B 1 61 ? -5.543 11.891 21.781 1 91.75 61 LEU B O 1
ATOM 2704 N N . LYS B 1 62 ? -3.969 12.805 23.141 1 93.69 62 LYS B N 1
ATOM 2705 C CA . LYS B 1 62 ? -4.875 13.828 23.641 1 93.69 62 LYS B CA 1
ATOM 2706 C C . LYS B 1 62 ? -5.406 14.703 22.516 1 93.69 62 LYS B C 1
ATOM 2708 O O . LYS B 1 62 ? -6.609 14.953 22.438 1 93.69 62 LYS B O 1
ATOM 2713 N N . ASP B 1 63 ? -4.5 15.156 21.688 1 94 63 ASP B N 1
ATOM 2714 C CA . ASP B 1 63 ? -4.883 16 20.562 1 94 63 ASP B CA 1
ATOM 2715 C C . ASP B 1 63 ? -5.832 15.273 19.609 1 94 63 ASP B C 1
ATOM 2717 O O . ASP B 1 63 ? -6.785 15.867 19.109 1 94 63 ASP B O 1
ATOM 2721 N N . SER B 1 64 ? -5.566 14 19.359 1 95.69 64 SER B N 1
ATOM 2722 C CA . SER B 1 64 ? -6.422 13.195 18.5 1 95.69 64 SER B CA 1
ATOM 2723 C C . SER B 1 64 ? -7.832 13.07 19.078 1 95.69 64 SER B C 1
ATOM 2725 O O . SER B 1 64 ? -8.82 13.203 18.344 1 95.69 64 SER B O 1
ATOM 2727 N N . ILE B 1 65 ? -7.906 12.844 20.344 1 97.12 65 ILE B N 1
ATOM 2728 C CA . ILE B 1 65 ? -9.188 12.742 21.016 1 97.12 65 ILE B CA 1
ATOM 2729 C C . ILE B 1 65 ? -9.922 14.078 20.953 1 97.12 65 ILE B C 1
ATOM 2731 O O . ILE B 1 65 ? -11.133 14.117 20.703 1 97.12 65 ILE B O 1
ATOM 2735 N N . ASP B 1 66 ? -9.203 15.164 21.094 1 97.38 66 ASP B N 1
ATOM 2736 C CA . ASP B 1 66 ? -9.797 16.5 21.016 1 97.38 66 ASP B CA 1
ATOM 2737 C C . ASP B 1 66 ? -10.438 16.734 19.656 1 97.38 66 ASP B C 1
ATOM 2739 O O . ASP B 1 66 ? -11.523 17.312 19.562 1 97.38 66 ASP B O 1
ATOM 2743 N N . VAL B 1 67 ? -9.742 16.297 18.625 1 97.75 67 VAL B N 1
ATOM 2744 C CA . VAL B 1 67 ? -10.289 16.438 17.281 1 97.75 67 VAL B CA 1
ATOM 2745 C C . VAL B 1 67 ? -11.594 15.648 17.156 1 97.75 67 VAL B C 1
ATOM 2747 O O . VAL B 1 67 ? -12.594 16.156 16.656 1 97.75 67 VAL B O 1
ATOM 2750 N N . CYS B 1 68 ? -11.586 14.398 17.641 1 98.38 68 CYS B N 1
ATOM 2751 C CA . CYS B 1 68 ? -12.773 13.555 17.578 1 98.38 68 CYS B CA 1
ATOM 2752 C C . CYS B 1 68 ? -13.922 14.18 18.359 1 98.38 68 CYS B C 1
ATOM 2754 O O . CYS B 1 68 ? -15.062 14.195 17.891 1 98.38 68 CYS B O 1
ATOM 2756 N N . ASN B 1 69 ? -13.625 14.703 19.516 1 98.25 69 ASN B N 1
ATOM 2757 C CA . ASN B 1 69 ? -14.641 15.344 20.344 1 98.25 69 ASN B CA 1
ATOM 2758 C C . ASN B 1 69 ? -15.188 16.609 19.703 1 98.25 69 ASN B C 1
ATOM 2760 O O . ASN B 1 69 ? -16.391 16.859 19.734 1 98.25 69 ASN B O 1
ATOM 2764 N N . PHE B 1 70 ? -14.297 17.375 19.172 1 98.25 70 PHE B N 1
ATOM 2765 C CA . PHE B 1 70 ? -14.695 18.625 18.516 1 98.25 70 PHE B CA 1
ATOM 2766 C C . PHE B 1 70 ? -15.727 18.359 17.438 1 98.25 70 PHE B C 1
ATOM 2768 O O . PHE B 1 70 ? -16.703 19.109 17.297 1 98.25 70 PHE B O 1
ATOM 2775 N N . TYR B 1 71 ? -15.57 17.281 16.688 1 98.44 71 TYR B N 1
ATOM 2776 C CA . TYR B 1 71 ? -16.469 16.969 15.586 1 98.44 71 TYR B CA 1
ATOM 2777 C C . TYR B 1 71 ? -17.516 15.953 16 1 98.44 71 TYR B C 1
ATOM 2779 O O . TYR B 1 71 ? -18.375 15.57 15.203 1 98.44 71 TYR B O 1
ATOM 2787 N N . ASP B 1 72 ? -17.469 15.461 17.234 1 98.44 72 ASP B N 1
ATOM 2788 C CA . ASP B 1 72 ? -18.375 14.453 17.75 1 98.44 72 ASP B CA 1
ATOM 2789 C C . ASP B 1 72 ? -18.344 13.18 16.906 1 98.44 72 ASP B C 1
ATOM 2791 O O . ASP B 1 72 ? -19.375 12.695 16.453 1 98.44 72 ASP B O 1
ATOM 2795 N N . LEU B 1 73 ? -17.172 12.688 16.703 1 98.56 73 LEU B N 1
ATOM 2796 C CA . LEU B 1 73 ? -16.969 11.492 15.891 1 98.56 73 LEU B CA 1
ATOM 2797 C C . LEU B 1 73 ? -16.859 10.25 16.766 1 98.56 73 LEU B C 1
ATOM 2799 O O . LEU B 1 73 ? -16.266 10.297 17.844 1 98.56 73 LEU B O 1
ATOM 2803 N N . ASP B 1 74 ? -17.469 9.141 16.281 1 98.19 74 ASP B N 1
ATOM 2804 C CA . ASP B 1 74 ? -17.141 7.844 16.859 1 98.19 74 ASP B CA 1
ATOM 2805 C C . ASP B 1 74 ? -15.695 7.461 16.562 1 98.19 74 ASP B C 1
ATOM 2807 O O . ASP B 1 74 ? -15.203 7.68 15.461 1 98.19 74 ASP B O 1
ATOM 2811 N N . TYR B 1 75 ? -15.008 6.988 17.625 1 98.25 75 TYR B N 1
ATOM 2812 C CA . TYR B 1 75 ? -13.617 6.605 17.391 1 98.25 75 TYR B CA 1
ATOM 2813 C C . TYR B 1 75 ? -13.234 5.41 18.25 1 98.25 75 TYR B C 1
ATOM 2815 O O . TYR B 1 75 ? -13.945 5.066 19.203 1 98.25 75 TYR B O 1
ATOM 2823 N N . LYS B 1 76 ? -12.219 4.742 17.859 1 97.81 76 LYS B N 1
ATOM 2824 C CA . LYS B 1 76 ? -11.562 3.666 18.594 1 97.81 76 LYS B CA 1
ATOM 2825 C C . LYS B 1 76 ? -10.062 3.916 18.719 1 97.81 76 LYS B C 1
ATOM 2827 O O . LYS B 1 76 ? -9.438 4.43 17.797 1 97.81 76 LYS B O 1
ATOM 2832 N N . ILE B 1 77 ? -9.539 3.611 19.922 1 96.69 77 ILE B N 1
ATOM 2833 C CA . ILE B 1 77 ? -8.102 3.695 20.156 1 96.69 77 ILE B CA 1
ATOM 2834 C C . ILE B 1 77 ? -7.477 2.307 20.047 1 96.69 77 ILE B C 1
ATOM 2836 O O . ILE B 1 77 ? -7.879 1.378 20.75 1 96.69 77 ILE B O 1
ATOM 2840 N N . LYS B 1 78 ? -6.57 2.17 19.125 1 96.19 78 LYS B N 1
ATOM 2841 C CA . LYS B 1 78 ? -5.84 0.918 18.953 1 96.19 78 LYS B CA 1
ATOM 2842 C C . LYS B 1 78 ? -4.332 1.16 18.938 1 96.19 78 LYS B C 1
ATOM 2844 O O . LYS B 1 78 ? -3.791 1.68 17.969 1 96.19 78 LYS B O 1
ATOM 2849 N N . LYS B 1 79 ? -3.699 0.728 20.016 1 95.25 79 LYS B N 1
ATOM 2850 C CA . LYS B 1 79 ? -2.246 0.863 20.078 1 95.25 79 LYS B CA 1
ATOM 2851 C C . LYS B 1 79 ? -1.559 -0.058 19.078 1 95.25 79 LYS B C 1
ATOM 2853 O O . LYS B 1 79 ? -1.911 -1.234 18.969 1 95.25 79 LYS B O 1
ATOM 2858 N N . ILE B 1 80 ? -0.557 0.464 18.359 1 96.31 80 ILE B N 1
ATOM 2859 C CA . ILE B 1 80 ? 0.06 -0.365 17.328 1 96.31 80 ILE B CA 1
ATOM 2860 C C . ILE B 1 80 ? 1.403 -0.894 17.828 1 96.31 80 ILE B C 1
ATOM 2862 O O . ILE B 1 80 ? 2.025 -1.738 17.188 1 96.31 80 ILE B O 1
ATOM 2866 N N . SER B 1 81 ? 1.882 -0.468 19.031 1 95.5 81 SER B N 1
ATOM 2867 C CA . SER B 1 81 ? 3.174 -0.879 19.562 1 95.5 81 SER B CA 1
ATOM 2868 C C . SER B 1 81 ? 3.268 -2.396 19.688 1 95.5 81 SER B C 1
ATOM 2870 O O . SER B 1 81 ? 4.285 -2.992 19.328 1 95.5 81 SER B O 1
ATOM 2872 N N . PRO B 1 82 ? 2.254 -3.061 20.172 1 97.56 82 PRO B N 1
ATOM 2873 C CA . PRO B 1 82 ? 2.348 -4.52 20.266 1 97.56 82 PRO B CA 1
ATOM 2874 C C . PRO B 1 82 ? 2.514 -5.188 18.906 1 97.56 82 PRO B C 1
ATOM 2876 O O . PRO B 1 82 ? 3.188 -6.215 18.797 1 97.56 82 PRO B O 1
ATOM 2879 N N . ILE B 1 83 ? 1.897 -4.656 17.891 1 98.38 83 ILE B N 1
ATOM 2880 C CA . ILE B 1 83 ? 2.012 -5.18 16.531 1 98.38 83 ILE B CA 1
ATOM 2881 C C . ILE B 1 83 ? 3.447 -5.016 16.031 1 98.38 83 ILE B C 1
ATOM 2883 O O . ILE B 1 83 ? 4.059 -5.973 15.562 1 98.38 83 ILE B O 1
ATOM 2887 N N . LEU B 1 84 ? 3.969 -3.83 16.25 1 97 84 LEU B N 1
ATOM 2888 C CA . LEU B 1 84 ? 5.324 -3.512 15.82 1 97 84 LEU B CA 1
ATOM 2889 C C . LEU B 1 84 ? 6.344 -4.391 16.547 1 97 84 LEU B C 1
ATOM 2891 O O . LEU B 1 84 ? 7.344 -4.801 15.945 1 97 84 LEU B O 1
ATOM 2895 N N . LYS B 1 85 ? 6.117 -4.617 17.781 1 96.56 85 LYS B N 1
ATOM 2896 C CA . LYS B 1 85 ? 7 -5.484 18.562 1 96.56 85 LYS B CA 1
ATOM 2897 C C . LYS B 1 85 ? 7.062 -6.887 17.953 1 96.56 85 LYS B C 1
ATOM 2899 O O . LYS B 1 85 ? 8.148 -7.449 17.797 1 96.56 85 LYS B O 1
ATOM 2904 N N . LYS B 1 86 ? 5.949 -7.438 17.578 1 97.5 86 LYS B N 1
ATOM 2905 C CA . LYS B 1 86 ? 5.902 -8.781 17 1 97.5 86 LYS B CA 1
ATOM 2906 C C . LYS B 1 86 ? 6.547 -8.812 15.625 1 97.5 86 LYS B C 1
ATOM 2908 O O . LYS B 1 86 ? 7.082 -9.844 15.203 1 97.5 86 LYS B O 1
ATOM 2913 N N . MET B 1 87 ? 6.527 -7.707 14.961 1 97.75 87 MET B N 1
ATOM 2914 C CA . MET B 1 87 ? 7.168 -7.594 13.656 1 97.75 87 MET B CA 1
ATOM 2915 C C . MET B 1 87 ? 8.688 -7.562 13.797 1 97.75 87 MET B C 1
ATOM 2917 O O . MET B 1 87 ? 9.406 -7.785 12.82 1 97.75 87 MET B O 1
ATOM 2921 N N . GLY B 1 88 ? 9.148 -7.207 14.953 1 95.69 88 GLY B N 1
ATOM 2922 C CA . GLY B 1 88 ? 10.578 -7.082 15.188 1 95.69 88 GLY B CA 1
ATOM 2923 C C . GLY B 1 88 ? 11.109 -5.691 14.891 1 95.69 88 GLY B C 1
ATOM 2924 O O . GLY B 1 88 ? 12.32 -5.5 14.766 1 95.69 88 GLY B O 1
ATOM 2925 N N . VAL B 1 89 ? 10.25 -4.77 14.852 1 94.25 89 VAL B N 1
ATOM 2926 C CA . VAL B 1 89 ? 10.633 -3.408 14.484 1 94.25 89 VAL B CA 1
ATOM 2927 C C . VAL B 1 89 ? 11.523 -2.811 15.57 1 94.25 89 VAL B C 1
ATOM 2929 O O . VAL B 1 89 ? 12.539 -2.178 15.273 1 94.25 89 VAL B O 1
ATOM 2932 N N . TYR B 1 90 ? 11.195 -3.062 16.828 1 90.44 90 TYR B N 1
ATOM 2933 C CA . TYR B 1 90 ? 11.898 -2.42 17.938 1 90.44 90 TYR B CA 1
ATOM 2934 C C . TYR B 1 90 ? 13.281 -3.033 18.125 1 90.44 90 TYR B C 1
ATOM 2936 O O . TYR B 1 90 ? 14.125 -2.469 18.828 1 90.44 90 TYR B O 1
ATOM 2944 N N . SER B 1 91 ? 13.57 -4.191 17.453 1 88.94 91 SER B N 1
ATOM 2945 C CA . SER B 1 91 ? 14.891 -4.812 17.516 1 88.94 91 SER B CA 1
ATOM 2946 C C . SER B 1 91 ? 15.867 -4.121 16.578 1 88.94 91 SER B C 1
ATOM 2948 O O . SER B 1 91 ? 17.078 -4.324 16.672 1 88.94 91 SER B O 1
ATOM 2950 N N . LEU B 1 92 ? 15.445 -3.492 15.617 1 83.94 92 LEU B N 1
ATOM 2951 C CA . LEU B 1 92 ? 16.281 -2.82 14.633 1 83.94 92 LEU B CA 1
ATOM 2952 C C . LEU B 1 92 ? 17.062 -1.675 15.273 1 83.94 92 LEU B C 1
ATOM 2954 O O . LEU B 1 92 ? 18.062 -1.219 14.727 1 83.94 92 LEU B O 1
ATOM 2958 N N . GLU B 1 93 ? 16.688 -1.263 16.359 1 65.56 93 GLU B N 1
ATOM 2959 C CA . GLU B 1 93 ? 17.391 -0.193 17.062 1 65.56 93 GLU B CA 1
ATOM 2960 C C . GLU B 1 93 ? 17.875 -0.651 18.438 1 65.56 93 GLU B C 1
ATOM 2962 O O . GLU B 1 93 ? 17.062 -0.848 19.344 1 65.56 93 GLU B O 1
ATOM 2967 N N . PRO B 1 94 ? 19.078 -1.585 18.594 1 51.72 94 PRO B N 1
ATOM 2968 C CA . PRO B 1 94 ? 19.562 -2.176 19.844 1 51.72 94 PRO B CA 1
ATOM 2969 C C . PRO B 1 94 ? 19.344 -1.266 21.062 1 51.72 94 PRO B C 1
ATOM 2971 O O . PRO B 1 94 ? 19.031 -0.084 20.891 1 51.72 94 PRO B O 1
ATOM 2974 N N . SER B 1 95 ? 20.125 -1.827 22.391 1 42.94 95 SER B N 1
ATOM 2975 C CA . SER B 1 95 ? 20.016 -1.56 23.812 1 42.94 95 SER B CA 1
ATOM 2976 C C . SER B 1 95 ? 19.844 -0.069 24.094 1 42.94 95 SER B C 1
ATOM 2978 O O . SER B 1 95 ? 19.406 0.322 25.172 1 42.94 95 SER B O 1
ATOM 2980 N N . SER B 1 96 ? 21.094 0.659 24.062 1 37.44 96 SER B N 1
ATOM 2981 C CA . SER B 1 96 ? 20.969 1.755 25.031 1 37.44 96 SER B CA 1
ATOM 2982 C C . SER B 1 96 ? 19.703 2.557 24.797 1 37.44 96 SER B C 1
ATOM 2984 O O . SER B 1 96 ? 18.828 2.148 24.016 1 37.44 96 SER B O 1
ATOM 2986 N N . THR B 1 97 ? 19.688 3.943 24.891 1 37.5 97 THR B N 1
ATOM 2987 C CA . THR B 1 97 ? 18.672 4.953 25.172 1 37.5 97 THR B CA 1
ATOM 2988 C C . THR B 1 97 ? 17.609 4.973 24.094 1 37.5 97 THR B C 1
ATOM 2990 O O . THR B 1 97 ? 17.859 4.531 22.969 1 37.5 97 THR B O 1
ATOM 2993 N N . LEU B 1 98 ? 16.344 5.809 24.078 1 38.38 98 LEU B N 1
ATOM 2994 C CA . LEU B 1 98 ? 15.016 6.191 23.609 1 38.38 98 LEU B CA 1
ATOM 2995 C C . LEU B 1 98 ? 14.922 6.074 22.094 1 38.38 98 LEU B C 1
ATOM 2997 O O . LEU B 1 98 ? 14.078 5.336 21.578 1 38.38 98 LEU B O 1
ATOM 3001 N N . ILE B 1 99 ? 14.445 7.105 21.359 1 44.09 99 ILE B N 1
ATOM 3002 C CA . ILE B 1 99 ? 14.07 7.562 20.031 1 44.09 99 ILE B CA 1
ATOM 3003 C C . ILE B 1 99 ? 15.195 7.234 19.047 1 44.09 99 ILE B C 1
ATOM 3005 O O . ILE B 1 99 ? 16.375 7.41 19.359 1 44.09 99 ILE B O 1
ATOM 3009 N N . PRO B 1 100 ? 14.977 6.379 18.078 1 48.84 100 PRO B N 1
ATOM 3010 C CA . PRO B 1 100 ? 16.078 6.156 17.141 1 48.84 100 PRO B CA 1
ATOM 3011 C C . PRO B 1 100 ? 17.016 7.363 17.031 1 48.84 100 PRO B C 1
ATOM 3013 O O . PRO B 1 100 ? 16.688 8.336 16.359 1 48.84 100 PRO B O 1
ATOM 3016 N N . ARG B 1 101 ? 17.734 7.754 18.109 1 50.78 101 ARG B N 1
ATOM 3017 C CA . ARG B 1 101 ? 18.812 8.727 18.234 1 50.78 101 ARG B CA 1
ATOM 3018 C C . ARG B 1 101 ? 19.609 8.828 16.938 1 50.78 101 ARG B C 1
ATOM 3020 O O . ARG B 1 101 ? 20.078 9.914 16.578 1 50.78 101 ARG B O 1
ATOM 3027 N N . ASN B 1 102 ? 19.516 7.672 16.312 1 55.22 102 ASN B N 1
ATOM 3028 C CA . ASN B 1 102 ? 20.391 7.738 15.148 1 55.22 102 ASN B CA 1
ATOM 3029 C C . ASN B 1 102 ? 19.812 8.617 14.047 1 55.22 102 ASN B C 1
ATOM 3031 O O . ASN B 1 102 ? 20.516 9.445 13.469 1 55.22 102 ASN B O 1
ATOM 3035 N N . ILE B 1 103 ? 18.438 8.422 13.828 1 55.59 103 ILE B N 1
ATOM 3036 C CA . ILE B 1 103 ? 17.891 9.273 12.781 1 55.59 103 ILE B CA 1
ATOM 3037 C C . ILE B 1 103 ? 17.859 10.727 13.258 1 55.59 103 ILE B C 1
ATOM 3039 O O . ILE B 1 103 ? 18.25 11.633 12.516 1 55.59 103 ILE B O 1
ATOM 3043 N N . LYS B 1 104 ? 17.453 10.789 14.531 1 59.66 104 LYS B N 1
ATOM 3044 C CA . LYS B 1 104 ? 17.453 12.125 15.117 1 59.66 104 LYS B CA 1
ATOM 3045 C C . LYS B 1 104 ? 18.844 12.734 15.117 1 59.66 104 LYS B C 1
ATOM 3047 O O . LYS B 1 104 ? 19.031 13.898 14.766 1 59.66 104 LYS B O 1
ATOM 3052 N N . GLU B 1 105 ? 19.641 11.93 15.516 1 59.66 105 GLU B N 1
ATOM 3053 C CA . GLU B 1 105 ? 21.031 12.398 15.594 1 59.66 105 GLU B CA 1
ATOM 3054 C C . GLU B 1 105 ? 21.578 12.742 14.211 1 59.66 105 GLU B C 1
ATOM 3056 O O . GLU B 1 105 ? 22.281 13.742 14.047 1 59.66 105 GLU B O 1
ATOM 3061 N N . LYS B 1 106 ? 21.172 11.93 13.352 1 58.91 106 LYS B N 1
ATOM 3062 C CA . LYS B 1 106 ? 21.672 12.203 12 1 58.91 106 LYS B CA 1
ATOM 3063 C C . LYS B 1 106 ? 21.016 13.453 11.422 1 58.91 106 LYS B C 1
ATOM 3065 O O . LYS B 1 106 ? 21.688 14.258 10.766 1 58.91 106 LYS B O 1
ATOM 3070 N N . TYR B 1 107 ? 19.781 13.594 11.711 1 56.44 107 TYR B N 1
ATOM 3071 C CA . TYR B 1 107 ? 19.109 14.797 11.242 1 56.44 107 TYR B CA 1
ATOM 3072 C C . TYR B 1 107 ? 19.688 16.031 11.898 1 56.44 107 TYR B C 1
ATOM 3074 O O . TYR B 1 107 ? 19.891 17.062 11.242 1 56.44 107 TYR B O 1
ATOM 3082 N N . VAL B 1 108 ? 19.922 15.852 13.164 1 55.78 108 VAL B N 1
ATOM 3083 C CA . VAL B 1 108 ? 20.438 16.984 13.938 1 55.78 108 VAL B CA 1
ATOM 3084 C C . VAL B 1 108 ? 21.906 17.234 13.57 1 55.78 108 VAL B C 1
ATOM 3086 O O . VAL B 1 108 ? 22.312 18.375 13.344 1 55.78 108 VAL B O 1
ATOM 3089 N N . MET B 1 109 ? 22.688 16.125 13.547 1 55.66 109 MET B N 1
ATOM 3090 C CA . MET B 1 109 ? 24.125 16.25 13.289 1 55.66 109 MET B CA 1
ATOM 3091 C C . MET B 1 109 ? 24.375 16.766 11.875 1 55.66 109 MET B C 1
ATOM 3093 O O . MET B 1 109 ? 25.25 17.609 11.672 1 55.66 109 MET B O 1
ATOM 3097 N N . ASN B 1 110 ? 23.703 16.094 10.93 1 54.34 110 ASN B N 1
ATOM 3098 C CA . ASN B 1 110 ? 23.953 16.5 9.555 1 54.34 110 ASN B CA 1
ATOM 3099 C C . ASN B 1 110 ? 23.562 17.969 9.32 1 54.34 110 ASN B C 1
ATOM 3101 O O . ASN B 1 110 ? 24.156 18.641 8.477 1 54.34 110 ASN B O 1
ATOM 3105 N N . LYS B 1 111 ? 22.547 18.422 9.992 1 52.25 111 LYS B N 1
ATOM 3106 C CA . LYS B 1 111 ? 22.234 19.844 9.891 1 52.25 111 LYS B CA 1
ATOM 3107 C C . LYS B 1 111 ? 23.422 20.688 10.312 1 52.25 111 LYS B C 1
ATOM 3109 O O . LYS B 1 111 ? 23.672 21.75 9.734 1 52.25 111 LYS B O 1
ATOM 3114 N N . TRP B 1 112 ? 24.188 20.188 11.266 1 43.59 112 TRP B N 1
ATOM 3115 C CA . TRP B 1 112 ? 25.328 20.938 11.758 1 43.59 112 TRP B CA 1
ATOM 3116 C C . TRP B 1 112 ? 26.531 20.75 10.844 1 43.59 112 TRP B C 1
ATOM 3118 O O . TRP B 1 112 ? 27.312 21.688 10.641 1 43.59 112 TRP B O 1
ATOM 3128 N N . THR B 1 113 ? 26.719 19.5 10.414 1 49.59 113 THR B N 1
ATOM 3129 C CA . THR B 1 113 ? 27.984 19.266 9.711 1 49.59 113 THR B CA 1
ATOM 3130 C C . THR B 1 113 ? 27.828 19.5 8.211 1 49.59 113 THR B C 1
ATOM 3132 O O . THR B 1 113 ? 28.812 19.469 7.469 1 49.59 113 THR B O 1
ATOM 3135 N N . ASN B 1 114 ? 26.75 20.078 7.656 1 49.97 114 ASN B N 1
ATOM 3136 C CA . ASN B 1 114 ? 26.484 20.438 6.266 1 49.97 114 ASN B CA 1
ATOM 3137 C C . ASN B 1 114 ? 26.812 19.281 5.316 1 49.97 114 ASN B C 1
ATOM 3139 O O . ASN B 1 114 ? 27.109 19.5 4.145 1 49.97 114 ASN B O 1
ATOM 3143 N N . GLU B 1 115 ? 27.203 18.031 5.719 1 53.88 115 GLU B N 1
ATOM 3144 C CA . GLU B 1 115 ? 27.75 17.094 4.742 1 53.88 115 GLU B CA 1
ATOM 3145 C C . GLU B 1 115 ? 26.625 16.344 4.023 1 53.88 115 GLU B C 1
ATOM 3147 O O . GLU B 1 115 ? 26.578 16.312 2.791 1 53.88 115 GLU B O 1
ATOM 3152 N N . LYS B 1 116 ? 25.984 15.328 4.719 1 61.62 116 LYS B N 1
ATOM 3153 C CA . LYS B 1 116 ? 25.031 14.523 3.955 1 61.62 116 LYS B CA 1
ATOM 3154 C C . LYS B 1 116 ? 23.594 14.859 4.332 1 61.62 116 LYS B C 1
ATOM 3156 O O . LYS B 1 116 ? 23.25 14.898 5.512 1 61.62 116 LYS B O 1
ATOM 3161 N N . ASP B 1 117 ? 22.812 15.438 3.357 1 79.94 117 ASP B N 1
ATOM 3162 C CA . ASP B 1 117 ? 21.422 15.828 3.539 1 79.94 117 ASP B CA 1
ATOM 3163 C C . ASP B 1 117 ? 20.547 14.625 3.879 1 79.94 117 ASP B C 1
ATOM 3165 O O . ASP B 1 117 ? 20.297 13.766 3.025 1 79.94 117 ASP B O 1
ATOM 3169 N N . THR B 1 118 ? 20.203 14.562 5.164 1 78.44 118 THR B N 1
ATOM 3170 C CA . THR B 1 118 ? 19.5 13.414 5.723 1 78.44 118 THR B CA 1
ATOM 3171 C C . THR B 1 118 ? 18.172 13.188 5.004 1 78.44 118 THR B C 1
ATOM 3173 O O . THR B 1 118 ? 17.781 12.047 4.742 1 78.44 118 THR B O 1
ATOM 3176 N N . TYR B 1 119 ? 17.484 14.266 4.66 1 84.62 119 TYR B N 1
ATOM 3177 C CA . TYR B 1 119 ? 16.188 14.094 4.008 1 84.62 119 TYR B CA 1
ATOM 3178 C C . TYR B 1 119 ? 16.359 13.578 2.586 1 84.62 119 TYR B C 1
ATOM 3180 O O . TYR B 1 119 ? 15.578 12.758 2.119 1 84.62 119 TYR B O 1
ATOM 3188 N N . ILE B 1 120 ? 17.375 14.078 1.951 1 85.88 120 ILE B N 1
ATOM 3189 C CA . ILE B 1 120 ? 17.656 13.602 0.601 1 85.88 120 ILE B CA 1
ATOM 3190 C C . ILE B 1 120 ? 18.031 12.117 0.644 1 85.88 120 ILE B C 1
ATOM 3192 O O . ILE B 1 120 ? 17.609 11.336 -0.203 1 85.88 120 ILE B O 1
ATOM 3196 N N . GLN B 1 121 ? 18.781 11.742 1.622 1 84.94 121 GLN B N 1
ATOM 3197 C CA . GLN B 1 121 ? 19.141 10.336 1.802 1 84.94 121 GLN B CA 1
ATOM 3198 C C . GLN B 1 121 ? 17.891 9.492 2.055 1 84.94 121 GLN B C 1
ATOM 3200 O O . GLN B 1 121 ? 17.797 8.367 1.563 1 84.94 121 GLN B O 1
ATOM 3205 N N . ASP B 1 122 ? 16.984 10.039 2.818 1 85 122 ASP B N 1
ATOM 3206 C CA . ASP B 1 122 ? 15.703 9.383 3.076 1 85 122 ASP B CA 1
ATOM 3207 C C . ASP B 1 122 ? 14.93 9.148 1.78 1 85 122 ASP B C 1
ATOM 3209 O O . ASP B 1 122 ? 14.461 8.039 1.518 1 85 122 ASP B O 1
ATOM 3213 N N . LEU B 1 123 ? 14.953 10.172 0.965 1 87.75 123 LEU B N 1
ATOM 3214 C CA . LEU B 1 123 ? 14.227 10.086 -0.298 1 87.75 123 LEU B CA 1
ATOM 3215 C C . LEU B 1 123 ? 14.859 9.055 -1.224 1 87.75 123 LEU B C 1
ATOM 3217 O O . LEU B 1 123 ? 14.148 8.305 -1.898 1 87.75 123 LEU B O 1
ATOM 3221 N N . LYS B 1 124 ? 16.156 8.945 -1.131 1 85 124 LYS B N 1
ATOM 3222 C CA . LYS B 1 124 ? 16.906 8.086 -2.053 1 85 124 LYS B CA 1
ATOM 3223 C C . LYS B 1 124 ? 17.094 6.691 -1.467 1 85 124 LYS B C 1
ATOM 3225 O O . LYS B 1 124 ? 17.594 5.793 -2.145 1 85 124 LYS B O 1
ATOM 3230 N N . ASN B 1 125 ? 16.688 6.516 -0.313 1 83.31 125 ASN B N 1
ATOM 3231 C CA . ASN B 1 125 ? 16.969 5.277 0.401 1 83.31 125 ASN B CA 1
ATOM 3232 C C . ASN B 1 125 ? 18.469 4.977 0.429 1 83.31 125 ASN B C 1
ATOM 3234 O O . ASN B 1 125 ? 18.875 3.85 0.156 1 83.31 125 ASN B O 1
ATOM 3238 N N . GLU B 1 126 ? 19.234 5.996 0.653 1 82.62 126 GLU B N 1
ATOM 3239 C CA . GLU B 1 126 ? 20.688 5.879 0.715 1 82.62 126 GLU B CA 1
ATOM 3240 C C . GLU B 1 126 ? 21.203 6.125 2.131 1 82.62 126 GLU B C 1
ATOM 3242 O O . GLU B 1 126 ? 20.594 6.879 2.893 1 82.62 126 GLU B O 1
ATOM 3247 N N . GLY B 1 127 ? 22.219 5.43 2.5 1 81.75 127 GLY B N 1
ATOM 3248 C CA . GLY B 1 127 ? 22.828 5.617 3.809 1 81.75 127 GLY B CA 1
ATOM 3249 C C . GLY B 1 127 ? 23.438 4.348 4.371 1 81.75 127 GLY B C 1
ATOM 3250 O O . GLY B 1 127 ? 23.391 3.295 3.727 1 81.75 127 GLY B O 1
ATOM 3251 N N . ASP B 1 128 ? 24.016 4.461 5.477 1 84.94 128 ASP B N 1
ATOM 3252 C CA . ASP B 1 128 ? 24.625 3.295 6.113 1 84.94 128 ASP B CA 1
ATOM 3253 C C . ASP B 1 128 ? 23.562 2.402 6.75 1 84.94 128 ASP B C 1
ATOM 3255 O O . ASP B 1 128 ? 22.375 2.74 6.742 1 84.94 128 ASP B O 1
ATOM 3259 N N . SER B 1 129 ? 23.984 1.253 7.195 1 85.88 129 SER B N 1
ATOM 3260 C CA . SER B 1 129 ? 23.078 0.232 7.715 1 85.88 129 SER B CA 1
ATOM 3261 C C . SER B 1 129 ? 22.234 0.775 8.859 1 85.88 129 SER B C 1
ATOM 3263 O O . SER B 1 129 ? 21.031 0.483 8.945 1 85.88 129 SER B O 1
ATOM 3265 N N . GLU B 1 130 ? 22.812 1.569 9.656 1 84.06 130 GLU B N 1
ATOM 3266 C CA . GLU B 1 130 ? 22.078 2.113 10.797 1 84.06 130 GLU B CA 1
ATOM 3267 C C . GLU B 1 130 ? 20.984 3.08 10.344 1 84.06 130 GLU B C 1
ATOM 3269 O O . GLU B 1 130 ? 19.875 3.061 10.875 1 84.06 130 GLU B O 1
ATOM 3274 N N . PHE B 1 131 ? 21.328 3.895 9.391 1 84 131 PHE B N 1
ATOM 3275 C CA . PHE B 1 131 ? 20.359 4.844 8.852 1 84 131 PHE B CA 1
ATOM 3276 C C . PHE B 1 131 ? 19.203 4.109 8.188 1 84 131 PHE B C 1
ATOM 3278 O O . PHE B 1 131 ? 18.031 4.445 8.406 1 84 131 PHE B O 1
ATOM 3285 N N . LEU B 1 132 ? 19.531 3.105 7.457 1 89.56 132 LEU B N 1
ATOM 3286 C CA . LEU B 1 132 ? 18.5 2.34 6.754 1 89.56 132 LEU B CA 1
ATOM 3287 C C . LEU B 1 132 ? 17.594 1.622 7.742 1 89.56 132 LEU B C 1
ATOM 3289 O O . LEU B 1 132 ? 16.375 1.568 7.539 1 89.56 132 LEU B O 1
ATOM 3293 N N . LYS B 1 133 ? 18.141 1.096 8.773 1 89.75 133 LYS B N 1
ATOM 3294 C CA . LYS B 1 133 ? 17.344 0.472 9.82 1 89.75 133 LYS B CA 1
ATOM 3295 C C . LYS B 1 133 ? 16.391 1.48 10.461 1 89.75 133 LYS B C 1
ATOM 3297 O O . LYS B 1 133 ? 15.242 1.148 10.773 1 89.75 133 LYS B O 1
ATOM 3302 N N . GLY B 1 134 ? 16.922 2.68 10.641 1 86.31 134 GLY B N 1
ATOM 3303 C CA . GLY B 1 134 ? 16.078 3.744 11.172 1 86.31 134 GLY B CA 1
ATOM 3304 C C . GLY B 1 134 ? 14.914 4.082 10.266 1 86.31 134 GLY B C 1
ATOM 3305 O O . GLY B 1 134 ? 13.797 4.301 10.742 1 86.31 134 GLY B O 1
ATOM 3306 N N . LEU B 1 135 ? 15.18 4.121 8.977 1 88.25 135 LEU B N 1
ATOM 3307 C CA . LEU B 1 135 ? 14.125 4.398 8.008 1 88.25 135 LEU B CA 1
ATOM 3308 C C . LEU B 1 135 ? 13.062 3.301 8.031 1 88.25 135 LEU B C 1
ATOM 3310 O O . LEU B 1 135 ? 11.867 3.59 8.062 1 88.25 135 LEU B O 1
ATOM 3314 N N . ALA B 1 136 ? 13.562 2.057 8.062 1 93.19 136 ALA B N 1
ATOM 3315 C CA . ALA B 1 136 ? 12.641 0.923 8.117 1 93.19 136 ALA B CA 1
ATOM 3316 C C . ALA B 1 136 ? 11.781 0.973 9.375 1 93.19 136 ALA B C 1
ATOM 3318 O O . ALA B 1 136 ? 10.578 0.698 9.328 1 93.19 136 ALA B O 1
ATOM 3319 N N . TYR B 1 137 ? 12.406 1.389 10.469 1 91.06 137 TYR B N 1
ATOM 3320 C CA . TYR B 1 137 ? 11.75 1.511 11.766 1 91.06 137 TYR B CA 1
ATOM 3321 C C . TYR B 1 137 ? 10.586 2.492 11.703 1 91.06 137 TYR B C 1
ATOM 3323 O O . TYR B 1 137 ? 9.469 2.166 12.102 1 91.06 137 TYR B O 1
ATOM 3331 N N . TYR B 1 138 ? 10.812 3.52 11.141 1 88.44 138 TYR B N 1
ATOM 3332 C CA . TYR B 1 138 ? 9.82 4.586 11.07 1 88.44 138 TYR B CA 1
ATOM 3333 C C . TYR B 1 138 ? 8.742 4.258 10.039 1 88.44 138 TYR B C 1
ATOM 3335 O O . TYR B 1 138 ? 7.551 4.422 10.305 1 88.44 138 TYR B O 1
ATOM 3343 N N . ARG B 1 139 ? 9.133 3.781 8.906 1 93.31 139 ARG B N 1
ATOM 3344 C CA . ARG B 1 139 ? 8.211 3.531 7.809 1 93.31 139 ARG B CA 1
ATOM 3345 C C . ARG B 1 139 ? 7.25 2.393 8.141 1 93.31 139 ARG B C 1
ATOM 3347 O O . ARG B 1 139 ? 6.094 2.404 7.723 1 93.31 139 ARG B O 1
ATOM 3354 N N . ALA B 1 140 ? 7.723 1.438 8.961 1 96 140 ALA B N 1
ATOM 3355 C CA . ALA B 1 140 ? 6.875 0.319 9.359 1 96 140 ALA B CA 1
ATOM 3356 C C . ALA B 1 140 ? 5.68 0.802 10.172 1 96 140 ALA B C 1
ATOM 3358 O O . ALA B 1 140 ? 4.59 0.232 10.086 1 96 140 ALA B O 1
ATOM 3359 N N . LYS B 1 141 ? 5.887 1.862 10.945 1 94.06 141 LYS B N 1
ATOM 3360 C CA . LYS B 1 141 ? 4.809 2.402 11.773 1 94.06 141 LYS B CA 1
ATOM 3361 C C . LYS B 1 141 ? 3.662 2.92 10.906 1 94.06 141 LYS B C 1
ATOM 3363 O O . LYS B 1 141 ? 2.492 2.664 11.203 1 94.06 141 LYS B O 1
ATOM 3368 N N . HIS B 1 142 ? 4.023 3.6 9.859 1 94.94 142 HIS B N 1
ATOM 3369 C CA . HIS B 1 142 ? 3.014 4.129 8.953 1 94.94 142 HIS B CA 1
ATOM 3370 C C . HIS B 1 142 ? 2.299 3.004 8.211 1 94.94 142 HIS B C 1
ATOM 3372 O O . HIS B 1 142 ? 1.082 3.055 8.023 1 94.94 142 HIS B O 1
ATOM 3378 N N . ARG B 1 143 ? 3.012 2 7.836 1 97.88 143 ARG B N 1
ATOM 3379 C CA . ARG B 1 143 ? 2.416 0.902 7.082 1 97.88 143 ARG B CA 1
ATOM 3380 C C . ARG B 1 143 ? 1.483 0.077 7.965 1 97.88 143 ARG B C 1
ATOM 3382 O O . ARG B 1 143 ? 0.435 -0.384 7.508 1 97.88 143 ARG B O 1
ATOM 3389 N N . VAL B 1 144 ? 1.854 -0.117 9.195 1 98 144 VAL B N 1
ATOM 3390 C CA . VAL B 1 144 ? 0.978 -0.833 10.117 1 98 144 VAL B CA 1
ATOM 3391 C C . VAL B 1 144 ? -0.308 -0.037 10.336 1 98 144 VAL B C 1
ATOM 3393 O O . VAL B 1 144 ? -1.399 -0.611 10.383 1 98 144 VAL B O 1
ATOM 3396 N N . ARG B 1 145 ? -0.178 1.276 10.438 1 97.56 145 ARG B N 1
ATOM 3397 C CA . ARG B 1 145 ? -1.37 2.105 10.586 1 97.56 145 ARG B CA 1
ATOM 3398 C C . ARG B 1 145 ? -2.299 1.951 9.383 1 97.56 145 ARG B C 1
ATOM 3400 O O . ARG B 1 145 ? -3.518 1.854 9.547 1 97.56 145 ARG B O 1
ATOM 3407 N N . MET B 1 146 ? -1.698 1.914 8.234 1 98.19 146 MET B N 1
ATOM 3408 C CA . MET B 1 146 ? -2.484 1.692 7.027 1 98.19 146 MET B CA 1
ATOM 3409 C C . MET B 1 146 ? -3.229 0.363 7.094 1 98.19 146 MET B C 1
ATOM 3411 O O . MET B 1 146 ? -4.418 0.296 6.789 1 98.19 146 MET B O 1
ATOM 3415 N N . CYS B 1 147 ? -2.559 -0.69 7.547 1 98.56 147 CYS B N 1
ATOM 3416 C CA . CYS B 1 147 ? -3.186 -2 7.684 1 98.56 147 CYS B CA 1
ATOM 3417 C C . CYS B 1 147 ? -4.375 -1.94 8.633 1 98.56 147 CYS B C 1
ATOM 3419 O O . CYS B 1 147 ? -5.43 -2.516 8.352 1 98.56 147 CYS B O 1
ATOM 3421 N N . MET B 1 148 ? -4.176 -1.202 9.68 1 98.62 148 MET B N 1
ATOM 3422 C CA . MET B 1 148 ? -5.234 -1.097 10.688 1 98.62 148 MET B CA 1
ATOM 3423 C C . MET B 1 148 ? -6.43 -0.325 10.141 1 98.62 148 MET B C 1
ATOM 3425 O O . MET B 1 148 ? -7.578 -0.66 10.438 1 98.62 148 MET B O 1
ATOM 3429 N N . LEU B 1 149 ? -6.176 0.703 9.383 1 98.69 149 LEU B N 1
ATOM 3430 C CA . LEU B 1 149 ? -7.262 1.459 8.766 1 98.69 149 LEU B CA 1
ATOM 3431 C C . LEU B 1 149 ? -8.102 0.563 7.863 1 98.69 149 LEU B C 1
ATOM 3433 O O . LEU B 1 149 ? -9.336 0.555 7.961 1 98.69 149 LEU B O 1
ATOM 3437 N N . TYR B 1 150 ? -7.473 -0.206 7.07 1 98.44 150 TYR B N 1
ATOM 3438 C CA . TYR B 1 150 ? -8.203 -1.051 6.129 1 98.44 150 TYR B CA 1
ATOM 3439 C C . TYR B 1 150 ? -8.906 -2.191 6.852 1 98.44 150 TYR B C 1
ATOM 3441 O O . TYR B 1 150 ? -9.984 -2.621 6.438 1 98.44 150 TYR B O 1
ATOM 3449 N N . LEU B 1 151 ? -8.227 -2.73 7.914 1 98 151 LEU B N 1
ATOM 3450 C CA . LEU B 1 151 ? -8.883 -3.771 8.695 1 98 151 LEU B CA 1
ATOM 3451 C C . LEU B 1 151 ? -10.242 -3.293 9.211 1 98 151 LEU B C 1
ATOM 3453 O O . LEU B 1 151 ? -11.234 -4.02 9.133 1 98 151 LEU B O 1
ATOM 3457 N N . GLU B 1 152 ? -10.32 -2.062 9.664 1 97.56 152 GLU B N 1
ATOM 3458 C CA . GLU B 1 152 ? -11.555 -1.48 10.18 1 97.56 152 GLU B CA 1
ATOM 3459 C C . GLU B 1 152 ? -12.516 -1.14 9.047 1 97.56 152 GLU B C 1
ATOM 3461 O O . GLU B 1 152 ? -13.711 -1.437 9.133 1 97.56 152 GLU B O 1
ATOM 3466 N N . ALA B 1 153 ? -12.062 -0.565 7.992 1 97.81 153 ALA B N 1
ATOM 3467 C CA . ALA B 1 153 ? -12.891 -0.074 6.895 1 97.81 153 ALA B CA 1
ATOM 3468 C C . ALA B 1 153 ? -13.586 -1.227 6.172 1 97.81 153 ALA B C 1
ATOM 3470 O O . ALA B 1 153 ? -14.773 -1.139 5.848 1 97.81 153 ALA B O 1
ATOM 3471 N N . GLU B 1 154 ? -12.883 -2.305 5.969 1 95.5 154 GLU B N 1
ATOM 3472 C CA . GLU B 1 154 ? -13.398 -3.408 5.164 1 95.5 154 GLU B CA 1
ATOM 3473 C C . GLU B 1 154 ? -14.508 -4.156 5.902 1 95.5 154 GLU B C 1
ATOM 3475 O O . GLU B 1 154 ? -15.422 -4.691 5.273 1 95.5 154 GLU B O 1
ATOM 3480 N N . GLN B 1 155 ? -14.445 -4.113 7.227 1 94.25 155 GLN B N 1
ATOM 3481 C CA . GLN B 1 155 ? -15.508 -4.742 8.008 1 94.25 155 GLN B CA 1
ATOM 3482 C C . GLN B 1 155 ? -16.812 -3.973 7.883 1 94.25 155 GLN B C 1
ATOM 3484 O O . GLN B 1 155 ? -17.891 -4.508 8.172 1 94.25 155 GLN B O 1
ATOM 3489 N N . ARG B 1 156 ? -16.703 -2.742 7.367 1 94.5 156 ARG B N 1
ATOM 3490 C CA . ARG B 1 156 ? -17.844 -1.847 7.398 1 94.5 156 ARG B CA 1
ATOM 3491 C C . ARG B 1 156 ? -18.266 -1.433 5.988 1 94.5 156 ARG B C 1
ATOM 3493 O O . ARG B 1 156 ? -19.25 -0.711 5.809 1 94.5 156 ARG B O 1
ATOM 3500 N N . ASN B 1 157 ? -17.484 -1.838 5.023 1 95.12 157 ASN B N 1
ATOM 3501 C CA . ASN B 1 157 ? -17.609 -1.3 3.672 1 95.12 157 ASN B CA 1
ATOM 3502 C C . ASN B 1 157 ? -17.438 0.216 3.654 1 95.12 157 ASN B C 1
ATOM 3504 O O . ASN B 1 157 ? -18.266 0.931 3.076 1 95.12 157 ASN B O 1
ATOM 3508 N N . TYR B 1 158 ? -16.5 0.707 4.391 1 97.69 158 TYR B N 1
ATOM 3509 C CA . TYR B 1 158 ? -16.141 2.121 4.449 1 97.69 158 TYR B CA 1
ATOM 3510 C C . TYR B 1 158 ? -14.945 2.422 3.553 1 97.69 158 TYR B C 1
ATOM 3512 O O . TYR B 1 158 ? -14.141 1.533 3.258 1 97.69 158 TYR B O 1
ATOM 3520 N N . ALA B 1 159 ? -14.867 3.605 3.082 1 98.06 159 ALA B N 1
ATOM 3521 C CA . ALA B 1 159 ? -13.695 4.082 2.359 1 98.06 159 ALA B CA 1
ATOM 3522 C C . ALA B 1 159 ? -12.617 4.57 3.324 1 98.06 159 ALA B C 1
ATOM 3524 O O . ALA B 1 159 ? -12.922 5.234 4.316 1 98.06 159 ALA B O 1
ATOM 3525 N N . VAL B 1 160 ? -11.414 4.188 3.078 1 98.69 160 VAL B N 1
ATOM 3526 C CA . VAL B 1 160 ? -10.297 4.777 3.811 1 98.69 160 VAL B CA 1
ATOM 3527 C C . VAL B 1 160 ? -9.961 6.145 3.227 1 98.69 160 VAL B C 1
ATOM 3529 O O . VAL B 1 160 ? -9.648 6.262 2.039 1 98.69 160 VAL B O 1
ATOM 3532 N N . ILE B 1 161 ? -10 7.203 4.07 1 98.75 161 ILE B N 1
ATOM 3533 C CA . ILE B 1 161 ? -9.758 8.57 3.621 1 98.75 161 ILE B CA 1
ATOM 3534 C C . ILE B 1 161 ? -8.344 9 4.023 1 98.75 161 ILE B C 1
ATOM 3536 O O . ILE B 1 161 ? -7.957 8.867 5.188 1 98.75 161 ILE B O 1
ATOM 3540 N N . GLY B 1 162 ? -7.605 9.453 3.076 1 98.06 162 GLY B N 1
ATOM 3541 C CA . GLY B 1 162 ? -6.258 9.93 3.332 1 98.06 162 GLY B CA 1
ATOM 3542 C C . GLY B 1 162 ? -6.199 11.406 3.666 1 98.06 162 GLY B C 1
ATOM 3543 O O . GLY B 1 162 ? -7.199 12.117 3.529 1 98.06 162 GLY B O 1
ATOM 3544 N N . THR B 1 163 ? -5.031 11.844 4.102 1 97.44 163 THR B N 1
ATOM 3545 C CA . THR B 1 163 ? -4.871 13.227 4.539 1 97.44 163 THR B CA 1
ATOM 3546 C C . THR B 1 163 ? -3.619 13.844 3.928 1 97.44 163 THR B C 1
ATOM 3548 O O . THR B 1 163 ? -3.092 14.828 4.445 1 97.44 163 THR B O 1
ATOM 3551 N N . THR B 1 164 ? -3.104 13.25 2.863 1 96.06 164 THR B N 1
ATOM 3552 C CA . THR B 1 164 ? -1.907 13.766 2.211 1 96.06 164 THR B CA 1
ATOM 3553 C C . THR B 1 164 ? -2.225 15.039 1.428 1 96.06 164 THR B C 1
ATOM 3555 O O . THR B 1 164 ? -3.188 15.078 0.658 1 96.06 164 THR B O 1
ATOM 3558 N N . ASN B 1 165 ? -1.496 16.094 1.678 1 96.75 165 ASN B N 1
ATOM 3559 C CA . ASN B 1 165 ? -1.676 17.344 0.931 1 96.75 165 ASN B CA 1
ATOM 3560 C C . ASN B 1 165 ? -0.674 17.453 -0.215 1 96.75 165 ASN B C 1
ATOM 3562 O O . ASN B 1 165 ? 0.215 16.609 -0.354 1 96.75 165 ASN B O 1
ATOM 3566 N N . LYS B 1 166 ? -0.785 18.453 -0.947 1 96.81 166 LYS B N 1
ATOM 3567 C CA . LYS B 1 166 ? 0.003 18.625 -2.164 1 96.81 166 LYS B CA 1
ATOM 3568 C C . LYS B 1 166 ? 1.479 18.844 -1.838 1 96.81 166 LYS B C 1
ATOM 3570 O O . LYS B 1 166 ? 2.355 18.344 -2.541 1 96.81 166 LYS B O 1
ATOM 3575 N N . THR B 1 167 ? 1.741 19.625 -0.847 1 96.94 167 THR B N 1
ATOM 3576 C CA . THR B 1 167 ? 3.119 19.922 -0.463 1 96.94 167 THR B CA 1
ATOM 3577 C C . THR B 1 167 ? 3.852 18.625 -0.087 1 96.94 167 THR B C 1
ATOM 3579 O O . THR B 1 167 ? 4.969 18.391 -0.547 1 96.94 167 THR B O 1
ATOM 3582 N N . GLU B 1 168 ? 3.182 17.812 0.751 1 94.81 168 GLU B N 1
ATOM 3583 C CA . GLU B 1 168 ? 3.758 16.531 1.143 1 94.81 168 GLU B CA 1
ATOM 3584 C C . GLU B 1 168 ? 3.975 15.625 -0.071 1 94.81 168 GLU B C 1
ATOM 3586 O O . GLU B 1 168 ? 5.016 14.977 -0.19 1 94.81 168 GLU B O 1
ATOM 3591 N N . LEU B 1 169 ? 3.029 15.609 -0.919 1 95.38 169 LEU B N 1
ATOM 3592 C CA . LEU B 1 169 ? 3.113 14.797 -2.127 1 95.38 169 LEU B CA 1
ATOM 3593 C C . LEU B 1 169 ? 4.285 15.234 -2.998 1 95.38 169 LEU B C 1
ATOM 3595 O O . LEU B 1 169 ? 5.105 14.406 -3.406 1 95.38 169 LEU B O 1
ATOM 3599 N N . LYS B 1 170 ? 4.41 16.516 -3.27 1 96.12 170 LYS B N 1
ATOM 3600 C CA . LYS B 1 170 ? 5.43 17.047 -4.168 1 96.12 170 LYS B CA 1
ATOM 3601 C C . LYS B 1 170 ? 6.824 16.891 -3.568 1 96.12 170 LYS B C 1
ATOM 3603 O O . LYS B 1 170 ? 7.797 16.688 -4.297 1 96.12 170 LYS B O 1
ATOM 3608 N N . THR B 1 171 ? 6.891 16.969 -2.266 1 95.25 171 THR B N 1
ATOM 3609 C CA . THR B 1 171 ? 8.195 16.906 -1.618 1 95.25 171 THR B CA 1
ATOM 3610 C C . THR B 1 171 ? 8.523 15.484 -1.188 1 95.25 171 THR B C 1
ATOM 3612 O O . THR B 1 171 ? 9.586 15.227 -0.608 1 95.25 171 THR B O 1
ATOM 3615 N N . GLY B 1 172 ? 7.621 14.57 -1.414 1 94 172 GLY B N 1
ATOM 3616 C CA . GLY B 1 172 ? 7.867 13.18 -1.066 1 94 172 GLY B CA 1
ATOM 3617 C C . GLY B 1 172 ? 7.797 12.914 0.426 1 94 172 GLY B C 1
ATOM 3618 O O . GLY B 1 172 ? 8.328 11.914 0.911 1 94 172 GLY B O 1
ATOM 3619 N N . PHE B 1 173 ? 7.148 13.828 1.141 1 92.06 173 PHE B N 1
ATOM 3620 C CA . PHE B 1 173 ? 7.086 13.703 2.592 1 92.06 173 PHE B CA 1
ATOM 3621 C C . PHE B 1 173 ? 5.93 12.805 3.01 1 92.06 173 PHE B C 1
ATOM 3623 O O . PHE B 1 173 ? 4.977 13.266 3.639 1 92.06 173 PHE B O 1
ATOM 3630 N N . TYR B 1 174 ? 5.957 11.578 2.717 1 92.69 174 TYR B N 1
ATOM 3631 C CA . TYR B 1 174 ? 5.043 10.492 3.053 1 92.69 174 TYR B CA 1
ATOM 3632 C C . TYR B 1 174 ? 5.746 9.141 2.951 1 92.69 174 TYR B C 1
ATOM 3634 O O . TYR B 1 174 ? 6.898 9.07 2.518 1 92.69 174 TYR B O 1
ATOM 3642 N N . VAL B 1 175 ? 5.121 8.164 3.449 1 93.81 175 VAL B N 1
ATOM 3643 C CA . VAL B 1 175 ? 5.676 6.816 3.387 1 93.81 175 VAL B CA 1
ATOM 3644 C C . VAL B 1 175 ? 4.988 6.023 2.277 1 93.81 175 VAL B C 1
ATOM 3646 O O . VAL B 1 175 ? 3.764 5.875 2.279 1 93.81 175 VAL B O 1
ATOM 3649 N N . LYS B 1 176 ? 5.828 5.559 1.324 1 95.25 176 LYS B N 1
ATOM 3650 C CA . LYS B 1 176 ? 5.336 4.738 0.222 1 95.25 176 LYS B CA 1
ATOM 3651 C C . LYS B 1 176 ? 4.645 3.479 0.739 1 95.25 176 LYS B C 1
ATOM 3653 O O . LYS B 1 176 ? 5.203 2.75 1.562 1 95.25 176 LYS B O 1
ATOM 3658 N N . TYR B 1 177 ? 3.359 3.238 0.262 1 96.88 177 TYR B N 1
ATOM 3659 C CA . TYR B 1 177 ? 2.541 2.098 0.66 1 96.88 177 TYR B CA 1
ATOM 3660 C C . TYR B 1 177 ? 2.252 2.131 2.156 1 96.88 177 TYR B C 1
ATOM 3662 O O . TYR B 1 177 ? 2.102 1.082 2.787 1 96.88 177 TYR B O 1
ATOM 3670 N N . GLY B 1 178 ? 2.273 3.275 2.707 1 95.94 178 GLY B N 1
ATOM 3671 C CA . GLY B 1 178 ? 1.857 3.578 4.066 1 95.94 178 GLY B CA 1
ATOM 3672 C C . GLY B 1 178 ? 0.708 4.566 4.133 1 95.94 178 GLY B C 1
ATOM 3673 O O . GLY B 1 178 ? -0.437 4.215 3.84 1 95.94 178 GLY B O 1
ATOM 3674 N N . ASP B 1 179 ? 1.112 5.84 4.367 1 93.5 179 ASP B N 1
ATOM 3675 C CA . ASP B 1 179 ? 0.056 6.844 4.484 1 93.5 179 ASP B CA 1
ATOM 3676 C C . ASP B 1 179 ? -0.453 7.262 3.107 1 93.5 179 ASP B C 1
ATOM 3678 O O . ASP B 1 179 ? -1.521 7.867 2.992 1 93.5 179 ASP B O 1
ATOM 3682 N N . ASP B 1 180 ? 0.281 6.887 2.115 1 93.94 180 ASP B N 1
ATOM 3683 C CA . ASP B 1 180 ? -0.157 7.234 0.766 1 93.94 180 ASP B CA 1
ATOM 3684 C C . ASP B 1 180 ? -1.105 6.176 0.207 1 93.94 180 ASP B C 1
ATOM 3686 O O . ASP B 1 180 ? -1.483 6.23 -0.965 1 93.94 180 ASP B O 1
ATOM 3690 N N . SER B 1 181 ? -1.432 5.203 0.945 1 96.75 181 SER B N 1
ATOM 3691 C CA . SER B 1 181 ? -2.273 4.105 0.478 1 96.75 181 SER B CA 1
ATOM 3692 C C . SER B 1 181 ? -3.674 4.191 1.077 1 96.75 181 SER B C 1
ATOM 3694 O O . SER B 1 181 ? -3.953 3.572 2.105 1 96.75 181 SER B O 1
ATOM 3696 N N . VAL B 1 182 ? -4.562 4.965 0.371 1 98.12 182 VAL B N 1
ATOM 3697 C CA . VAL B 1 182 ? -5.941 5.176 0.802 1 98.12 182 VAL B CA 1
ATOM 3698 C C . VAL B 1 182 ? -6.871 5.145 -0.409 1 98.12 182 VAL B C 1
ATOM 3700 O O . VAL B 1 182 ? -6.41 5.047 -1.55 1 98.12 182 VAL B O 1
ATOM 3703 N N . ASP B 1 183 ? -8.164 5.16 -0.154 1 97.88 183 ASP B N 1
ATOM 3704 C CA . ASP B 1 183 ? -9.133 5.137 -1.242 1 97.88 183 ASP B CA 1
ATOM 3705 C C . ASP B 1 183 ? -9.336 6.531 -1.827 1 97.88 183 ASP B C 1
ATOM 3707 O O . ASP B 1 183 ? -9.32 6.707 -3.047 1 97.88 183 ASP B O 1
ATOM 3711 N N . ILE B 1 184 ? -9.523 7.48 -0.968 1 98.19 184 ILE B N 1
ATOM 3712 C CA . ILE B 1 184 ? -9.867 8.836 -1.373 1 98.19 184 ILE B CA 1
ATOM 3713 C C . ILE B 1 184 ? -8.914 9.836 -0.711 1 98.19 184 ILE B C 1
ATOM 3715 O O . ILE B 1 184 ? -8.609 9.711 0.478 1 98.19 184 ILE B O 1
ATOM 3719 N N . GLU B 1 185 ? -8.391 10.758 -1.454 1 98.25 185 GLU B N 1
ATOM 3720 C CA . GLU B 1 185 ? -7.535 11.844 -0.98 1 98.25 185 GLU B CA 1
ATOM 3721 C C . GLU B 1 185 ? -8.188 13.203 -1.229 1 98.25 185 GLU B C 1
ATOM 3723 O O . GLU B 1 185 ? -8.016 13.789 -2.299 1 98.25 185 GLU B O 1
ATOM 3728 N N . PRO B 1 186 ? -8.812 13.75 -0.227 1 98 186 PRO B N 1
ATOM 3729 C CA . PRO B 1 186 ? -9.625 14.945 -0.448 1 98 186 PRO B CA 1
ATOM 3730 C C . PRO B 1 186 ? -8.781 16.203 -0.612 1 98 186 PRO B C 1
ATOM 3732 O O . PRO B 1 186 ? -9.234 17.188 -1.219 1 98 186 PRO B O 1
ATOM 3735 N N . ILE B 1 187 ? -7.523 16.188 -0.056 1 98.06 187 ILE B N 1
ATOM 3736 C CA . ILE B 1 187 ? -6.828 17.469 -0.013 1 98.06 187 ILE B CA 1
ATOM 3737 C C . ILE B 1 187 ? -5.484 17.344 -0.732 1 98.06 187 ILE B C 1
ATOM 3739 O O . ILE B 1 187 ? -4.578 18.156 -0.506 1 98.06 187 ILE B O 1
ATOM 3743 N N . MET B 1 188 ? -5.332 16.375 -1.523 1 97.12 188 MET B N 1
ATOM 3744 C CA . MET B 1 188 ? -4.074 16.094 -2.213 1 97.12 188 MET B CA 1
ATOM 3745 C C . MET B 1 188 ? -3.736 17.219 -3.189 1 97.12 188 MET B C 1
ATOM 3747 O O . MET B 1 188 ? -2.6 17.328 -3.652 1 97.12 188 MET B O 1
ATOM 3751 N N . HIS B 1 189 ? -4.68 18.078 -3.559 1 97.06 189 HIS B N 1
ATOM 3752 C CA . HIS B 1 189 ? -4.473 19.188 -4.492 1 97.06 189 HIS B CA 1
ATOM 3753 C C . HIS B 1 189 ? -4.172 20.484 -3.75 1 97.06 189 HIS B C 1
ATOM 3755 O O . HIS B 1 189 ? -3.848 21.5 -4.375 1 97.06 189 HIS B O 1
ATOM 3761 N N . LEU B 1 190 ? -4.23 20.469 -2.451 1 97.81 190 LEU B N 1
ATOM 3762 C CA . LEU B 1 190 ? -4.059 21.688 -1.663 1 97.81 190 LEU B CA 1
ATOM 3763 C C . LEU B 1 190 ? -2.648 21.766 -1.09 1 97.81 190 LEU B C 1
ATOM 3765 O O . LEU B 1 190 ? -2.137 20.781 -0.548 1 97.81 190 LEU B O 1
ATOM 3769 N N . TYR B 1 191 ? -2.068 22.922 -1.213 1 97.75 191 TYR B N 1
ATOM 3770 C CA . TYR B 1 191 ? -0.817 23.188 -0.505 1 97.75 191 TYR B CA 1
ATOM 3771 C C . TYR B 1 191 ? -1.047 23.234 1.001 1 97.75 191 TYR B C 1
ATOM 3773 O O . TYR B 1 191 ? -2.166 23.484 1.455 1 97.75 191 TYR B O 1
ATOM 3781 N N . LYS B 1 192 ? 0.036 23.031 1.741 1 97.19 192 LYS B N 1
ATOM 3782 C CA . LYS B 1 192 ? -0.06 23.047 3.197 1 97.19 192 LYS B CA 1
ATOM 3783 C C . LYS B 1 192 ? -0.64 24.359 3.697 1 97.19 192 LYS B C 1
ATOM 3785 O O . LYS B 1 192 ? -1.456 24.375 4.621 1 97.19 192 LYS B O 1
ATOM 3790 N N . THR B 1 193 ? -0.277 25.484 3.104 1 97.38 193 THR B N 1
ATOM 3791 C CA . THR B 1 193 ? -0.782 26.797 3.494 1 97.38 193 THR B CA 1
ATOM 3792 C C . THR B 1 193 ? -2.291 26.891 3.283 1 97.38 193 THR B C 1
ATOM 3794 O O . THR B 1 193 ? -2.998 27.531 4.062 1 97.38 193 THR B O 1
ATOM 3797 N N . GLU B 1 194 ? -2.76 26.234 2.24 1 97.69 194 GLU B N 1
ATOM 3798 C CA . GLU B 1 194 ? -4.195 26.219 1.974 1 97.69 194 GLU B CA 1
ATOM 3799 C C . GLU B 1 194 ? -4.934 25.344 2.977 1 97.69 194 GLU B C 1
ATOM 3801 O O . GLU B 1 194 ? -6.094 25.609 3.307 1 97.69 194 GLU B O 1
ATOM 3806 N N . VAL B 1 195 ? -4.309 24.281 3.424 1 97.88 195 VAL B N 1
ATOM 3807 C CA . VAL B 1 195 ? -4.879 23.438 4.473 1 97.88 195 VAL B CA 1
ATOM 3808 C C . VAL B 1 195 ? -5.051 24.25 5.75 1 97.88 195 VAL B C 1
ATOM 3810 O O . VAL B 1 195 ? -6.086 24.156 6.418 1 97.88 195 VAL B O 1
ATOM 3813 N N . TYR B 1 196 ? -4.059 25.109 6.051 1 97.06 196 TYR B N 1
ATOM 3814 C CA . TYR B 1 196 ? -4.156 26 7.207 1 97.06 196 TYR B CA 1
ATOM 3815 C C . TYR B 1 196 ? -5.328 26.969 7.059 1 97.06 196 TYR B C 1
ATOM 3817 O O . TYR B 1 196 ? -6.059 27.219 8.023 1 97.06 196 TYR B O 1
ATOM 3825 N N . GLU B 1 197 ? -5.488 27.453 5.871 1 97.44 197 GLU B N 1
ATOM 3826 C CA . GLU B 1 197 ? -6.609 28.359 5.617 1 97.44 197 GLU B CA 1
ATOM 3827 C C . GLU B 1 197 ? -7.945 27.656 5.855 1 97.44 197 GLU B C 1
ATOM 3829 O O . GLU B 1 197 ? -8.852 28.234 6.465 1 97.44 197 GLU B O 1
ATOM 3834 N N . LEU B 1 198 ? -8.055 26.422 5.375 1 97.75 198 LEU B N 1
ATOM 3835 C CA . LEU B 1 198 ? -9.281 25.656 5.555 1 97.75 198 LEU B CA 1
ATOM 3836 C C . LEU B 1 198 ? -9.531 25.375 7.031 1 97.75 198 LEU B C 1
ATOM 3838 O O . LEU B 1 198 ? -10.688 25.344 7.473 1 97.75 198 LEU B O 1
ATOM 3842 N N . SER B 1 199 ? -8.477 25.125 7.781 1 97.88 199 SER B N 1
ATOM 3843 C CA . SER B 1 199 ? -8.617 24.828 9.203 1 97.88 199 SER B CA 1
ATOM 3844 C C . SER B 1 199 ? -9.273 25.984 9.945 1 97.88 199 SER B C 1
ATOM 3846 O O . SER B 1 199 ? -10.078 25.781 10.852 1 97.88 199 SER B O 1
ATOM 3848 N N . LYS B 1 200 ? -8.938 27.234 9.57 1 96.94 200 LYS B N 1
ATOM 3849 C CA . LYS B 1 200 ? -9.547 28.406 10.172 1 96.94 200 LYS B CA 1
ATOM 3850 C C . LYS B 1 200 ? -11.031 28.5 9.812 1 96.94 200 LYS B C 1
ATOM 3852 O O . LYS B 1 200 ? -11.859 28.812 10.672 1 96.94 200 LYS B O 1
ATOM 3857 N N . LYS B 1 201 ? -11.312 28.188 8.586 1 97.31 201 LYS B N 1
ATOM 3858 C CA . LYS B 1 201 ? -12.703 28.219 8.125 1 97.31 201 LYS B CA 1
ATOM 3859 C C . LYS B 1 201 ? -13.547 27.172 8.844 1 97.31 201 LYS B C 1
ATOM 3861 O O . LYS B 1 201 ? -14.742 27.375 9.07 1 97.31 201 LYS B O 1
ATOM 3866 N N . LEU B 1 202 ? -12.953 26.062 9.242 1 97.94 202 LEU B N 1
ATOM 3867 C CA . LEU B 1 202 ? -13.641 24.969 9.914 1 97.94 202 LEU B CA 1
ATOM 3868 C C . LEU B 1 202 ? -13.672 25.188 11.422 1 97.94 202 LEU B C 1
ATOM 3870 O O . LEU B 1 202 ? -14.203 24.359 12.164 1 97.94 202 LEU B O 1
ATOM 3874 N N . ASN B 1 203 ? -13.023 26.312 11.898 1 97.38 203 ASN B N 1
ATOM 3875 C CA . ASN B 1 203 ? -12.977 26.703 13.297 1 97.38 203 ASN B CA 1
ATOM 3876 C C . ASN B 1 203 ? -12.32 25.641 14.164 1 97.38 203 ASN B C 1
ATOM 3878 O O . ASN B 1 203 ? -12.766 25.375 15.281 1 97.38 203 ASN B O 1
ATOM 3882 N N . ILE B 1 204 ? -11.352 24.984 13.625 1 97.19 204 ILE B N 1
ATOM 3883 C CA . ILE B 1 204 ? -10.602 24 14.383 1 97.19 204 ILE B CA 1
ATOM 3884 C C . ILE B 1 204 ? -9.898 24.656 15.562 1 97.19 204 ILE B C 1
ATOM 3886 O O . ILE B 1 204 ? -9.383 25.766 15.438 1 97.19 204 ILE B O 1
ATOM 3890 N N . PRO B 1 205 ? -9.867 24.062 16.672 1 96.19 205 PRO B N 1
ATOM 3891 C CA . PRO B 1 205 ? -9.227 24.641 17.844 1 96.19 205 PRO B CA 1
ATOM 3892 C C . PRO B 1 205 ? -7.801 25.109 17.562 1 96.19 205 PRO B C 1
ATOM 3894 O O . PRO B 1 205 ? -7.051 24.438 16.859 1 96.19 205 PRO B O 1
ATOM 3897 N N . LYS B 1 206 ? -7.398 26.156 18.203 1 95.5 206 LYS B N 1
ATOM 3898 C CA . LYS B 1 206 ? -6.129 26.828 17.938 1 95.5 206 LYS B CA 1
ATOM 3899 C C . LYS B 1 206 ? -4.949 25.938 18.312 1 95.5 206 LYS B C 1
ATOM 3901 O O . LYS B 1 206 ? -3.908 25.969 17.656 1 95.5 206 LYS B O 1
ATOM 3906 N N . HIS B 1 207 ? -5.121 25.203 19.359 1 93.19 207 HIS B N 1
ATOM 3907 C CA . HIS B 1 207 ? -3.998 24.375 19.797 1 93.19 207 HIS B CA 1
ATOM 3908 C C . HIS B 1 207 ? -3.688 23.281 18.797 1 93.19 207 HIS B C 1
ATOM 3910 O O . HIS B 1 207 ? -2.557 22.797 18.734 1 93.19 207 HIS B O 1
ATOM 3916 N N . ILE B 1 208 ? -4.703 22.844 18.016 1 93.31 208 ILE B N 1
ATOM 3917 C CA . ILE B 1 208 ? -4.48 21.891 16.938 1 93.31 208 ILE B CA 1
ATOM 3918 C C . ILE B 1 208 ? -3.81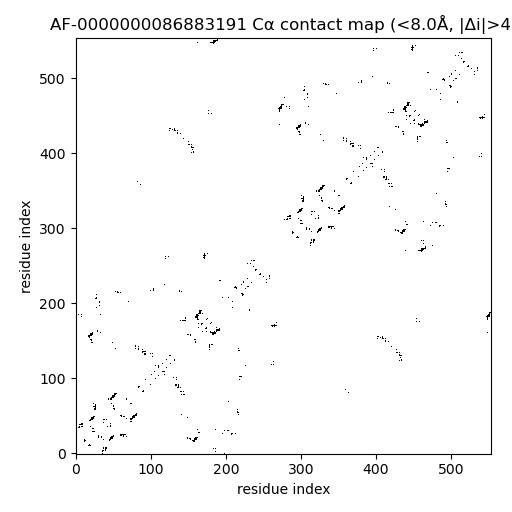1 22.594 15.758 1 93.31 208 ILE B C 1
ATOM 3920 O O . ILE B 1 208 ? -2.875 22.047 15.156 1 93.31 208 ILE B O 1
ATOM 3924 N N . ILE B 1 209 ? -4.227 23.781 15.461 1 93.94 209 ILE B N 1
ATOM 3925 C CA . ILE B 1 209 ? -3.723 24.547 14.336 1 93.94 209 ILE B CA 1
ATOM 3926 C C . ILE B 1 209 ? -2.266 24.938 14.578 1 93.94 209 ILE B C 1
ATOM 3928 O O . ILE B 1 209 ? -1.438 24.875 13.664 1 93.94 209 ILE B O 1
ATOM 3932 N N . ASN B 1 210 ? -1.94 25.266 15.797 1 90.31 210 ASN B N 1
ATOM 3933 C CA . ASN B 1 210 ? -0.629 25.812 16.141 1 90.31 210 ASN B CA 1
ATOM 3934 C C . ASN B 1 210 ? 0.398 24.703 16.359 1 90.31 210 ASN B C 1
ATOM 3936 O O . ASN B 1 210 ? 1.596 24.969 16.453 1 90.31 210 ASN B O 1
ATOM 3940 N N . LYS B 1 211 ? -0.089 23.547 16.422 1 85.44 211 LYS B N 1
ATOM 3941 C CA . LYS B 1 211 ? 0.827 22.422 16.578 1 85.44 211 LYS B CA 1
ATOM 3942 C C . LYS B 1 211 ? 1.725 22.266 15.359 1 85.44 211 LYS B C 1
ATOM 3944 O O . LYS B 1 211 ? 1.244 22.281 14.227 1 85.44 211 LYS B O 1
ATOM 3949 N N . SER B 1 212 ? 3.002 22.156 15.625 1 80.81 212 SER B N 1
ATOM 3950 C CA . SER B 1 212 ? 3.932 21.969 14.508 1 80.81 212 SER B CA 1
ATOM 3951 C C . SER B 1 212 ? 3.744 20.609 13.852 1 80.81 212 SER B C 1
ATOM 3953 O O . SER B 1 212 ? 3.676 19.594 14.531 1 80.81 212 SER B O 1
ATOM 3955 N N . PRO B 1 213 ? 3.678 20.75 12.562 1 81.75 213 PRO B N 1
ATOM 3956 C CA . PRO B 1 213 ? 3.611 19.453 11.875 1 81.75 213 PRO B CA 1
ATOM 3957 C C . PRO B 1 213 ? 4.848 18.594 12.125 1 81.75 213 PRO B C 1
ATOM 3959 O O . PRO B 1 213 ? 5.965 19.109 12.18 1 81.75 213 PRO B O 1
ATOM 3962 N N . SER B 1 214 ? 4.613 17.422 12.484 1 74.5 214 SER B N 1
ATOM 3963 C CA . SER B 1 214 ? 5.703 16.5 12.773 1 74.5 214 SER B CA 1
ATOM 3964 C C . SER B 1 214 ? 5.359 15.078 12.336 1 74.5 214 SER B C 1
ATOM 3966 O O . SER B 1 214 ? 4.188 14.688 12.336 1 74.5 214 SER B O 1
ATOM 3968 N N . PRO B 1 215 ? 6.508 14.547 11.836 1 66.56 215 PRO B N 1
ATOM 3969 C CA . PRO B 1 215 ? 6.293 13.102 11.742 1 66.56 215 PRO B CA 1
ATOM 3970 C C . PRO B 1 215 ? 6.312 12.414 13.102 1 66.56 215 PRO B C 1
ATOM 3972 O O . PRO B 1 215 ? 7.383 12.227 13.688 1 66.56 215 PRO B O 1
ATOM 3975 N N . ASP B 1 216 ? 5.27 12.477 13.82 1 61.31 216 ASP B N 1
ATOM 3976 C CA . ASP B 1 216 ? 5.129 12.055 15.211 1 61.31 216 ASP B CA 1
ATOM 3977 C C . ASP B 1 216 ? 5.98 10.812 15.492 1 61.31 216 ASP B C 1
ATOM 3979 O O . ASP B 1 216 ? 6.422 10.602 16.625 1 61.31 216 ASP B O 1
ATOM 3983 N N . LEU B 1 217 ? 6.379 10.234 14.438 1 63.03 217 LEU B N 1
ATOM 3984 C CA . LEU B 1 217 ? 7.035 8.953 14.703 1 63.03 217 LEU B CA 1
ATOM 3985 C C . LEU B 1 217 ? 8.547 9.133 14.789 1 63.03 217 LEU B C 1
ATOM 3987 O O . LEU B 1 217 ? 9.266 8.188 15.125 1 63.03 217 LEU B O 1
ATOM 3991 N N . ILE B 1 218 ? 9.023 10.352 14.492 1 65.31 218 ILE B N 1
ATOM 3992 C CA . ILE B 1 218 ? 10.406 10.711 14.75 1 65.31 218 ILE B CA 1
ATOM 3993 C C . ILE B 1 218 ? 10.461 11.875 15.742 1 65.31 218 ILE B C 1
ATOM 3995 O O . ILE B 1 218 ? 10.523 13.039 15.344 1 65.31 218 ILE B O 1
ATOM 3999 N N . PRO B 1 219 ? 10.414 11.555 17 1 63.81 219 PRO B N 1
ATOM 4000 C CA . PRO B 1 219 ? 10.281 12.609 18.016 1 63.81 219 PRO B CA 1
ATOM 4001 C C . PRO B 1 219 ? 11.359 13.68 17.891 1 63.81 219 PRO B C 1
ATOM 4003 O O . PRO B 1 219 ? 12.531 13.367 17.656 1 63.81 219 PRO B O 1
ATOM 4006 N N . GLY B 1 220 ? 10.93 14.836 17.875 1 65.19 220 GLY B N 1
ATOM 4007 C CA . GLY B 1 220 ? 11.836 15.977 17.938 1 65.19 220 GLY B CA 1
ATOM 4008 C C . GLY B 1 220 ? 12.164 16.562 16.578 1 65.19 220 GLY B C 1
ATOM 4009 O O . GLY B 1 220 ? 12.828 17.594 16.484 1 65.19 220 GLY B O 1
ATOM 4010 N N . ILE B 1 221 ? 11.727 15.844 15.547 1 73.06 221 ILE B N 1
ATOM 4011 C CA . ILE B 1 221 ? 11.992 16.359 14.203 1 73.06 221 ILE B CA 1
ATOM 4012 C C . ILE B 1 221 ? 10.695 16.844 13.578 1 73.06 221 ILE B C 1
ATOM 4014 O O . ILE B 1 221 ? 9.711 16.109 13.508 1 73.06 221 ILE B O 1
ATOM 4018 N N . THR B 1 222 ? 10.742 18.125 13.273 1 78.69 222 THR B N 1
ATOM 4019 C CA . THR B 1 222 ? 9.586 18.656 12.547 1 78.69 222 THR B CA 1
ATOM 4020 C C . THR B 1 222 ? 9.766 18.484 11.047 1 78.69 222 THR B C 1
ATOM 4022 O O . THR B 1 222 ? 10.875 18.25 10.57 1 78.69 222 THR B O 1
ATOM 4025 N N . ASP B 1 223 ? 8.656 18.578 10.328 1 83.19 223 ASP B N 1
ATOM 4026 C CA . ASP B 1 223 ? 8.711 18.531 8.867 1 83.19 223 ASP B CA 1
ATOM 4027 C C . ASP B 1 223 ? 9.664 19.594 8.312 1 83.19 223 ASP B C 1
ATOM 4029 O O . ASP B 1 223 ? 10.531 19.281 7.492 1 83.19 223 ASP B O 1
ATOM 4033 N N . GLU B 1 224 ? 9.477 20.75 8.852 1 84.19 224 GLU B N 1
ATOM 4034 C CA . GLU B 1 224 ? 10.25 21.891 8.359 1 84.19 224 GLU B CA 1
ATOM 4035 C C . GLU B 1 224 ? 11.734 21.734 8.672 1 84.19 224 GLU B C 1
ATOM 4037 O O . GLU B 1 224 ? 12.586 22.125 7.875 1 84.19 224 GLU B O 1
ATOM 4042 N N . PHE B 1 225 ? 12 21.109 9.781 1 81.62 225 PHE B N 1
ATOM 4043 C CA . PHE B 1 225 ? 13.383 20.812 10.125 1 81.62 225 PHE B CA 1
ATOM 4044 C C . PHE B 1 225 ? 13.969 19.781 9.172 1 81.62 225 PHE B C 1
ATOM 4046 O O . PHE B 1 225 ? 15.078 19.969 8.664 1 81.62 225 PHE B O 1
ATOM 4053 N N . ALA B 1 226 ? 13.211 18.781 8.914 1 82.31 226 ALA B N 1
ATOM 4054 C CA . ALA B 1 226 ? 13.672 17.719 8.016 1 82.31 226 ALA B CA 1
ATOM 4055 C C . ALA B 1 226 ? 13.914 18.25 6.613 1 82.31 226 ALA B C 1
ATOM 4057 O O . ALA B 1 226 ? 14.938 17.953 5.992 1 82.31 226 ALA B O 1
ATOM 4058 N N . MET B 1 227 ? 13.062 19.141 6.176 1 88.31 227 MET B N 1
ATOM 4059 C CA . MET B 1 227 ? 13.148 19.641 4.809 1 88.31 227 MET B CA 1
ATOM 4060 C C . MET B 1 227 ? 14.062 20.859 4.734 1 88.31 227 MET B C 1
ATOM 4062 O O . MET B 1 227 ? 14.531 21.234 3.656 1 88.31 227 MET B O 1
ATOM 4066 N N . GLY B 1 228 ? 14.281 21.531 5.836 1 85.25 228 GLY B N 1
ATOM 4067 C CA . GLY B 1 228 ? 15.18 22.672 5.902 1 85.25 228 GLY B CA 1
ATOM 4068 C C . GLY B 1 228 ? 14.539 23.969 5.441 1 85.25 228 GLY B C 1
ATOM 4069 O O . GLY B 1 228 ? 15.234 24.922 5.086 1 85.25 228 GLY B O 1
ATOM 4070 N N . LEU B 1 229 ? 13.219 23.969 5.289 1 90.5 229 LEU B N 1
ATOM 4071 C CA . LEU B 1 229 ? 12.438 25.125 4.863 1 90.5 229 LEU B CA 1
ATOM 4072 C C . LEU B 1 229 ? 11.086 25.156 5.566 1 90.5 229 LEU B C 1
ATOM 4074 O O . LEU B 1 229 ? 10.578 24.109 5.992 1 90.5 229 LEU B O 1
ATOM 4078 N N . THR B 1 230 ? 10.578 26.344 5.641 1 92.94 230 THR B N 1
ATOM 4079 C CA . THR B 1 230 ? 9.219 26.469 6.164 1 92.94 230 THR B CA 1
ATOM 4080 C C . THR B 1 230 ? 8.203 26.094 5.094 1 92.94 230 THR B C 1
ATOM 4082 O O . THR B 1 230 ? 8.461 26.266 3.898 1 92.94 230 THR B O 1
ATOM 4085 N N . TYR B 1 231 ? 7.02 25.656 5.562 1 94.38 231 TYR B N 1
ATOM 4086 C CA . TYR B 1 231 ? 5.949 25.344 4.625 1 94.38 231 TYR B CA 1
ATOM 4087 C C . TYR B 1 231 ? 5.559 26.562 3.811 1 94.38 231 TYR B C 1
ATOM 4089 O O . TYR B 1 231 ? 5.234 26.453 2.625 1 94.38 231 TYR B O 1
ATOM 4097 N N . LYS B 1 232 ? 5.562 27.719 4.426 1 95.88 232 LYS B N 1
ATOM 4098 C CA . LYS B 1 232 ? 5.246 28.953 3.73 1 95.88 232 LYS B CA 1
ATOM 4099 C C . LYS B 1 232 ? 6.176 29.172 2.539 1 95.88 232 LYS B C 1
ATOM 4101 O O . LYS B 1 232 ? 5.711 29.438 1.425 1 95.88 232 LYS B O 1
ATOM 4106 N N . ASN B 1 233 ? 7.465 29.016 2.779 1 96.69 233 ASN B N 1
ATOM 4107 C CA . ASN B 1 233 ? 8.445 29.219 1.721 1 96.69 233 ASN B CA 1
ATOM 4108 C C . ASN B 1 233 ? 8.383 28.125 0.666 1 96.69 233 ASN B C 1
ATOM 4110 O O . ASN B 1 233 ? 8.477 28.406 -0.532 1 96.69 233 ASN B O 1
ATOM 4114 N N . ILE B 1 234 ? 8.188 26.906 1.146 1 97 234 ILE B N 1
ATOM 4115 C CA . ILE B 1 234 ? 8.086 25.797 0.216 1 97 234 ILE B CA 1
ATOM 4116 C C . ILE B 1 234 ? 6.898 26 -0.719 1 97 234 ILE B C 1
ATOM 4118 O O . ILE B 1 234 ? 7.039 25.922 -1.941 1 97 234 ILE B O 1
ATOM 4122 N N . ASP B 1 235 ? 5.77 26.328 -0.144 1 97.88 235 ASP B N 1
ATOM 4123 C CA . ASP B 1 235 ? 4.551 26.5 -0.931 1 97.88 235 ASP B CA 1
ATOM 4124 C C . ASP B 1 235 ? 4.691 27.656 -1.92 1 97.88 235 ASP B C 1
ATOM 4126 O O . ASP B 1 235 ? 4.242 27.562 -3.064 1 97.88 235 ASP B O 1
ATOM 4130 N N . ARG B 1 236 ? 5.285 28.719 -1.464 1 97.38 236 ARG B N 1
ATOM 4131 C CA . ARG B 1 236 ? 5.488 29.859 -2.334 1 97.38 236 ARG B CA 1
ATOM 4132 C C . ARG B 1 236 ? 6.332 29.5 -3.547 1 97.38 236 ARG B C 1
ATOM 4134 O O . ARG B 1 236 ? 5.973 29.812 -4.684 1 97.38 236 ARG B O 1
ATOM 4141 N N . ILE B 1 237 ? 7.41 28.812 -3.332 1 97.88 237 ILE B N 1
ATOM 4142 C CA . ILE B 1 237 ? 8.328 28.422 -4.402 1 97.88 237 ILE B CA 1
ATOM 4143 C C . ILE B 1 237 ? 7.648 27.422 -5.32 1 97.88 237 ILE B C 1
ATOM 4145 O O . ILE B 1 237 ? 7.73 27.531 -6.547 1 97.88 237 ILE B O 1
ATOM 4149 N N . LEU B 1 238 ? 6.918 26.438 -4.738 1 97.94 238 LEU B N 1
ATOM 4150 C CA . LEU B 1 238 ? 6.219 25.438 -5.523 1 97.94 238 LEU B CA 1
ATOM 4151 C C . LEU B 1 238 ? 5.168 26.062 -6.422 1 97.94 238 LEU B C 1
ATOM 4153 O O . LEU B 1 238 ? 5.023 25.688 -7.586 1 97.94 238 LEU B O 1
ATOM 4157 N N . LYS B 1 239 ? 4.477 27.031 -5.891 1 97.5 239 LYS B N 1
ATOM 4158 C CA . LYS B 1 239 ? 3.449 27.719 -6.672 1 97.5 239 LYS B CA 1
ATOM 4159 C C . LYS B 1 239 ? 4.062 28.469 -7.855 1 97.5 239 LYS B C 1
ATOM 4161 O O . LYS B 1 239 ? 3.521 28.422 -8.961 1 97.5 239 LYS B O 1
ATOM 4166 N N . LYS B 1 240 ? 5.172 29.094 -7.605 1 97.44 240 LYS B N 1
ATOM 4167 C CA . LYS B 1 240 ? 5.848 29.812 -8.68 1 97.44 240 LYS B CA 1
ATOM 4168 C C . LYS B 1 240 ? 6.332 28.844 -9.766 1 97.44 240 LYS B C 1
ATOM 4170 O O . LYS B 1 240 ? 6.203 29.125 -10.953 1 97.44 240 LYS B O 1
ATOM 4175 N N . ILE B 1 241 ? 6.844 27.75 -9.359 1 96.62 241 ILE B N 1
ATOM 4176 C CA . ILE B 1 241 ? 7.309 26.734 -10.312 1 96.62 241 ILE B CA 1
ATOM 4177 C C . ILE B 1 241 ? 6.133 26.234 -11.141 1 96.62 241 ILE B C 1
ATOM 4179 O O . ILE B 1 241 ? 6.227 26.156 -12.375 1 96.62 241 ILE B O 1
ATOM 4183 N N . GLU B 1 242 ? 5.086 25.953 -10.461 1 95.62 242 GLU B N 1
ATOM 4184 C CA . GLU B 1 242 ? 3.908 25.391 -11.125 1 95.62 242 GLU B CA 1
ATOM 4185 C C . GLU B 1 242 ? 3.312 26.391 -12.109 1 95.62 242 GLU B C 1
ATOM 4187 O O . GLU B 1 242 ? 2.797 26.016 -13.156 1 95.62 242 GLU B O 1
ATOM 4192 N N . ASN B 1 243 ? 3.402 27.656 -11.758 1 96.25 243 ASN B N 1
ATOM 4193 C CA . ASN B 1 243 ? 2.818 28.703 -12.594 1 96.25 243 ASN B CA 1
ATOM 4194 C C . ASN B 1 243 ? 3.83 29.25 -13.594 1 96.25 243 ASN B C 1
ATOM 4196 O O . ASN B 1 243 ? 3.561 30.234 -14.273 1 96.25 243 ASN B O 1
ATOM 4200 N N . ASN B 1 244 ? 4.973 28.672 -13.609 1 96.5 244 ASN B N 1
ATOM 4201 C CA . ASN B 1 244 ? 6.055 29.109 -14.484 1 96.5 244 ASN B CA 1
ATOM 4202 C C . ASN B 1 244 ? 6.414 30.562 -14.25 1 96.5 244 ASN B C 1
ATOM 4204 O O . ASN B 1 244 ? 6.578 31.328 -15.203 1 96.5 244 ASN B O 1
ATOM 4208 N N . GLU B 1 245 ? 6.359 30.938 -13.047 1 96.44 245 GLU B N 1
ATOM 4209 C CA . GLU B 1 245 ? 6.77 32.281 -12.664 1 96.44 245 GLU B CA 1
ATOM 4210 C C . GLU B 1 245 ? 8.273 32.344 -12.383 1 96.44 245 GLU B C 1
ATOM 4212 O O . GLU B 1 245 ? 8.898 31.312 -12.125 1 96.44 245 GLU B O 1
ATOM 4217 N N . THR B 1 246 ? 8.789 33.531 -12.461 1 95.81 246 THR B N 1
ATOM 4218 C CA . THR B 1 246 ? 10.219 33.719 -12.219 1 95.81 246 THR B CA 1
ATOM 4219 C C . THR B 1 246 ? 10.562 33.406 -10.766 1 95.81 246 THR B C 1
ATOM 4221 O O . THR B 1 246 ? 9.797 33.75 -9.859 1 95.81 246 THR B O 1
ATOM 4224 N N . LEU B 1 247 ? 11.688 32.844 -10.539 1 96.5 247 LEU B N 1
ATOM 4225 C CA . LEU B 1 247 ? 12.172 32.531 -9.195 1 96.5 247 LEU B CA 1
ATOM 4226 C C . LEU B 1 247 ? 13.281 33.469 -8.781 1 96.5 247 LEU B C 1
ATOM 4228 O O . LEU B 1 247 ? 13.898 33.312 -7.73 1 96.5 247 LEU B O 1
ATOM 4232 N N . GLU B 1 248 ? 13.508 34.5 -9.547 1 94.75 248 GLU B N 1
ATOM 4233 C CA . GLU B 1 248 ? 14.625 35.406 -9.336 1 94.75 248 GLU B CA 1
ATOM 4234 C C . GLU B 1 248 ? 14.453 36.188 -8.047 1 94.75 248 GLU B C 1
ATOM 4236 O O . GLU B 1 248 ? 15.438 36.656 -7.449 1 94.75 248 GLU B O 1
ATOM 4241 N N . THR B 1 249 ? 13.203 36.375 -7.637 1 93.88 249 THR B N 1
ATOM 4242 C CA . THR B 1 249 ? 12.922 37.188 -6.441 1 93.88 249 THR B CA 1
ATOM 4243 C C . THR B 1 249 ? 13.016 36.312 -5.188 1 93.88 249 THR B C 1
ATOM 4245 O O . THR B 1 249 ? 12.914 36.812 -4.07 1 93.88 249 THR B O 1
ATOM 4248 N N . GLU B 1 250 ? 13.25 35 -5.395 1 95.56 250 GLU B N 1
ATOM 4249 C CA . GLU B 1 250 ? 13.32 34.094 -4.266 1 95.56 250 GLU B CA 1
ATOM 4250 C C . GLU B 1 250 ? 14.758 33.906 -3.805 1 95.56 250 GLU B C 1
ATOM 4252 O O . GLU B 1 250 ? 15.703 34.125 -4.566 1 95.56 250 GLU B O 1
ATOM 4257 N N . ASN B 1 251 ? 14.883 33.531 -2.494 1 95.75 251 ASN B N 1
ATOM 4258 C CA . ASN B 1 251 ? 16.188 33.125 -1.988 1 95.75 251 ASN B CA 1
ATOM 4259 C C . ASN B 1 251 ? 16.766 31.953 -2.797 1 95.75 251 ASN B C 1
ATOM 4261 O O . ASN B 1 251 ? 16.156 30.891 -2.895 1 95.75 251 ASN B O 1
ATOM 4265 N N . LYS B 1 252 ? 17.938 32.156 -3.34 1 95.88 252 LYS B N 1
ATOM 4266 C CA . LYS B 1 252 ? 18.547 31.188 -4.25 1 95.88 252 LYS B CA 1
ATOM 4267 C C . LYS B 1 252 ? 18.766 29.844 -3.562 1 95.88 252 LYS B C 1
ATOM 4269 O O . LYS B 1 252 ? 18.516 28.797 -4.152 1 95.88 252 LYS B O 1
ATOM 4274 N N . LYS B 1 253 ? 19.219 29.891 -2.373 1 94.62 253 LYS B N 1
ATOM 4275 C CA . LYS B 1 253 ? 19.484 28.672 -1.626 1 94.62 253 LYS B CA 1
ATOM 4276 C C . LYS B 1 253 ? 18.203 27.875 -1.397 1 94.62 253 LYS B C 1
ATOM 4278 O O . LYS B 1 253 ? 18.203 26.641 -1.501 1 94.62 253 LYS B O 1
ATOM 4283 N N . GLU B 1 254 ? 17.156 28.531 -1.098 1 95.38 254 GLU B N 1
ATOM 4284 C CA . GLU B 1 254 ? 15.867 27.875 -0.871 1 95.38 254 GLU B CA 1
ATOM 4285 C C . GLU B 1 254 ? 15.328 27.266 -2.158 1 95.38 254 GLU B C 1
ATOM 4287 O O . GLU B 1 254 ? 14.773 26.172 -2.145 1 95.38 254 GLU B O 1
ATOM 4292 N N . VAL B 1 255 ? 15.516 27.984 -3.223 1 96.81 255 VAL B N 1
ATOM 4293 C CA . VAL B 1 255 ? 15.062 27.484 -4.523 1 96.81 255 VAL B CA 1
ATOM 4294 C C . VAL B 1 255 ? 15.82 26.219 -4.887 1 96.81 255 VAL B C 1
ATOM 4296 O O . VAL B 1 255 ? 15.219 25.234 -5.32 1 96.81 255 VAL B O 1
ATOM 4299 N N . GLU B 1 256 ? 17.094 26.25 -4.727 1 95.69 256 GLU B N 1
ATOM 4300 C CA . GLU B 1 256 ? 17.906 25.078 -5.027 1 95.69 256 GLU B CA 1
ATOM 4301 C C . GLU B 1 256 ? 17.516 23.891 -4.164 1 95.69 256 GLU B C 1
ATOM 4303 O O . GLU B 1 256 ? 17.453 22.75 -4.648 1 95.69 256 GLU B O 1
ATOM 4308 N N . ARG B 1 257 ? 17.234 24.188 -2.939 1 94.12 257 ARG B N 1
ATOM 4309 C CA . ARG B 1 257 ? 16.812 23.141 -2.01 1 94.12 257 ARG B CA 1
ATOM 4310 C C . ARG B 1 257 ? 15.5 22.5 -2.453 1 94.12 257 ARG B C 1
ATOM 4312 O O . ARG B 1 257 ? 15.383 21.281 -2.49 1 94.12 257 ARG B O 1
ATOM 4319 N N . VAL B 1 258 ? 14.547 23.312 -2.75 1 96.25 258 VAL B N 1
ATOM 4320 C CA . VAL B 1 258 ? 13.242 22.828 -3.184 1 96.25 258 VAL B CA 1
ATOM 4321 C C . VAL B 1 258 ? 13.391 22 -4.461 1 96.25 258 VAL B C 1
ATOM 4323 O O . VAL B 1 258 ? 12.82 20.922 -4.578 1 96.25 258 VAL B O 1
ATOM 4326 N N . LYS B 1 259 ? 14.195 22.438 -5.375 1 96.06 259 LYS B N 1
ATOM 4327 C CA . LYS B 1 259 ? 14.414 21.719 -6.629 1 96.06 259 LYS B CA 1
ATOM 4328 C C . LYS B 1 259 ? 15.062 20.359 -6.379 1 96.06 259 LYS B C 1
ATOM 4330 O O . LYS B 1 259 ? 14.727 19.375 -7.031 1 96.06 259 LYS B O 1
ATOM 4335 N N . GLU B 1 260 ? 15.984 20.391 -5.473 1 94.69 260 GLU B N 1
ATOM 4336 C CA . GLU B 1 260 ? 16.641 19.125 -5.117 1 94.69 260 GLU B CA 1
ATOM 4337 C C . GLU B 1 260 ? 15.648 18.141 -4.523 1 94.69 260 GLU B C 1
ATOM 4339 O O . GLU B 1 260 ? 15.648 16.953 -4.891 1 94.69 260 GLU B O 1
ATOM 4344 N N . ILE B 1 261 ? 14.82 18.594 -3.627 1 94.75 261 ILE B N 1
ATOM 4345 C CA . ILE B 1 261 ? 13.805 17.766 -2.998 1 94.75 261 ILE B CA 1
ATOM 4346 C C . ILE B 1 261 ? 12.867 17.203 -4.062 1 94.75 261 ILE B C 1
ATOM 4348 O O . ILE B 1 261 ? 12.578 16 -4.082 1 94.75 261 ILE B O 1
ATOM 4352 N N . LEU B 1 262 ? 12.461 18.078 -4.977 1 96 262 LEU B N 1
ATOM 4353 C CA . LEU B 1 262 ? 11.539 17.672 -6.031 1 96 262 LEU B CA 1
ATOM 4354 C C . LEU B 1 262 ? 12.164 16.594 -6.902 1 96 262 LEU B C 1
ATOM 4356 O O . LEU B 1 262 ? 11.477 15.641 -7.301 1 96 262 LEU B O 1
ATOM 4360 N N . LYS B 1 263 ? 13.414 16.734 -7.137 1 94.5 263 LYS B N 1
ATOM 4361 C CA . LYS B 1 263 ? 14.125 15.758 -7.969 1 94.5 263 LYS B CA 1
ATOM 4362 C C . LYS B 1 263 ? 14.102 14.367 -7.336 1 94.5 263 LYS B C 1
ATOM 4364 O O . LYS B 1 263 ? 13.734 13.391 -7.988 1 94.5 263 LYS B O 1
ATOM 4369 N N . TRP B 1 264 ? 14.328 14.305 -6.07 1 92.75 264 TRP B N 1
ATOM 4370 C CA . TRP B 1 264 ? 14.492 13.016 -5.41 1 92.75 264 TRP B CA 1
ATOM 4371 C C . TRP B 1 264 ? 13.156 12.492 -4.895 1 92.75 264 TRP B C 1
ATOM 4373 O O . TRP B 1 264 ? 13.016 11.305 -4.609 1 92.75 264 TRP B O 1
ATOM 4383 N N . ALA B 1 265 ? 12.156 13.375 -4.797 1 93.75 265 ALA B N 1
ATOM 4384 C CA . ALA B 1 265 ? 10.812 12.945 -4.402 1 93.75 265 ALA B CA 1
ATOM 4385 C C . ALA B 1 265 ? 10.25 11.938 -5.395 1 93.75 265 ALA B C 1
ATOM 4387 O O . ALA B 1 265 ? 9.352 11.156 -5.059 1 93.75 265 ALA B O 1
ATOM 4388 N N . ASP B 1 266 ? 10.812 11.867 -6.59 1 91.44 266 ASP B N 1
ATOM 4389 C CA . ASP B 1 266 ? 10.344 10.961 -7.633 1 91.44 266 ASP B CA 1
ATOM 4390 C C . ASP B 1 266 ? 10.633 9.508 -7.262 1 91.44 266 ASP B C 1
ATOM 4392 O O . ASP B 1 266 ? 10.031 8.594 -7.82 1 91.44 266 ASP B O 1
ATOM 4396 N N . TYR B 1 267 ? 11.5 9.297 -6.355 1 90.38 267 TYR B N 1
ATOM 4397 C CA . TYR B 1 267 ? 11.797 7.945 -5.906 1 90.38 267 TYR B CA 1
ATOM 4398 C C . TYR B 1 267 ? 10.594 7.316 -5.215 1 90.38 267 TYR B C 1
ATOM 4400 O O . TYR B 1 267 ? 10.469 6.094 -5.168 1 90.38 267 TYR B O 1
ATOM 4408 N N . ARG B 1 268 ? 9.734 8.258 -4.699 1 90.25 268 ARG B N 1
ATOM 4409 C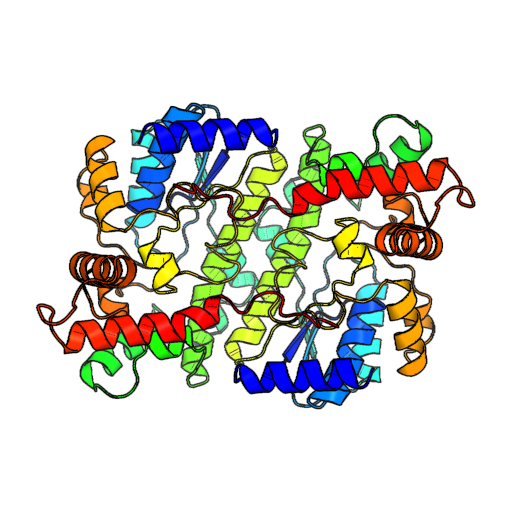 CA . ARG B 1 268 ? 8.516 7.77 -4.066 1 90.25 268 ARG B CA 1
ATOM 4410 C C . ARG B 1 268 ? 7.574 7.145 -5.094 1 90.25 268 ARG B C 1
ATOM 4412 O O . ARG B 1 268 ? 6.656 6.406 -4.734 1 90.25 268 ARG B O 1
ATOM 4419 N N . LYS B 1 269 ? 7.844 7.453 -6.324 1 90.19 269 LYS B N 1
ATOM 4420 C CA . LYS B 1 269 ? 6.93 7.027 -7.379 1 90.19 269 LYS B CA 1
ATOM 4421 C C . LYS B 1 269 ? 7.348 5.68 -7.961 1 90.19 269 LYS B C 1
ATOM 4423 O O . LYS B 1 269 ? 6.703 5.164 -8.875 1 90.19 269 LYS B O 1
ATOM 4428 N N . ILE B 1 270 ? 8.422 5.148 -7.441 1 91.75 270 ILE B N 1
ATOM 4429 C CA . ILE B 1 270 ? 8.812 3.807 -7.859 1 91.75 270 ILE B CA 1
ATOM 4430 C C . ILE B 1 270 ? 7.816 2.787 -7.305 1 91.75 270 ILE B C 1
ATOM 4432 O O . ILE B 1 270 ? 8.023 2.234 -6.219 1 91.75 270 ILE B O 1
ATOM 4436 N N . LYS B 1 271 ? 6.777 2.568 -8.008 1 94 271 LYS B N 1
ATOM 4437 C CA . LYS B 1 271 ? 5.668 1.684 -7.66 1 94 271 LYS B CA 1
ATOM 4438 C C . LYS B 1 271 ? 5.27 0.808 -8.844 1 94 271 LYS B C 1
ATOM 4440 O O . LYS B 1 271 ? 4.953 1.317 -9.922 1 94 271 LYS B O 1
ATOM 4445 N N . ASN B 1 272 ? 5.352 -0.559 -8.688 1 95.06 272 ASN B N 1
ATOM 4446 C CA . ASN B 1 272 ? 4.875 -1.532 -9.664 1 95.06 272 ASN B CA 1
ATOM 4447 C C . ASN B 1 272 ? 5.492 -1.297 -11.039 1 95.06 272 ASN B C 1
ATOM 4449 O O . ASN B 1 272 ? 4.793 -1.329 -12.055 1 95.06 272 ASN B O 1
ATOM 4453 N N . ILE B 1 273 ? 6.801 -0.916 -10.992 1 94.94 273 ILE B N 1
ATOM 4454 C CA . ILE B 1 273 ? 7.469 -0.812 -12.289 1 94.94 273 ILE B CA 1
ATOM 4455 C C . ILE B 1 273 ? 7.367 -2.143 -13.031 1 94.94 273 ILE B C 1
ATOM 4457 O O . ILE B 1 273 ? 7.734 -3.191 -12.492 1 94.94 273 ILE B O 1
ATOM 4461 N N . ASN B 1 274 ? 6.801 -2.113 -14.148 1 93.56 274 ASN B N 1
ATOM 4462 C CA . ASN B 1 274 ? 6.535 -3.367 -14.844 1 93.56 274 ASN B CA 1
ATOM 4463 C C . ASN B 1 274 ? 7.066 -3.34 -16.281 1 93.56 274 ASN B C 1
ATOM 4465 O O . ASN B 1 274 ? 7.426 -2.279 -16.781 1 93.56 274 ASN B O 1
ATOM 4469 N N . PHE B 1 275 ? 7.16 -4.527 -16.781 1 87.5 275 PHE B N 1
ATOM 4470 C CA . PHE B 1 275 ? 7.691 -4.715 -18.125 1 87.5 275 PHE B CA 1
ATOM 4471 C C . PHE B 1 275 ? 6.656 -4.336 -19.172 1 87.5 275 PHE B C 1
ATOM 4473 O O . PHE B 1 275 ? 5.516 -4.809 -19.141 1 87.5 275 PHE B O 1
ATOM 4480 N N . LYS B 1 276 ? 7.008 -3.295 -19.922 1 77.06 276 LYS B N 1
ATOM 4481 C CA . LYS B 1 276 ? 6.109 -2.885 -21 1 77.06 276 LYS B CA 1
ATOM 4482 C C . LYS B 1 276 ? 6.629 -3.354 -22.359 1 77.06 276 LYS B C 1
ATOM 4484 O O . LYS B 1 276 ? 7.801 -3.152 -22.688 1 77.06 276 LYS B O 1
ATOM 4489 N N . ILE B 1 277 ? 5.91 -4.336 -22.953 1 60.97 277 ILE B N 1
ATOM 4490 C CA . ILE B 1 277 ? 6.32 -4.781 -24.281 1 60.97 277 ILE B CA 1
ATOM 4491 C C . ILE B 1 277 ? 5.965 -3.719 -25.312 1 60.97 277 ILE B C 1
ATOM 4493 O O . ILE B 1 277 ? 4.91 -3.084 -25.234 1 60.97 277 ILE B O 1
#

Nearest PDB structures (foldseek):
  2e18-assembly1_B  TM=8.765E-01  e=8.592E-19  Pyrococcus horikoshii OT3
  3fiu-assembly2_D  TM=9.123E-01  e=5.371E-18  Francisella tularensis subsp. holarctica LVS
  3n05-assembly1_A  TM=7.973E-01  e=8.025E-12  Streptomyces avermitilis
  4f4h-assembly1_A  TM=6.751E-01  e=1.565E-12  Burkholderia thailandensis E264
  5udr-assembly1_A  TM=6.061E-01  e=5.428E-06  Lactiplantibacillus plantarum

Solvent-accessible surface area (backbone atoms only — not comparable to full-atom values): 29133 Å² total; per-residue (Å²): 108,69,65,51,23,49,47,52,36,49,50,38,56,73,70,65,37,68,32,35,26,35,66,38,61,33,41,53,49,32,47,40,46,50,53,43,45,32,74,33,66,34,38,88,31,36,41,34,38,33,66,51,40,84,67,38,52,80,57,35,59,56,40,20,51,49,49,32,59,75,64,59,41,51,67,49,81,47,73,43,44,68,30,39,52,62,70,44,45,66,62,63,58,74,80,82,84,80,62,68,53,60,52,48,42,41,49,55,47,26,66,71,64,71,66,62,61,52,50,58,26,60,42,62,60,51,71,53,63,68,54,23,27,40,51,23,44,49,46,46,54,40,26,50,50,36,49,51,48,47,42,55,12,38,41,60,33,27,38,36,46,31,52,51,28,25,48,35,59,55,49,38,66,67,39,78,78,7,62,70,56,27,32,32,16,72,40,41,72,33,39,61,67,53,51,54,54,49,29,60,74,69,64,54,59,62,73,40,65,68,47,74,64,48,52,51,74,44,62,93,44,34,49,39,66,56,70,71,45,50,66,67,58,48,48,52,53,51,50,29,57,76,66,70,45,82,62,81,90,47,61,62,68,58,52,53,49,52,52,52,39,43,62,40,19,54,54,62,63,57,55,50,46,55,63,80,130,109,68,67,51,24,49,48,52,34,50,51,38,55,74,69,66,37,70,32,33,25,34,65,39,61,33,42,52,48,32,47,41,46,51,52,43,46,33,74,33,66,34,40,90,31,34,41,34,39,33,67,51,41,84,64,36,52,82,56,35,60,54,39,20,50,49,49,32,58,74,65,60,40,50,68,47,80,46,70,44,44,68,31,40,52,62,70,45,45,65,63,62,56,72,82,74,87,89,62,70,50,60,52,48,42,41,49,54,46,26,67,71,64,72,69,59,60,50,50,58,26,60,43,63,61,52,72,54,62,68,53,23,26,42,49,22,44,48,46,45,55,40,26,49,50,34,49,52,49,48,42,56,11,40,39,60,32,26,37,36,47,31,54,50,29,26,49,35,59,55,48,37,65,66,39,78,77,7,62,69,56,28,32,33,17,71,40,40,73,33,40,60,66,52,50,53,54,49,28,59,76,68,63,54,58,62,75,39,64,68,46,73,63,49,53,49,73,45,67,93,43,34,50,37,63,57,72,71,45,50,65,67,59,49,48,53,53,50,50,30,57,74,66,69,45,82,64,81,88,48,63,63,68,58,52,52,48,53,51,50,38,43,62,40,20,54,53,64,63,59,56,50,46,54,59,79,130

Organism: NCBI:txid2108365

Foldseek 3Di:
DVVLLQVLLCVCVVVVFQAEEAEFQLALLSLLVLLSRCSNRNQVRYEYEYEDEPLFDPCRSVSSVVSCVVSVHHYDYDYCHVVCVVVCLVVLQDDDDGFLCVLVVCLVVCVVVVDDQSLLCLLQVDDDSSSNSNSVSLLVSQLSVVVVRCVVCVVRSHWYEARAACLCLQLLVDRQNGRVDTRYYSHNDPQPVVSLVSCVVSVPDPVNSPDFADSSNRPPAGPCSSLVHDSVLLVVLVVCVVVVHDCVVPDPVSNVSSVSSSVSSCSSVPDPDDDDD/DVVLLQVLLCVCVVVVFQAEEAEFQLALLSLLVLLSRCSNRNQVRYEYEYEDEPLFDPCRSVSSVLSCVVSVHHYDYDYCHVVCVVVCLVVLQDDDDDFLCVLVVCLVVCVVVVDDQSLLCLLQVDDDSSSNSNSVSLLVSQLSVVVVRCVVCVVRSHWYEARAACLCLQLLVDRQNGRVDTRYYSHNDPQPVVSLVSCVVSVPDPVNSPDFADSSNRPPDGPCSSLVHDSVLLVVLVVCVVVVHDCPVPDPVSNVSSVSSSVSSCSSVPDPDDDDD

Radius of gyration: 23.63 Å; Cα contacts (8 Å, |Δi|>4): 985; chains: 2; bounding box: 56×68×57 Å